Protein AF-F3C750-F1 (afdb_monomer_lite)

Organism: NCBI:txid875330

Sequence (471 aa):
IDSLLEGLAALITSKSDQLPALSAFAARFQEKYGAEEVPLIIATDPNLGIGYGDSVRIPDKLFDANYFRNTETYSEPFVVDSINRKVIRLINENSAQGNFHSIDLKISELADSGGTEHSRNSVVGLVGQFVEVREGQQWLFHPLKIVPNSAITWLGRFGESSPKLLKNLHRVAALEQDIAKDSILADIVYVPIDRSRNITGRPSLRNYEINCVIGSGIDSEFQIHLNDLMVSVVNGQVILRSVRLGKRVIPRPTCAHSTALPHNPAIYQFLGAVSKQCTDVGFPDFTPALKVLGHLPRMTAGRLILSPEKWFFDSSTIRHLLSINERNGVIEMIRHIMTVFKLPRCITMTLEAGPLELNLSDIIHQSIFVKELKQISDIEIMESMSQSSGSPVIDVQGCHYAHEVFLPMLLRTDTTANGPYEVPNKLPRILRSKLNAWADLFPGNPVSVNAEFQPAFQPTSNWLYLKSHAA

Secondary structure (DSSP, 8-state):
-HHHHHHHHHH-EE-----HHHHHHHHHHHHHHTT--EEHHHHH-TTTS---GGG---TT-TT-TTTTT------------HHHHHHHHHHHHHHHTT--SEEE--HHHHHTS-PPPP-S-EEEEEEEEEEEEETTTEEEEEEEEEE-S-THHHHGGGGGG-HHHHHHHHHHHHHHHHHTTTEEEEEEE---SSTTHHHH-----SSEEEESSS---S-GGGEEEGGGEEEEEETTEEEEEETTT-SEEEE--SS---TT-TTS-HHHHHHHHHHHTT--EE----HHHHGGGSEEPEEEETTEEEE--EEEE-HHHHHHHHHHHHHH-HHHHHHHHHHHS---SEEEEEETTEEEEEETTSHHHHHHHHHHHTT-S-EEEEE-TTTSS--S-B-TT--B----EEEEEEE--S---------SS---HHHHHHHHHHHHT-SS--------PPP---SBTTB--------

pLDDT: mean 79.57, std 18.31, range [28.12, 97.06]

Structure (mmCIF, N/CA/C/O backbone):
data_AF-F3C750-F1
#
_entry.id   AF-F3C750-F1
#
loop_
_atom_site.group_PDB
_atom_site.id
_atom_site.type_symbol
_atom_site.label_atom_id
_atom_site.label_alt_id
_atom_site.label_comp_id
_atom_site.label_asym_id
_atom_site.label_entity_id
_atom_site.label_seq_id
_atom_site.pdbx_PDB_ins_code
_atom_site.Cartn_x
_atom_site.Cartn_y
_atom_site.Cartn_z
_atom_site.occupancy
_atom_site.B_iso_or_equiv
_atom_site.auth_seq_id
_atom_site.auth_comp_id
_atom_site.auth_asym_id
_atom_site.auth_atom_id
_atom_site.pdbx_PDB_model_num
ATOM 1 N N . ILE A 1 1 ? -8.487 -20.925 -11.843 1.00 70.62 1 ILE A N 1
ATOM 2 C CA . ILE A 1 1 ? -8.698 -19.946 -10.751 1.00 70.62 1 ILE A CA 1
ATOM 3 C C . ILE A 1 1 ? -7.981 -20.436 -9.503 1.00 70.62 1 ILE A C 1
ATOM 5 O O . ILE A 1 1 ? -7.174 -19.688 -8.979 1.00 70.62 1 ILE A O 1
ATOM 9 N N . ASP A 1 2 ? -8.152 -21.701 -9.123 1.00 75.00 2 ASP A N 1
ATOM 10 C CA . ASP A 1 2 ? -7.530 -22.283 -7.920 1.00 75.00 2 ASP A CA 1
ATOM 11 C C . ASP A 1 2 ? -6.004 -22.119 -7.873 1.00 75.00 2 ASP A C 1
ATOM 13 O O . ASP A 1 2 ? -5.498 -21.496 -6.954 1.00 75.00 2 ASP A O 1
ATOM 17 N N . SER A 1 3 ? -5.283 -22.489 -8.938 1.00 74.00 3 SER A N 1
ATOM 18 C CA . SER A 1 3 ? -3.823 -22.271 -9.029 1.00 74.00 3 SER A CA 1
ATOM 19 C C . SER A 1 3 ? -3.386 -20.797 -8.894 1.00 74.00 3 SER A C 1
ATOM 21 O O . SER A 1 3 ? -2.287 -20.523 -8.418 1.00 74.00 3 SER A O 1
ATOM 23 N N . LEU A 1 4 ? -4.228 -19.834 -9.296 1.00 80.25 4 LEU A N 1
ATOM 24 C CA . LEU A 1 4 ? -3.947 -18.405 -9.102 1.00 80.25 4 LEU A CA 1
ATOM 25 C C . LEU A 1 4 ? -4.146 -18.010 -7.633 1.00 80.25 4 LEU A C 1
ATOM 27 O O . LEU A 1 4 ? -3.336 -17.269 -7.085 1.00 80.25 4 LEU A O 1
ATOM 31 N N . LEU A 1 5 ? -5.214 -18.507 -7.005 1.00 80.38 5 LEU A N 1
ATOM 32 C CA . LEU A 1 5 ? -5.521 -18.245 -5.600 1.00 80.38 5 LEU A CA 1
ATOM 33 C C . LEU A 1 5 ? -4.491 -18.885 -4.665 1.00 80.38 5 LEU A C 1
ATOM 35 O O . LEU A 1 5 ? -4.077 -18.231 -3.716 1.00 80.38 5 LEU A O 1
ATOM 39 N N . GLU A 1 6 ? -4.036 -20.104 -4.958 1.00 75.62 6 GLU A N 1
ATOM 40 C CA . GLU A 1 6 ? -2.950 -20.775 -4.232 1.00 75.62 6 GLU A CA 1
ATOM 41 C C . GLU A 1 6 ? -1.646 -19.974 -4.315 1.00 75.62 6 GLU A C 1
ATOM 43 O O . GLU A 1 6 ? -1.010 -19.717 -3.294 1.00 75.62 6 GLU A O 1
ATOM 48 N N . GLY A 1 7 ? -1.279 -19.510 -5.515 1.00 77.62 7 GLY A N 1
ATOM 49 C CA . GLY A 1 7 ? -0.101 -18.662 -5.696 1.00 77.62 7 GLY A CA 1
ATOM 50 C C . GLY A 1 7 ? -0.209 -17.335 -4.943 1.00 77.62 7 GLY A C 1
ATOM 51 O O . GLY A 1 7 ? 0.740 -16.933 -4.278 1.00 77.62 7 GLY A O 1
ATOM 52 N N . LEU A 1 8 ? -1.369 -16.670 -4.992 1.00 82.19 8 LEU A N 1
ATOM 53 C CA . LEU A 1 8 ? -1.600 -15.434 -4.241 1.00 82.19 8 LEU A CA 1
ATOM 54 C C . LEU A 1 8 ? -1.531 -15.682 -2.732 1.00 82.19 8 LEU A C 1
ATOM 56 O O . LEU A 1 8 ? -0.871 -14.924 -2.034 1.00 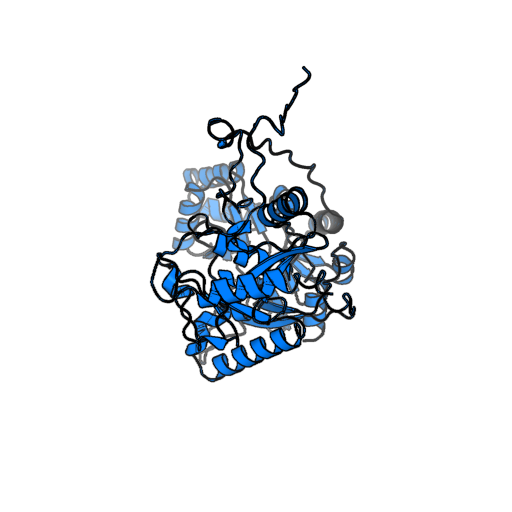82.19 8 LEU A O 1
ATOM 60 N N . ALA A 1 9 ? -2.154 -16.747 -2.228 1.00 77.94 9 ALA A N 1
ATOM 61 C CA . ALA A 1 9 ? -2.128 -17.080 -0.806 1.00 77.94 9 ALA A CA 1
ATOM 62 C C . ALA A 1 9 ? -0.701 -17.320 -0.289 1.00 77.94 9 ALA A C 1
ATOM 64 O O . ALA A 1 9 ? -0.375 -16.871 0.803 1.00 77.94 9 ALA A O 1
ATOM 65 N N . ALA A 1 10 ? 0.157 -17.963 -1.085 1.00 73.50 10 ALA A N 1
ATOM 66 C CA . ALA A 1 10 ? 1.555 -18.199 -0.724 1.00 73.50 10 ALA A CA 1
ATOM 67 C C . ALA A 1 10 ? 2.431 -16.931 -0.757 1.00 73.50 10 ALA A C 1
ATOM 69 O O . ALA A 1 10 ? 3.456 -16.876 -0.085 1.00 73.50 10 ALA A O 1
ATOM 70 N N . LEU A 1 11 ? 2.058 -15.924 -1.552 1.00 76.06 11 LEU A N 1
ATOM 71 C CA . LEU A 1 11 ? 2.824 -14.681 -1.713 1.00 76.06 11 LEU A CA 1
ATOM 72 C C . LEU A 1 11 ? 2.399 -13.567 -0.771 1.00 76.06 11 LEU A C 1
ATOM 74 O O . LEU A 1 11 ? 3.193 -12.673 -0.487 1.00 76.06 11 LEU A O 1
ATOM 78 N N . ILE A 1 12 ? 1.127 -13.561 -0.377 1.00 77.38 12 ILE A N 1
ATOM 79 C CA . ILE A 1 12 ? 0.616 -12.592 0.578 1.00 77.38 12 ILE A CA 1
ATOM 80 C C . ILE A 1 12 ? 1.169 -13.013 1.929 1.00 77.38 12 ILE A C 1
ATOM 82 O O . ILE A 1 12 ? 0.641 -13.914 2.578 1.00 77.38 12 ILE A O 1
ATOM 86 N N . THR A 1 13 ? 2.248 -12.361 2.341 1.00 71.06 13 THR A N 1
ATOM 87 C CA . THR A 1 13 ? 2.881 -12.565 3.642 1.00 71.06 13 THR A CA 1
ATOM 88 C C . THR A 1 13 ? 2.586 -11.382 4.541 1.00 71.06 13 THR A C 1
ATOM 90 O O . THR A 1 13 ? 2.400 -10.256 4.058 1.00 71.06 13 THR A O 1
ATOM 93 N N . SER A 1 14 ? 2.575 -11.618 5.854 1.00 64.69 14 SER A N 1
ATOM 94 C CA . SER A 1 14 ? 2.513 -10.497 6.775 1.00 64.69 14 SER A CA 1
ATOM 95 C C . SER A 1 14 ? 3.805 -9.709 6.626 1.00 64.69 14 SER A C 1
ATOM 97 O O . SER A 1 14 ? 4.886 -10.286 6.784 1.00 64.69 14 SER A O 1
ATOM 99 N N . LYS A 1 15 ? 3.717 -8.420 6.323 1.00 62.44 15 LYS A N 1
ATOM 100 C CA . LYS A 1 15 ? 4.873 -7.555 6.521 1.00 62.44 15 LYS A CA 1
ATOM 101 C C . LYS A 1 15 ? 4.936 -7.201 8.004 1.00 62.44 15 LYS A C 1
ATOM 103 O O . LYS A 1 15 ? 3.937 -7.240 8.721 1.00 62.44 15 LYS A O 1
ATOM 108 N N . SER A 1 16 ? 6.148 -6.973 8.487 1.00 51.97 16 SER A N 1
ATOM 109 C CA . SER A 1 16 ? 6.362 -6.252 9.732 1.00 51.97 16 SER A CA 1
ATOM 110 C C . SER A 1 16 ? 6.875 -4.867 9.361 1.00 51.97 16 SER A C 1
ATOM 112 O O . SER A 1 16 ? 8.002 -4.504 9.699 1.00 51.97 16 SER A O 1
ATOM 114 N N . ASP A 1 17 ? 6.080 -4.096 8.626 1.00 55.03 17 ASP A N 1
ATOM 115 C CA . ASP A 1 17 ? 6.262 -2.657 8.545 1.00 55.03 17 ASP A CA 1
ATOM 116 C C . ASP A 1 17 ? 5.972 -2.131 9.950 1.00 55.03 17 ASP A C 1
ATOM 118 O O . ASP A 1 17 ? 4.844 -1.805 10.336 1.00 55.03 17 ASP A O 1
ATOM 122 N N . GLN A 1 18 ? 7.019 -2.118 10.776 1.00 58.50 18 GLN A N 1
ATOM 123 C CA . GLN A 1 18 ? 6.965 -1.495 12.082 1.00 58.50 18 GLN A CA 1
ATOM 124 C C . GLN A 1 18 ? 6.525 -0.057 11.848 1.00 58.50 18 GLN A C 1
ATOM 126 O O . GLN A 1 18 ? 7.229 0.697 11.190 1.00 58.50 18 GLN A O 1
ATOM 131 N N . LEU A 1 19 ? 5.353 0.318 12.358 1.00 77.62 19 LEU A N 1
ATOM 132 C CA . LEU A 1 19 ? 4.883 1.698 12.363 1.00 77.62 19 LEU A CA 1
ATOM 133 C C . LEU A 1 19 ? 5.703 2.437 13.427 1.00 77.62 19 LEU A C 1
ATOM 135 O O . LEU A 1 19 ? 5.305 2.409 14.595 1.00 77.62 19 LEU A O 1
ATOM 139 N N . PRO A 1 20 ? 6.835 3.095 13.098 1.00 81.62 20 PRO A N 1
ATOM 140 C CA . PRO A 1 20 ? 7.839 3.416 14.111 1.00 81.62 20 PRO A CA 1
ATOM 141 C C . PRO A 1 20 ? 7.286 4.422 15.121 1.00 81.62 20 PRO A C 1
ATOM 143 O O . PRO A 1 20 ? 7.505 4.304 16.324 1.00 81.62 20 PRO A O 1
ATOM 146 N N . ALA A 1 21 ? 6.460 5.357 14.641 1.00 87.06 21 ALA A N 1
ATOM 147 C CA . ALA A 1 21 ? 5.752 6.321 15.472 1.00 87.06 21 ALA A CA 1
ATOM 148 C C . ALA A 1 21 ? 4.732 5.670 16.428 1.00 87.06 21 ALA A C 1
ATOM 150 O O . ALA A 1 21 ? 4.610 6.113 17.571 1.00 87.06 21 ALA A O 1
ATOM 151 N N . LEU A 1 22 ? 4.016 4.623 15.992 1.00 91.00 22 LEU A N 1
ATOM 152 C CA . LEU A 1 22 ? 3.034 3.917 16.823 1.00 91.00 22 LEU A CA 1
ATOM 153 C C . LEU A 1 22 ? 3.718 3.008 17.845 1.00 91.00 22 LEU A C 1
ATOM 155 O O . LEU A 1 22 ? 3.322 3.010 19.006 1.00 91.00 22 LEU A O 1
ATOM 159 N N . SER A 1 23 ? 4.784 2.310 17.451 1.00 89.44 23 SER A N 1
ATOM 160 C CA . SER A 1 23 ? 5.611 1.517 18.366 1.00 89.44 23 SER A CA 1
ATOM 161 C C . SER A 1 23 ? 6.268 2.402 19.428 1.00 89.44 23 SER A C 1
ATOM 163 O O . SER A 1 23 ? 6.205 2.098 20.618 1.00 89.44 23 SER A O 1
ATOM 165 N N . ALA A 1 24 ? 6.820 3.552 19.028 1.00 89.19 24 ALA A N 1
ATOM 166 C CA . ALA A 1 24 ? 7.378 4.525 19.963 1.00 89.19 24 ALA A CA 1
ATOM 167 C C . ALA A 1 24 ? 6.306 5.109 20.897 1.00 89.19 24 ALA A C 1
ATOM 169 O O . ALA A 1 24 ? 6.571 5.328 22.077 1.00 89.19 24 ALA A O 1
ATOM 170 N N . PHE A 1 25 ? 5.091 5.357 20.395 1.00 92.75 25 PHE A N 1
ATOM 171 C CA . PHE A 1 25 ? 3.960 5.754 21.235 1.00 92.75 25 PHE A CA 1
ATOM 172 C C . PHE A 1 25 ? 3.613 4.666 22.254 1.00 92.75 25 PHE A C 1
ATOM 174 O O . PHE A 1 25 ? 3.471 4.975 23.432 1.00 92.75 25 PHE A O 1
ATOM 181 N N . ALA A 1 26 ? 3.512 3.406 21.822 1.00 91.94 26 ALA A N 1
ATOM 182 C CA . ALA A 1 26 ? 3.180 2.283 22.691 1.00 91.94 26 ALA A CA 1
ATOM 183 C C . ALA A 1 26 ? 4.209 2.109 23.819 1.00 91.94 26 ALA A C 1
ATOM 185 O O . ALA A 1 26 ? 3.821 1.943 24.974 1.00 91.94 26 ALA A O 1
ATOM 186 N N . ALA A 1 27 ? 5.502 2.239 23.502 1.00 90.25 27 ALA A N 1
ATOM 187 C CA . ALA A 1 27 ? 6.580 2.208 24.488 1.00 90.25 27 ALA A CA 1
ATOM 188 C C . ALA A 1 27 ? 6.458 3.347 25.517 1.00 90.25 27 ALA A C 1
ATOM 190 O O . ALA A 1 27 ? 6.421 3.084 26.718 1.00 90.25 27 ALA A O 1
ATOM 191 N N . ARG A 1 28 ? 6.296 4.603 25.063 1.00 91.69 28 ARG A N 1
ATOM 192 C CA . ARG A 1 28 ? 6.095 5.758 25.964 1.00 91.69 28 ARG A CA 1
ATOM 193 C C . ARG A 1 28 ? 4.827 5.629 26.810 1.00 91.69 28 ARG A C 1
ATOM 195 O O . ARG A 1 28 ? 4.797 6.070 27.956 1.00 91.69 28 ARG A O 1
ATOM 202 N N . PHE A 1 29 ? 3.767 5.054 26.246 1.00 92.19 29 PHE A N 1
ATOM 203 C CA . PHE A 1 29 ? 2.513 4.829 26.957 1.00 92.19 29 PHE A CA 1
ATOM 204 C C . PHE A 1 29 ? 2.703 3.824 28.090 1.00 92.19 29 PHE A C 1
ATOM 206 O O . PHE A 1 29 ? 2.297 4.106 29.213 1.00 92.19 29 PHE A O 1
ATOM 213 N N . GLN A 1 30 ? 3.346 2.687 27.817 1.00 89.12 30 GLN A N 1
ATOM 214 C CA . GLN A 1 30 ? 3.640 1.683 28.841 1.00 89.12 30 GLN A CA 1
ATOM 215 C C . GLN A 1 30 ? 4.562 2.235 29.934 1.00 89.12 30 GLN A C 1
ATOM 217 O O . GLN A 1 30 ? 4.319 1.975 31.107 1.00 89.12 30 GLN A O 1
ATOM 222 N N . GLU A 1 31 ? 5.569 3.036 29.572 1.00 88.75 31 GLU A N 1
ATOM 223 C CA . GLU A 1 31 ? 6.475 3.676 30.533 1.00 88.75 31 GLU A CA 1
ATOM 224 C C . GLU A 1 31 ? 5.739 4.635 31.482 1.00 88.75 31 GLU A C 1
ATOM 226 O O . GLU A 1 31 ? 5.975 4.612 32.689 1.00 88.75 31 GLU A O 1
ATOM 231 N N . LYS A 1 32 ? 4.828 5.468 30.957 1.00 87.06 32 LYS A N 1
ATOM 232 C CA . LYS A 1 32 ? 4.137 6.497 31.751 1.00 87.06 32 LYS A CA 1
ATOM 233 C C . LYS A 1 32 ? 2.891 5.990 32.480 1.00 87.06 32 LYS A C 1
ATOM 235 O O . LYS A 1 32 ? 2.635 6.421 33.600 1.00 87.06 32 LYS A O 1
ATOM 240 N N . TYR A 1 33 ? 2.093 5.142 31.835 1.00 86.69 33 TYR A N 1
ATOM 241 C CA . TYR A 1 33 ? 0.752 4.753 32.294 1.00 86.69 33 TYR A CA 1
ATOM 242 C C . TYR A 1 33 ? 0.624 3.258 32.621 1.00 86.69 33 TYR A C 1
ATOM 244 O O . TYR A 1 33 ? -0.405 2.826 33.138 1.00 86.69 33 TYR A O 1
ATOM 252 N N . GLY A 1 34 ? 1.641 2.440 32.332 1.00 87.62 34 GLY A N 1
ATOM 253 C CA . GLY A 1 34 ? 1.605 1.002 32.593 1.00 87.62 34 GLY A CA 1
ATOM 254 C C . GLY A 1 34 ? 0.423 0.311 31.906 1.00 87.62 34 GLY A C 1
ATOM 255 O O . GLY A 1 34 ? 0.290 0.349 30.683 1.00 87.62 34 GLY A O 1
ATOM 256 N N . ALA A 1 35 ? -0.427 -0.336 32.708 1.00 85.94 35 ALA A N 1
ATOM 257 C CA . ALA A 1 35 ? -1.606 -1.079 32.253 1.00 85.94 35 ALA A CA 1
ATOM 258 C C . ALA A 1 35 ? -2.918 -0.267 32.309 1.00 85.94 35 ALA A C 1
ATOM 260 O O . ALA A 1 35 ? -3.998 -0.838 32.142 1.00 85.94 35 ALA A O 1
ATOM 261 N N . GLU A 1 36 ? -2.853 1.038 32.586 1.00 86.12 36 GLU A N 1
ATOM 262 C CA . GLU A 1 36 ? -4.043 1.882 32.704 1.00 86.12 36 GLU A CA 1
ATOM 263 C C . GLU A 1 36 ? -4.696 2.201 31.349 1.00 86.12 36 GLU A C 1
ATOM 265 O O . GLU A 1 36 ? -4.073 2.161 30.285 1.00 86.12 36 GLU A O 1
ATOM 270 N N . GLU A 1 37 ? -5.983 2.554 31.400 1.00 90.19 37 GLU A N 1
ATOM 271 C CA . GLU A 1 37 ? -6.706 3.145 30.275 1.00 90.19 37 GLU A CA 1
ATOM 272 C C . GLU A 1 37 ? -6.754 4.670 30.427 1.00 90.19 37 GLU A C 1
ATOM 274 O O . GLU A 1 37 ? -7.264 5.190 31.421 1.00 90.19 37 GLU A O 1
ATOM 279 N N . VAL A 1 38 ? -6.295 5.396 29.408 1.00 91.88 38 VAL A N 1
ATOM 280 C CA . VAL A 1 38 ? -6.222 6.866 29.404 1.00 91.88 38 VAL A CA 1
ATOM 281 C C . VAL A 1 38 ? -7.122 7.426 28.300 1.00 91.88 38 VAL A C 1
ATOM 283 O O . VAL A 1 38 ? -7.108 6.884 27.194 1.00 91.88 38 VAL A O 1
ATOM 286 N N . PRO A 1 39 ? -7.898 8.504 28.526 1.00 95.12 39 PRO A N 1
ATOM 287 C CA . PRO A 1 39 ? -8.697 9.119 27.466 1.00 95.12 39 PRO A CA 1
ATOM 288 C C . PRO A 1 39 ? -7.846 9.487 26.246 1.00 95.12 39 PRO A C 1
ATOM 290 O O . PRO A 1 39 ? -6.768 10.062 26.394 1.00 95.12 39 PRO A O 1
ATOM 293 N N . LEU A 1 40 ? -8.339 9.198 25.038 1.00 94.75 40 LEU A N 1
ATOM 294 C CA . LEU A 1 40 ? -7.613 9.381 23.776 1.00 94.75 40 LEU A CA 1
ATOM 295 C C . LEU A 1 40 ? -7.053 10.796 23.620 1.00 94.75 40 LEU A C 1
ATOM 297 O O . LEU A 1 40 ? -5.889 10.972 23.258 1.00 94.75 40 LEU A O 1
ATOM 301 N N . ILE A 1 41 ? -7.878 11.798 23.913 1.00 90.88 41 ILE A N 1
ATOM 302 C CA . ILE A 1 41 ? -7.494 13.207 23.801 1.00 90.88 41 ILE A CA 1
ATOM 303 C C . ILE A 1 41 ? -6.395 13.555 24.803 1.00 90.88 41 ILE A C 1
ATOM 305 O O . ILE A 1 41 ? -5.490 14.297 24.454 1.00 90.88 41 ILE A O 1
ATOM 309 N N . ILE A 1 42 ? -6.411 12.974 26.007 1.00 89.62 42 ILE A N 1
ATOM 310 C CA . ILE A 1 42 ? -5.336 13.182 26.983 1.00 89.62 42 ILE A CA 1
ATOM 311 C C . ILE A 1 42 ? -4.066 12.483 26.511 1.00 89.62 42 ILE A C 1
ATOM 313 O O . ILE A 1 42 ? -3.028 13.122 26.457 1.00 89.62 42 ILE A O 1
ATOM 317 N N . ALA A 1 43 ? -4.131 11.202 26.138 1.00 90.25 43 ALA A N 1
ATOM 318 C CA . ALA A 1 43 ? -2.953 10.423 25.756 1.00 90.25 43 ALA A CA 1
ATOM 319 C C . ALA A 1 43 ? -2.211 11.030 24.550 1.00 90.25 43 ALA A C 1
ATOM 321 O O . ALA A 1 43 ? -0.979 11.074 24.533 1.00 90.25 43 ALA A O 1
ATOM 322 N N . THR A 1 44 ? -2.963 11.516 23.557 1.00 90.19 44 THR A N 1
ATOM 323 C CA . THR A 1 44 ? -2.419 12.111 22.324 1.00 90.19 44 THR A CA 1
ATOM 324 C C . THR A 1 44 ? -2.057 13.592 22.450 1.00 90.19 44 THR A C 1
ATOM 326 O O . THR A 1 44 ? -1.369 14.106 21.569 1.00 90.19 44 THR A O 1
ATOM 329 N N . ASP A 1 45 ? -2.453 14.275 23.528 1.00 87.12 45 ASP A N 1
ATOM 330 C CA . ASP A 1 45 ? -2.065 15.665 23.770 1.00 87.12 45 ASP A CA 1
ATOM 331 C C . ASP A 1 45 ? -0.587 15.748 24.206 1.00 87.12 45 ASP A C 1
ATOM 333 O O . ASP A 1 45 ? -0.137 14.963 25.046 1.00 87.12 45 ASP A O 1
ATOM 337 N N . PRO A 1 46 ? 0.203 16.684 23.659 1.00 82.44 46 PRO A N 1
ATOM 338 C CA . PRO A 1 46 ? 1.625 16.782 23.977 1.00 82.44 46 PRO A CA 1
ATOM 339 C C . PRO A 1 46 ? 1.938 17.493 25.302 1.00 82.44 46 PRO A C 1
ATOM 341 O O . PRO A 1 46 ? 3.075 17.430 25.765 1.00 82.44 46 PRO A O 1
ATOM 344 N N . ASN A 1 47 ? 0.972 18.189 25.904 1.00 78.44 47 ASN A N 1
ATOM 345 C CA . ASN A 1 47 ? 1.121 18.883 27.184 1.00 78.44 47 ASN A CA 1
ATOM 346 C C . ASN A 1 47 ? 0.630 18.026 28.353 1.00 78.44 47 ASN A C 1
ATOM 348 O O . ASN A 1 47 ? 1.289 17.949 29.386 1.00 78.44 47 ASN A O 1
ATOM 352 N N . LEU A 1 48 ? -0.539 17.407 28.196 1.00 81.12 48 LEU A N 1
ATOM 353 C CA . LEU A 1 48 ? -1.185 16.592 29.225 1.00 81.12 48 LEU A CA 1
ATOM 354 C C . LEU A 1 48 ? -0.739 15.122 29.146 1.00 81.12 48 LEU A C 1
ATOM 356 O O . LEU A 1 48 ? -0.623 14.432 30.164 1.00 81.12 48 LEU A O 1
ATOM 360 N N . GLY A 1 49 ? -0.476 14.644 27.930 1.00 87.44 49 GLY A N 1
ATOM 361 C CA . GLY A 1 49 ? -0.216 13.250 27.598 1.00 87.44 49 GLY A CA 1
ATOM 362 C C . GLY A 1 49 ? 1.230 12.929 27.260 1.00 87.44 49 GLY A C 1
ATOM 363 O O . GLY A 1 49 ? 2.157 13.304 27.981 1.00 87.44 49 GLY A O 1
ATOM 364 N N . ILE A 1 50 ? 1.394 12.160 26.182 1.00 85.44 50 ILE A N 1
ATOM 365 C CA . ILE A 1 50 ? 2.689 11.741 25.619 1.00 85.44 50 ILE A CA 1
ATOM 366 C C . ILE A 1 50 ? 2.872 12.164 24.154 1.00 85.44 50 ILE A C 1
ATOM 368 O O . ILE A 1 50 ? 3.924 11.878 23.573 1.00 85.44 50 ILE A O 1
ATOM 372 N N . GLY A 1 51 ? 1.871 12.826 23.557 1.00 87.94 51 GLY A N 1
ATOM 373 C CA . GLY A 1 51 ? 1.881 13.251 22.156 1.00 87.94 51 GLY A CA 1
ATOM 374 C C . GLY A 1 51 ? 1.934 12.098 21.141 1.00 87.94 51 GLY A C 1
ATOM 375 O O . GLY A 1 51 ? 2.234 10.947 21.468 1.00 87.94 51 GLY A O 1
ATOM 376 N N . TYR A 1 52 ? 1.695 12.411 19.866 1.00 88.12 52 TYR A N 1
ATOM 377 C CA . TYR A 1 52 ? 1.862 11.466 18.753 1.00 88.12 52 TYR A CA 1
ATOM 378 C C . TYR A 1 52 ? 2.496 12.116 17.514 1.00 88.12 52 TYR A C 1
ATOM 380 O O . TYR A 1 52 ? 2.211 13.273 17.202 1.00 88.12 52 TYR A O 1
ATOM 388 N N . GLY A 1 53 ? 3.331 11.364 16.788 1.00 81.31 53 GLY A N 1
ATOM 389 C CA . GLY A 1 53 ? 4.040 11.860 15.603 1.00 81.31 53 GLY A CA 1
ATOM 390 C C . GLY A 1 53 ? 4.895 13.088 15.922 1.00 81.31 53 GLY A C 1
ATOM 391 O O . GLY A 1 53 ? 5.559 13.132 16.957 1.00 81.31 53 GLY A O 1
ATOM 392 N N . ASP A 1 54 ? 4.811 14.111 15.077 1.00 71.38 54 ASP A N 1
ATOM 393 C CA . ASP A 1 54 ? 5.596 15.346 15.216 1.00 71.38 54 ASP A CA 1
ATOM 394 C C . ASP A 1 54 ? 5.147 16.237 16.385 1.00 71.38 54 ASP A C 1
ATOM 396 O O . ASP A 1 54 ? 5.841 17.179 16.758 1.00 71.38 54 ASP A O 1
ATOM 400 N N . SER A 1 55 ? 3.996 15.945 17.003 1.00 67.88 55 SER A N 1
ATOM 401 C CA . SER A 1 55 ? 3.522 16.705 18.168 1.00 67.88 55 SER A CA 1
ATOM 402 C C . SER A 1 55 ? 4.262 16.358 19.462 1.00 67.88 55 SER A C 1
ATOM 404 O O . SER A 1 55 ? 4.119 17.075 20.450 1.00 67.88 55 SER A O 1
ATOM 406 N N . VAL A 1 56 ? 5.039 15.268 19.491 1.00 67.25 56 VAL A N 1
ATOM 407 C CA . VAL A 1 56 ? 5.722 14.793 20.702 1.00 67.25 56 VAL A CA 1
ATOM 408 C C . VAL A 1 56 ? 6.677 15.864 21.231 1.00 67.25 56 VAL A C 1
ATOM 410 O O . VAL A 1 56 ? 7.673 16.208 20.597 1.00 67.25 56 VAL A O 1
ATOM 413 N N . ARG A 1 57 ? 6.404 16.358 22.442 1.00 58.41 57 ARG A N 1
ATOM 414 C CA . ARG A 1 57 ? 7.340 17.215 23.171 1.00 58.41 57 ARG A CA 1
ATOM 415 C C . ARG A 1 57 ? 8.463 16.368 23.740 1.00 58.41 57 ARG A C 1
ATOM 417 O O . ARG A 1 57 ? 8.223 15.467 24.537 1.00 58.41 57 ARG A O 1
ATOM 424 N N . ILE A 1 58 ? 9.692 16.695 23.361 1.00 58.06 58 ILE A N 1
ATOM 425 C CA . ILE A 1 58 ? 10.887 16.089 23.939 1.00 58.06 58 ILE A CA 1
ATOM 426 C C . ILE A 1 58 ? 11.535 17.163 24.827 1.00 58.06 58 ILE A C 1
ATOM 428 O O . ILE A 1 58 ? 12.027 18.152 24.277 1.00 58.06 58 ILE A O 1
ATOM 432 N N . PRO A 1 59 ? 11.491 17.017 26.170 1.00 47.97 59 PRO A N 1
ATOM 433 C CA . PRO A 1 59 ? 11.848 18.073 27.126 1.00 47.97 59 PRO A CA 1
ATOM 434 C C . PRO A 1 59 ? 13.231 18.709 26.914 1.00 47.97 59 PRO A C 1
ATOM 436 O O . PRO A 1 59 ? 13.380 19.901 27.159 1.00 47.97 59 PRO A O 1
ATOM 439 N N . ASP A 1 60 ? 14.193 17.960 26.368 1.00 47.16 60 ASP A N 1
ATOM 440 C CA . ASP A 1 60 ? 15.578 18.415 26.172 1.00 47.16 60 ASP A CA 1
ATOM 441 C C . ASP A 1 60 ? 15.910 18.864 24.732 1.00 47.16 60 ASP A C 1
ATOM 443 O O . ASP A 1 60 ? 17.059 19.171 24.429 1.00 47.16 60 ASP A O 1
ATOM 447 N N . LYS A 1 61 ? 14.935 18.906 23.808 1.00 47.38 61 LYS A N 1
ATOM 448 C CA . LYS A 1 61 ? 15.194 19.136 22.364 1.00 47.38 61 LYS A CA 1
ATOM 449 C C . LYS A 1 61 ? 14.708 20.471 21.811 1.00 47.38 61 LYS A C 1
ATOM 451 O O . LYS A 1 61 ? 14.792 20.701 20.610 1.00 47.38 61 LYS A O 1
ATOM 456 N N . LEU A 1 62 ? 14.231 21.374 22.664 1.00 44.62 62 LEU A N 1
ATOM 457 C CA . LEU A 1 62 ? 13.710 22.678 22.234 1.00 44.62 62 LEU A CA 1
ATOM 458 C C . LEU A 1 62 ? 14.776 23.634 21.654 1.00 44.62 62 LEU A C 1
ATOM 460 O O . LEU A 1 62 ? 14.399 24.676 21.128 1.00 44.62 62 LEU A O 1
ATOM 464 N N . PHE A 1 63 ? 16.073 23.287 21.686 1.00 43.44 63 PHE A N 1
ATOM 465 C CA . PHE A 1 63 ? 17.152 24.176 21.226 1.00 43.44 63 PHE A CA 1
ATOM 466 C C . PHE A 1 63 ? 18.258 23.542 20.371 1.00 43.44 63 PHE A C 1
ATOM 468 O O . PHE A 1 63 ? 19.184 24.259 19.994 1.00 43.44 63 PHE A O 1
ATOM 475 N N . ASP A 1 64 ? 18.193 22.257 20.008 1.00 40.50 64 ASP A N 1
ATOM 476 C CA . ASP A 1 64 ? 19.269 21.662 19.208 1.00 40.50 64 ASP A CA 1
ATOM 477 C C . ASP A 1 64 ? 18.919 21.627 17.714 1.00 40.50 64 ASP A C 1
ATOM 479 O O . ASP A 1 64 ? 18.266 20.708 17.214 1.00 40.50 64 ASP A O 1
ATOM 483 N N . ALA A 1 65 ? 19.385 22.640 16.978 1.00 46.00 65 ALA A N 1
ATOM 484 C CA . ALA A 1 65 ? 19.313 22.689 15.516 1.00 46.00 65 ALA A CA 1
ATOM 485 C C . ALA A 1 65 ? 20.012 21.486 14.841 1.00 46.00 65 ALA A C 1
ATOM 487 O O . ALA A 1 65 ? 19.778 21.226 13.659 1.00 46.00 65 ALA A O 1
ATOM 488 N N . ASN A 1 66 ? 20.828 20.719 15.578 1.00 43.59 66 ASN A N 1
ATOM 489 C CA . ASN A 1 66 ? 21.442 19.491 15.084 1.00 43.59 66 ASN A CA 1
ATOM 490 C C . ASN A 1 66 ? 20.511 18.274 15.133 1.00 43.59 66 ASN A C 1
ATOM 492 O O . ASN A 1 66 ? 20.851 17.252 14.542 1.00 43.59 66 ASN A O 1
ATOM 496 N N . TYR A 1 67 ? 19.323 18.354 15.745 1.00 44.56 67 TYR A N 1
ATOM 497 C CA . TYR A 1 67 ? 18.390 17.221 15.760 1.00 44.56 67 TYR A CA 1
ATOM 498 C C . TYR A 1 67 ? 17.876 16.858 14.356 1.00 44.56 67 TYR A C 1
ATOM 500 O O . TYR A 1 67 ? 17.658 15.689 14.058 1.00 44.56 67 TYR A O 1
ATOM 508 N N . PHE A 1 68 ? 17.774 17.840 13.454 1.00 46.91 68 PHE A N 1
ATOM 509 C CA . PHE A 1 68 ? 17.481 17.596 12.036 1.00 46.91 68 PHE A CA 1
ATOM 510 C C . PHE A 1 68 ? 18.700 17.110 11.230 1.00 46.91 68 PHE A C 1
ATOM 512 O O . PHE A 1 68 ? 18.546 16.731 10.073 1.00 46.91 68 PHE A O 1
ATOM 519 N N . ARG A 1 69 ? 19.912 17.142 11.806 1.00 42.03 69 ARG A N 1
ATOM 520 C CA . ARG A 1 69 ? 21.164 16.716 11.152 1.00 42.03 69 ARG A CA 1
ATOM 521 C C . ARG A 1 69 ? 21.695 15.375 11.651 1.00 42.03 69 ARG A C 1
ATOM 523 O O . ARG A 1 69 ? 22.331 14.676 10.874 1.00 42.03 69 ARG A O 1
ATOM 530 N N . ASN A 1 70 ? 21.400 14.999 12.893 1.00 35.94 70 ASN A N 1
ATOM 531 C CA . ASN A 1 70 ? 21.849 13.752 13.505 1.00 35.94 70 ASN A CA 1
ATOM 532 C C . ASN A 1 70 ? 20.689 12.769 13.676 1.00 35.94 70 ASN A C 1
ATOM 534 O O . ASN A 1 70 ? 20.338 12.369 14.784 1.00 35.94 70 ASN A O 1
ATOM 538 N N . THR A 1 71 ? 20.130 12.303 12.564 1.00 40.31 71 THR A N 1
ATOM 539 C CA . THR A 1 71 ? 19.847 10.871 12.505 1.00 40.31 71 THR A CA 1
ATOM 540 C C . THR A 1 71 ? 21.168 10.226 12.124 1.00 40.31 71 THR A C 1
ATOM 542 O O . THR A 1 71 ? 21.509 10.168 10.945 1.00 40.31 71 THR A O 1
ATOM 545 N N . GLU A 1 72 ? 21.955 9.798 13.113 1.00 39.03 72 GLU A N 1
ATOM 546 C CA . GLU A 1 72 ? 22.917 8.735 12.844 1.00 39.03 72 GLU A CA 1
ATOM 547 C C . GLU A 1 72 ? 22.085 7.557 12.351 1.00 39.03 72 GLU A C 1
ATOM 549 O O . GLU A 1 72 ? 21.458 6.835 13.128 1.00 39.03 72 GLU A O 1
ATOM 554 N N . THR A 1 73 ? 21.977 7.433 11.031 1.00 39.38 73 THR A N 1
ATOM 555 C CA . THR A 1 73 ? 21.403 6.265 10.394 1.00 39.38 73 THR A CA 1
ATOM 556 C C . THR A 1 73 ? 22.403 5.155 10.668 1.00 39.38 73 THR A C 1
ATOM 558 O O . THR A 1 73 ? 23.311 4.909 9.874 1.00 39.38 73 THR A O 1
ATOM 561 N N . TYR A 1 74 ? 22.280 4.506 11.826 1.00 39.44 74 TYR A N 1
ATOM 562 C CA . TYR A 1 74 ? 22.770 3.149 11.981 1.00 39.44 74 TYR A CA 1
ATOM 563 C C . TYR A 1 74 ? 22.028 2.348 10.919 1.00 39.44 74 TYR A C 1
ATOM 565 O O . TYR A 1 74 ? 20.885 1.934 11.100 1.00 39.44 74 TYR A O 1
ATOM 573 N N . SER A 1 75 ? 22.645 2.240 9.745 1.00 49.38 75 SER A N 1
ATOM 574 C CA . SER A 1 75 ? 22.241 1.245 8.776 1.00 49.38 75 SER A CA 1
ATOM 575 C C . SER A 1 75 ? 22.583 -0.074 9.439 1.00 49.38 75 SER A C 1
ATOM 577 O O . SER A 1 75 ? 23.755 -0.419 9.597 1.00 49.38 75 SER A O 1
ATOM 579 N N . GLU A 1 76 ? 21.558 -0.774 9.925 1.00 52.91 76 GLU A N 1
ATOM 580 C CA . GLU A 1 76 ? 21.736 -2.186 10.215 1.00 52.91 76 GLU A CA 1
ATOM 581 C C . GLU A 1 76 ? 22.398 -2.830 8.991 1.00 52.91 76 GLU A C 1
ATOM 583 O O . GLU A 1 76 ? 22.094 -2.440 7.852 1.00 52.91 76 GLU A O 1
ATOM 588 N N . PRO A 1 77 ? 23.348 -3.759 9.195 1.00 58.69 77 PRO A N 1
ATOM 589 C CA . PRO A 1 77 ? 24.001 -4.423 8.084 1.00 58.69 77 PRO A CA 1
ATOM 590 C C . PRO A 1 77 ? 22.925 -4.981 7.159 1.00 58.69 77 PRO A C 1
ATOM 592 O O . PRO A 1 77 ? 22.044 -5.724 7.585 1.00 58.69 77 PRO A O 1
ATOM 595 N N . PHE A 1 78 ? 22.982 -4.585 5.890 1.00 67.38 78 PHE A N 1
ATOM 596 C CA . PHE A 1 78 ? 22.039 -5.052 4.892 1.00 67.38 78 PHE A CA 1
ATOM 597 C C . PHE A 1 78 ? 22.232 -6.565 4.707 1.00 67.38 78 PHE A C 1
ATOM 599 O O . PHE A 1 78 ? 23.199 -7.018 4.091 1.00 67.38 78 PHE A O 1
ATOM 606 N N . VAL A 1 79 ? 21.334 -7.359 5.295 1.00 69.50 79 VAL A N 1
ATOM 607 C CA . VAL A 1 79 ? 21.340 -8.815 5.163 1.00 69.50 79 VAL A CA 1
ATOM 608 C C . VAL A 1 79 ? 20.413 -9.198 4.021 1.00 69.50 79 VAL A C 1
ATOM 610 O O . VAL A 1 79 ? 19.200 -9.042 4.106 1.00 69.50 79 VAL A O 1
ATOM 613 N N . VAL A 1 80 ? 20.992 -9.757 2.960 1.00 76.69 80 VAL A N 1
ATOM 614 C CA . VAL A 1 80 ? 20.217 -10.408 1.902 1.00 76.69 80 VAL A CA 1
ATOM 615 C C . VAL A 1 80 ? 19.538 -11.642 2.496 1.00 76.69 80 VAL A C 1
ATOM 617 O O . VAL A 1 80 ? 20.222 -12.558 2.965 1.00 76.69 80 VAL A O 1
ATOM 620 N N . ASP A 1 81 ? 18.209 -11.677 2.484 1.00 80.62 81 ASP A N 1
ATOM 621 C CA . ASP A 1 81 ? 17.441 -12.819 2.983 1.00 80.62 81 ASP A CA 1
ATOM 622 C C . ASP A 1 81 ? 17.630 -14.092 2.126 1.00 80.62 81 ASP A C 1
ATOM 624 O O . ASP A 1 81 ? 18.332 -14.120 1.108 1.00 80.62 81 ASP A O 1
ATOM 628 N N . SER A 1 82 ? 17.059 -15.209 2.586 1.00 81.00 82 SER A N 1
ATOM 629 C CA . SER A 1 82 ? 17.157 -16.505 1.904 1.00 81.00 82 SER A CA 1
ATOM 630 C C . SER A 1 82 ? 16.555 -16.492 0.497 1.00 81.00 82 SER A C 1
ATOM 632 O O . SER A 1 82 ? 17.161 -17.086 -0.401 1.00 81.00 82 SER A O 1
ATOM 634 N N . ILE A 1 83 ? 15.425 -15.803 0.280 1.00 82.75 83 ILE A N 1
ATOM 635 C CA . ILE A 1 83 ? 14.803 -15.706 -1.045 1.00 82.75 83 ILE A CA 1
ATOM 636 C C . ILE A 1 83 ? 15.718 -14.917 -1.975 1.00 82.75 83 ILE A C 1
ATOM 638 O O . ILE A 1 83 ? 16.067 -15.401 -3.048 1.00 82.75 83 ILE A O 1
ATOM 642 N N . ASN A 1 84 ? 16.143 -13.724 -1.565 1.00 86.69 84 ASN A N 1
ATOM 643 C CA . ASN A 1 84 ? 16.954 -12.837 -2.385 1.00 86.69 84 ASN A CA 1
ATOM 644 C C . ASN A 1 84 ? 18.301 -13.486 -2.745 1.00 86.69 84 ASN A C 1
ATOM 646 O O . ASN A 1 84 ? 18.735 -13.402 -3.894 1.00 86.69 84 ASN A O 1
ATOM 650 N N . ARG A 1 85 ? 18.923 -14.250 -1.832 1.00 86.88 85 ARG A N 1
ATOM 651 C CA . ARG A 1 85 ? 20.113 -15.068 -2.151 1.00 86.88 85 ARG A CA 1
ATOM 652 C C . ARG A 1 85 ? 19.841 -16.113 -3.231 1.00 86.88 85 ARG A C 1
ATOM 654 O O . ARG A 1 85 ? 20.681 -16.334 -4.103 1.00 86.88 85 ARG A O 1
ATOM 661 N N . LYS A 1 86 ? 18.683 -16.769 -3.176 1.00 86.12 86 LYS A N 1
ATOM 662 C CA . LYS A 1 86 ? 18.285 -17.769 -4.170 1.00 86.12 86 LYS A CA 1
ATOM 663 C C . LYS A 1 86 ? 17.996 -17.133 -5.526 1.00 86.12 86 LYS A C 1
ATOM 665 O O . LYS A 1 86 ? 18.468 -17.644 -6.538 1.00 86.12 86 LYS A O 1
ATOM 670 N N . VAL A 1 87 ? 17.294 -16.003 -5.537 1.00 88.94 87 VAL A N 1
ATOM 671 C CA . VAL A 1 87 ? 17.028 -15.217 -6.745 1.00 88.94 87 VAL A CA 1
ATOM 672 C C . VAL A 1 87 ? 18.340 -14.813 -7.417 1.00 88.94 87 VAL A C 1
ATOM 674 O O . VAL A 1 87 ? 18.503 -15.078 -8.602 1.00 88.94 87 VAL A O 1
ATOM 677 N N . ILE A 1 88 ? 19.320 -14.290 -6.670 1.00 90.31 88 ILE A N 1
ATOM 678 C CA . ILE A 1 88 ? 20.656 -13.963 -7.208 1.00 90.31 88 ILE A CA 1
ATOM 679 C C . ILE A 1 88 ? 21.301 -15.180 -7.885 1.00 90.31 88 ILE A C 1
ATOM 681 O O . ILE A 1 88 ? 21.868 -15.070 -8.973 1.00 90.31 88 ILE A O 1
ATOM 685 N N . ARG A 1 89 ? 21.207 -16.359 -7.261 1.00 88.75 89 ARG A N 1
ATOM 686 C CA . ARG A 1 89 ? 21.772 -17.593 -7.816 1.00 88.75 89 ARG A CA 1
ATOM 687 C C . ARG A 1 89 ? 21.106 -17.982 -9.140 1.00 88.75 89 ARG A C 1
ATOM 689 O O . ARG A 1 89 ? 21.814 -18.263 -10.101 1.00 88.75 89 ARG A O 1
ATOM 696 N N . LEU A 1 90 ? 19.775 -17.926 -9.204 1.00 89.94 90 LEU A N 1
ATOM 697 C CA . LEU A 1 90 ? 19.006 -18.217 -10.419 1.00 89.94 90 LEU A CA 1
ATOM 698 C C . LEU A 1 90 ? 19.289 -17.214 -11.541 1.00 89.94 90 LEU A C 1
ATOM 700 O O . LEU A 1 90 ? 19.409 -17.614 -12.696 1.00 89.94 90 LEU A O 1
ATOM 704 N N . ILE A 1 91 ? 19.448 -15.928 -11.211 1.00 90.69 91 ILE A N 1
ATOM 705 C CA . ILE A 1 91 ? 19.839 -14.894 -12.179 1.00 90.69 91 ILE A CA 1
ATOM 706 C C . ILE A 1 91 ? 21.184 -15.254 -12.821 1.00 90.69 91 ILE A C 1
ATOM 708 O O . ILE A 1 91 ? 21.308 -15.223 -14.046 1.00 90.69 91 ILE A O 1
ATOM 712 N N . ASN A 1 92 ? 22.175 -15.645 -12.014 1.00 88.50 92 ASN A N 1
ATOM 713 C CA . ASN A 1 92 ? 23.500 -16.019 -12.509 1.00 88.50 92 ASN A CA 1
ATOM 714 C C . ASN A 1 92 ? 23.467 -17.295 -13.369 1.00 88.50 92 ASN A C 1
ATOM 716 O O . ASN A 1 92 ? 24.078 -17.332 -14.437 1.00 88.50 92 ASN A O 1
ATOM 720 N N . GLU A 1 93 ? 22.742 -18.328 -12.930 1.00 88.56 93 GLU A N 1
ATOM 721 C CA . GLU A 1 93 ? 22.602 -19.598 -13.656 1.00 88.56 93 GLU A CA 1
ATOM 722 C C . GLU A 1 93 ? 21.888 -19.409 -15.007 1.00 88.56 93 GLU A C 1
ATOM 724 O O . GLU A 1 93 ? 22.378 -19.885 -16.033 1.00 88.56 93 GLU A O 1
ATOM 729 N N . ASN A 1 94 ? 20.788 -18.651 -15.039 1.00 87.31 94 ASN A N 1
ATOM 730 C CA . ASN A 1 94 ? 20.041 -18.378 -16.270 1.00 87.31 94 ASN A CA 1
ATOM 731 C C . ASN A 1 94 ? 20.820 -17.477 -17.234 1.00 87.31 94 ASN A C 1
ATOM 733 O O . ASN A 1 94 ? 20.829 -17.734 -18.441 1.00 87.31 94 ASN A O 1
ATOM 737 N N . SER A 1 95 ? 21.539 -16.478 -16.712 1.00 83.38 95 SER A N 1
ATOM 738 C CA . SER A 1 95 ? 22.404 -15.616 -17.526 1.00 83.38 95 SER A CA 1
ATOM 739 C C . SER A 1 95 ? 23.514 -16.418 -18.212 1.00 83.38 95 SER A C 1
ATOM 741 O O . SER A 1 95 ? 23.794 -16.191 -19.388 1.00 83.38 95 SER A O 1
ATOM 743 N N . ALA A 1 96 ? 24.096 -17.410 -17.526 1.00 83.25 96 ALA A N 1
ATOM 744 C CA . ALA A 1 96 ? 25.087 -18.317 -18.112 1.00 83.25 96 ALA A CA 1
ATOM 745 C C . ALA A 1 96 ? 24.507 -19.204 -19.233 1.00 83.25 96 ALA A C 1
ATOM 747 O O . ALA A 1 96 ? 25.234 -19.613 -20.136 1.00 83.25 96 ALA A O 1
ATOM 748 N N . GLN A 1 97 ? 23.199 -19.470 -19.204 1.00 83.81 97 GLN A N 1
ATOM 749 C CA . GLN A 1 97 ? 22.468 -20.225 -20.230 1.00 83.81 97 GLN A CA 1
ATOM 750 C C . GLN A 1 97 ? 21.888 -19.332 -21.342 1.00 83.81 97 GLN A C 1
ATOM 752 O O . GLN A 1 97 ? 21.224 -19.827 -22.251 1.00 83.81 97 GLN A O 1
ATOM 757 N N . GLY A 1 98 ? 22.123 -18.017 -21.287 1.00 80.62 98 GLY A N 1
ATOM 758 C CA . GLY A 1 98 ? 21.619 -17.052 -22.264 1.00 80.62 98 GLY A CA 1
ATOM 759 C C . GLY A 1 98 ? 20.163 -16.618 -22.054 1.00 80.62 98 GLY A C 1
ATOM 760 O O . GLY A 1 98 ? 19.637 -15.866 -22.876 1.00 80.62 98 GLY A O 1
ATOM 761 N N . ASN A 1 99 ? 19.511 -17.042 -20.967 1.00 82.19 99 ASN A N 1
ATOM 762 C CA . ASN A 1 99 ? 18.187 -16.555 -20.587 1.00 82.19 99 ASN A CA 1
ATOM 763 C C . ASN A 1 99 ? 18.324 -15.337 -19.664 1.00 82.19 99 ASN A C 1
ATOM 765 O O . ASN A 1 99 ? 18.497 -15.469 -18.456 1.00 82.19 99 ASN A O 1
ATOM 769 N N . PHE A 1 100 ? 18.242 -14.145 -20.253 1.00 81.81 100 PHE A N 1
ATOM 770 C CA . PHE A 1 100 ? 18.405 -12.884 -19.527 1.00 81.81 100 PHE A CA 1
ATOM 771 C C . PHE A 1 100 ? 17.087 -12.308 -19.008 1.00 81.81 100 PHE A C 1
ATOM 773 O O . PHE A 1 100 ? 17.108 -11.574 -18.037 1.00 81.81 100 PHE A O 1
ATOM 780 N N . HIS A 1 101 ? 15.949 -12.628 -19.624 1.00 87.38 101 HIS A N 1
ATOM 781 C CA . HIS A 1 101 ? 14.723 -11.843 -19.433 1.00 87.38 101 HIS A CA 1
ATOM 782 C C . HIS A 1 101 ? 13.775 -12.390 -18.368 1.00 87.38 101 HIS A C 1
ATOM 784 O O . HIS A 1 101 ? 12.933 -11.651 -17.864 1.00 87.38 101 HIS A O 1
ATOM 790 N N . SER A 1 102 ? 13.860 -13.680 -18.025 1.00 89.56 102 SER A N 1
ATOM 791 C CA . SER A 1 102 ? 12.866 -14.292 -17.139 1.00 89.56 102 SER A CA 1
ATOM 792 C C . SER A 1 102 ? 13.420 -15.383 -16.230 1.00 89.56 102 SER A C 1
ATOM 794 O O . SER A 1 102 ? 14.280 -16.177 -16.620 1.00 89.56 102 SER A O 1
ATOM 796 N N . ILE A 1 103 ? 12.870 -15.439 -15.018 1.00 90.81 103 ILE A N 1
ATOM 797 C CA . ILE A 1 103 ? 13.065 -16.512 -14.047 1.00 90.81 103 ILE A CA 1
ATOM 798 C C . ILE A 1 103 ? 11.697 -17.011 -13.556 1.00 90.81 103 ILE A C 1
ATOM 800 O O . ILE A 1 103 ? 10.770 -16.223 -13.341 1.00 90.81 103 ILE A O 1
ATOM 804 N N . ASP A 1 104 ? 11.569 -18.325 -13.383 1.00 88.62 104 ASP A N 1
ATOM 805 C CA . ASP A 1 104 ? 10.380 -18.964 -12.808 1.00 88.62 104 ASP A CA 1
ATOM 806 C C . ASP A 1 104 ? 10.733 -19.522 -11.428 1.00 88.62 104 ASP A C 1
ATOM 808 O O . ASP A 1 104 ? 11.635 -20.350 -11.280 1.00 88.62 104 ASP A O 1
ATOM 812 N N . LEU A 1 105 ? 10.051 -19.007 -10.412 1.00 87.44 105 LEU A N 1
ATOM 813 C CA . LEU A 1 105 ? 10.204 -19.373 -9.015 1.00 87.44 105 LEU A CA 1
ATOM 814 C C . LEU A 1 105 ? 9.101 -20.358 -8.649 1.00 87.44 105 LEU A C 1
ATOM 816 O O . LEU A 1 105 ? 7.920 -20.147 -8.931 1.00 87.44 105 LEU A O 1
ATOM 820 N N . LYS A 1 106 ? 9.460 -21.435 -7.953 1.00 85.38 106 LYS A N 1
ATOM 821 C CA . LYS A 1 106 ? 8.438 -22.362 -7.464 1.00 85.38 106 LYS A CA 1
ATOM 822 C C . LYS A 1 106 ? 7.732 -21.744 -6.264 1.00 85.38 106 LYS A C 1
ATOM 824 O O . LYS A 1 106 ? 8.378 -21.256 -5.344 1.00 85.38 106 LYS A O 1
ATOM 829 N N . ILE A 1 107 ? 6.405 -21.854 -6.226 1.00 77.56 107 ILE A N 1
ATOM 830 C CA . ILE A 1 107 ? 5.575 -21.332 -5.126 1.00 77.56 107 ILE A CA 1
ATOM 831 C C . ILE A 1 107 ? 6.037 -21.868 -3.759 1.00 77.56 107 ILE A C 1
ATOM 833 O O . ILE A 1 107 ? 6.118 -21.111 -2.796 1.00 77.56 107 ILE A O 1
ATOM 837 N N . SER A 1 108 ? 6.429 -23.143 -3.686 1.00 73.75 108 SER A N 1
ATOM 838 C CA . SER A 1 108 ? 6.965 -23.755 -2.461 1.00 73.75 108 SER A CA 1
ATOM 839 C C . SER A 1 108 ? 8.215 -23.051 -1.924 1.00 73.75 108 SER A C 1
ATOM 841 O O . SER A 1 108 ? 8.446 -23.034 -0.727 1.00 73.75 108 SER A O 1
ATOM 843 N N . GLU A 1 109 ? 9.024 -22.453 -2.799 1.00 71.75 109 GLU A N 1
ATOM 844 C CA . GLU A 1 109 ? 10.270 -21.773 -2.425 1.00 71.75 109 GLU A CA 1
ATOM 845 C C . GLU A 1 109 ? 10.025 -20.370 -1.864 1.00 71.75 109 GLU A C 1
ATOM 847 O O . GLU A 1 109 ? 10.904 -19.803 -1.221 1.00 71.75 109 GLU A O 1
ATOM 852 N N . LEU A 1 110 ? 8.839 -19.819 -2.122 1.00 68.75 110 LEU A N 1
ATOM 853 C CA . LEU A 1 110 ? 8.393 -18.522 -1.624 1.00 68.75 110 LEU A CA 1
ATOM 854 C C . LEU A 1 110 ? 7.701 -18.665 -0.263 1.00 68.75 110 LEU A C 1
ATOM 856 O O . LEU A 1 110 ? 7.793 -17.757 0.557 1.00 68.75 110 LEU A O 1
ATOM 860 N N . ALA A 1 111 ? 7.073 -19.814 0.002 1.00 61.69 111 ALA A N 1
ATOM 861 C CA . ALA A 1 111 ? 6.396 -20.105 1.266 1.00 61.69 111 ALA A CA 1
ATOM 862 C C . ALA A 1 111 ? 7.360 -20.283 2.463 1.00 61.69 111 ALA A C 1
ATOM 864 O O . ALA A 1 111 ? 7.022 -19.901 3.578 1.00 61.69 111 ALA A O 1
ATOM 865 N N . ASP A 1 112 ? 8.584 -20.777 2.238 1.00 52.69 112 ASP A N 1
ATOM 866 C CA . ASP A 1 112 ? 9.607 -21.021 3.280 1.00 52.69 112 ASP A CA 1
ATOM 867 C C . ASP A 1 112 ? 10.293 -19.743 3.816 1.00 52.69 112 ASP A C 1
ATOM 869 O O . ASP A 1 112 ? 11.255 -19.796 4.585 1.00 52.69 112 ASP A O 1
ATOM 873 N N . SER A 1 113 ? 9.836 -18.563 3.402 1.00 50.62 113 SER A N 1
ATOM 874 C CA . SER A 1 113 ? 10.544 -17.293 3.586 1.00 50.62 113 SER A CA 1
ATOM 875 C C . SER A 1 113 ? 10.361 -16.599 4.938 1.00 50.62 113 SER A C 1
ATOM 877 O O . SER A 1 113 ? 10.763 -15.450 5.104 1.00 50.62 113 SER A O 1
ATOM 879 N N . GLY A 1 114 ? 9.818 -17.295 5.939 1.00 45.66 114 GLY A N 1
ATOM 880 C CA . GLY A 1 114 ? 9.748 -16.775 7.308 1.00 45.66 114 GLY A CA 1
ATOM 881 C C . GLY A 1 114 ? 8.706 -15.676 7.521 1.00 45.66 114 GLY A C 1
ATOM 882 O O . GLY A 1 114 ? 8.760 -14.982 8.535 1.00 45.66 114 GLY A O 1
ATOM 883 N N . GLY A 1 115 ? 7.744 -15.523 6.605 1.00 47.25 115 GLY A N 1
ATOM 884 C CA . GLY A 1 115 ? 6.556 -14.719 6.869 1.00 47.25 115 GLY A CA 1
ATOM 885 C C . GLY A 1 115 ? 5.795 -15.311 8.053 1.00 47.25 115 GLY A C 1
ATOM 886 O O . GLY A 1 115 ? 5.418 -16.481 8.028 1.00 47.25 115 GLY A O 1
ATOM 887 N N . THR A 1 116 ? 5.583 -14.525 9.109 1.00 47.78 116 THR A N 1
ATOM 888 C CA . THR A 1 116 ? 4.685 -14.938 10.190 1.00 47.78 116 THR A CA 1
ATOM 889 C C . THR A 1 116 ? 3.286 -15.150 9.619 1.00 47.78 116 THR A C 1
ATOM 891 O O . THR A 1 116 ? 2.822 -14.372 8.785 1.00 47.78 116 THR A O 1
ATOM 894 N N . GLU A 1 117 ? 2.603 -16.216 10.035 1.00 48.00 117 GLU A N 1
ATOM 895 C CA . GLU A 1 117 ? 1.214 -16.421 9.634 1.00 48.00 117 GLU A CA 1
ATOM 896 C C . GLU A 1 117 ? 0.386 -15.182 9.995 1.00 48.00 117 GLU A C 1
ATOM 898 O O . GLU A 1 117 ? 0.501 -14.618 11.090 1.00 48.00 117 GLU A O 1
ATOM 903 N N . HIS A 1 118 ? -0.479 -14.756 9.074 1.00 53.19 118 HIS A N 1
ATOM 904 C CA . HIS A 1 118 ? -1.521 -13.799 9.407 1.00 53.19 118 HIS A CA 1
ATOM 905 C C . HIS A 1 118 ? -2.325 -14.389 10.564 1.00 53.19 118 HIS A C 1
ATOM 907 O O . HIS A 1 118 ? -2.888 -15.470 10.448 1.00 53.19 118 HIS A O 1
ATOM 913 N N . SER A 1 119 ? -2.372 -13.698 11.698 1.00 51.22 119 SER A N 1
ATOM 914 C CA . SER A 1 119 ? -3.040 -14.235 12.891 1.00 51.22 119 SER A CA 1
ATOM 915 C C . SER A 1 119 ? -4.562 -14.072 12.859 1.00 51.22 119 SER A C 1
ATOM 917 O O . SER A 1 119 ? -5.245 -14.504 13.788 1.00 51.22 119 SER A O 1
ATOM 919 N N . ARG A 1 120 ? -5.113 -13.386 11.844 1.00 65.44 120 ARG A N 1
ATOM 920 C CA . ARG A 1 120 ? -6.542 -13.061 11.760 1.00 65.44 120 ARG A CA 1
ATOM 921 C C . ARG A 1 120 ? -7.051 -13.042 10.325 1.00 65.44 120 ARG A C 1
ATOM 923 O O . ARG A 1 120 ? -6.411 -12.478 9.438 1.00 65.44 120 ARG A O 1
ATOM 930 N N . ASN A 1 121 ? -8.274 -13.542 10.153 1.00 77.25 121 ASN A N 1
ATOM 931 C CA . ASN A 1 121 ? -9.072 -13.300 8.958 1.00 77.25 121 ASN A CA 1
ATOM 932 C C . ASN A 1 121 ? -9.152 -11.794 8.678 1.00 77.25 121 ASN A C 1
ATOM 934 O O . ASN A 1 121 ? -9.392 -10.996 9.588 1.00 77.25 121 ASN A O 1
ATOM 938 N N . SER A 1 122 ? -8.988 -11.404 7.420 1.00 82.31 122 SER A N 1
ATOM 939 C CA . SER A 1 122 ? -9.078 -10.000 7.022 1.00 82.31 122 SER A CA 1
ATOM 940 C C . SER A 1 122 ? -9.564 -9.869 5.591 1.00 82.31 122 SER A C 1
ATOM 942 O O . SER A 1 122 ? -9.320 -10.741 4.756 1.00 82.31 122 SER A O 1
ATOM 944 N N . VAL A 1 123 ? -10.260 -8.772 5.303 1.00 88.06 123 VAL A N 1
ATOM 945 C CA . VAL A 1 123 ? -10.652 -8.431 3.939 1.00 88.06 123 VAL A CA 1
ATOM 946 C C . VAL A 1 123 ? -9.686 -7.389 3.399 1.00 88.06 123 VAL A C 1
ATOM 948 O O . VAL A 1 123 ? -9.510 -6.320 3.981 1.00 88.06 123 VAL A O 1
ATOM 951 N N . VAL A 1 124 ? -9.077 -7.692 2.261 1.00 89.06 124 VAL A N 1
ATOM 952 C CA . VAL A 1 124 ? -8.095 -6.832 1.595 1.00 89.06 124 VAL A CA 1
ATOM 953 C C . VAL A 1 124 ? -8.537 -6.543 0.169 1.00 89.06 124 VAL A C 1
ATOM 955 O O . VAL A 1 124 ? -9.321 -7.290 -0.415 1.00 89.06 124 VAL A O 1
ATOM 958 N N . GLY A 1 125 ? -8.066 -5.439 -0.400 1.00 90.69 125 GLY A N 1
ATOM 959 C CA . GLY A 1 125 ? -8.228 -5.169 -1.828 1.00 90.69 125 GLY A CA 1
ATOM 960 C C . GLY A 1 125 ? -6.993 -5.625 -2.589 1.00 90.69 125 GLY A C 1
ATOM 961 O O . GLY A 1 125 ? -5.898 -5.203 -2.245 1.00 90.69 125 GLY A O 1
ATOM 962 N N . LEU A 1 126 ? -7.143 -6.446 -3.619 1.00 91.81 126 LEU A N 1
ATOM 963 C CA . LEU A 1 126 ? -6.064 -6.775 -4.545 1.00 91.81 126 LEU A CA 1
ATOM 964 C C . LEU A 1 126 ? -6.231 -5.962 -5.825 1.00 91.81 126 LEU A C 1
ATOM 966 O O . LEU A 1 126 ? -7.272 -6.036 -6.470 1.00 91.81 126 LEU A O 1
ATOM 970 N N . VAL A 1 127 ? -5.199 -5.216 -6.198 1.00 92.88 127 VAL A N 1
ATOM 971 C CA . VAL A 1 127 ? -5.108 -4.533 -7.488 1.00 92.88 127 VAL A CA 1
ATOM 972 C C . VAL A 1 127 ? -4.093 -5.258 -8.346 1.00 92.88 127 VAL A C 1
ATOM 974 O O . VAL A 1 127 ? -2.992 -5.568 -7.887 1.00 92.88 127 VAL A O 1
ATOM 977 N N . GLY A 1 128 ? -4.452 -5.528 -9.591 1.00 92.44 128 GLY A N 1
ATOM 978 C CA . GLY A 1 128 ? -3.540 -6.121 -10.554 1.00 92.44 128 GLY A CA 1
ATOM 979 C C . GLY A 1 128 ? -4.077 -6.047 -11.969 1.00 92.44 128 GLY A C 1
ATOM 980 O O . GLY A 1 128 ? -5.120 -5.449 -12.221 1.00 92.44 128 GLY A O 1
ATOM 981 N N . GLN A 1 129 ? -3.367 -6.681 -12.885 1.00 91.94 129 GLN A N 1
ATOM 982 C CA . GLN A 1 129 ? -3.712 -6.710 -14.303 1.00 91.94 129 GLN A CA 1
ATOM 983 C C . GLN A 1 129 ? -3.449 -8.092 -14.893 1.00 91.94 129 GLN A C 1
ATOM 985 O O . GLN A 1 129 ? -2.582 -8.830 -14.416 1.00 91.94 129 GLN A O 1
ATOM 990 N N . PHE A 1 130 ? -4.207 -8.455 -15.924 1.00 89.94 130 PHE A N 1
ATOM 991 C CA . PHE A 1 130 ? -3.971 -9.675 -16.688 1.00 89.94 130 PHE A CA 1
ATOM 992 C C . PHE A 1 130 ? -3.074 -9.376 -17.880 1.00 89.94 130 PHE A C 1
ATOM 994 O O . PHE A 1 130 ? -3.256 -8.383 -18.574 1.00 89.94 130 PHE A O 1
ATOM 1001 N N . VAL A 1 131 ? -2.109 -10.254 -18.113 1.00 87.75 131 VAL A N 1
ATOM 1002 C CA . VAL A 1 131 ? -1.061 -10.061 -19.109 1.00 87.75 131 VAL A CA 1
ATOM 1003 C C . VAL A 1 131 ? -0.994 -11.309 -19.969 1.00 87.75 131 VAL A C 1
ATOM 1005 O O . VAL A 1 131 ? -0.796 -12.418 -19.461 1.00 87.75 131 VAL A O 1
ATOM 1008 N N . GLU A 1 132 ? -1.169 -11.134 -21.272 1.00 84.88 132 GLU A N 1
ATOM 1009 C CA . GLU A 1 132 ? -0.983 -12.205 -22.241 1.00 84.88 132 GLU A CA 1
ATOM 1010 C C . GLU A 1 132 ? 0.502 -12.370 -22.570 1.00 84.88 132 GLU A C 1
ATOM 1012 O O . GLU A 1 132 ? 1.116 -11.496 -23.171 1.00 84.88 132 GLU A O 1
ATOM 1017 N N . VAL A 1 133 ? 1.093 -13.498 -22.172 1.00 75.94 133 VAL A N 1
ATOM 1018 C CA . VAL A 1 133 ? 2.532 -13.759 -22.380 1.00 75.94 133 VAL A CA 1
ATOM 1019 C C . VAL A 1 133 ? 2.790 -14.597 -23.634 1.00 75.94 133 VAL A C 1
ATOM 1021 O O . VAL A 1 133 ? 3.886 -14.574 -24.191 1.00 75.94 133 VAL A O 1
ATOM 1024 N N . ARG A 1 134 ? 1.781 -15.342 -24.096 1.00 67.81 134 ARG A N 1
ATOM 1025 C CA . ARG A 1 134 ? 1.791 -16.072 -25.369 1.00 67.81 134 ARG A CA 1
ATOM 1026 C C . ARG A 1 134 ? 0.425 -15.932 -26.021 1.00 67.81 134 ARG A C 1
ATOM 1028 O O . ARG A 1 134 ? -0.558 -16.349 -25.402 1.00 67.81 134 ARG A O 1
ATOM 1035 N N . GLU A 1 135 ? 0.401 -15.395 -27.242 1.00 61.56 135 GLU A N 1
ATOM 1036 C CA . GLU A 1 135 ? -0.820 -15.182 -28.030 1.00 61.56 135 GLU A CA 1
ATOM 1037 C C . GLU A 1 135 ? -1.730 -16.418 -27.993 1.00 61.56 135 GLU A C 1
ATOM 1039 O O . GLU A 1 135 ? -1.343 -17.521 -28.389 1.00 61.56 135 GLU A O 1
ATOM 1044 N N . GLY A 1 136 ? -2.936 -16.240 -27.459 1.00 59.81 136 GLY A N 1
ATOM 1045 C CA . GLY A 1 136 ? -4.002 -17.233 -27.402 1.00 59.81 136 GLY A CA 1
ATOM 1046 C C . GLY A 1 136 ? -3.768 -18.422 -26.465 1.00 59.81 136 GLY A C 1
ATOM 1047 O O . GLY A 1 136 ? -4.600 -19.328 -26.448 1.00 59.81 136 GLY A O 1
ATOM 1048 N N . GLN A 1 137 ? -2.672 -18.466 -25.695 1.00 66.31 137 GLN A N 1
ATOM 1049 C CA . GLN A 1 137 ? -2.276 -19.681 -24.964 1.00 66.31 137 GLN A CA 1
ATOM 1050 C C . GLN A 1 137 ? -2.071 -19.494 -23.460 1.00 66.31 137 GLN A C 1
ATOM 1052 O O . GLN A 1 137 ? -2.373 -20.416 -22.699 1.00 66.31 137 GLN A O 1
ATOM 1057 N N . GLN A 1 138 ? -1.565 -18.343 -22.999 1.00 80.38 138 GLN A N 1
ATOM 1058 C CA . GLN A 1 138 ? -1.218 -18.192 -21.583 1.00 80.38 138 GLN A CA 1
ATOM 1059 C C . GLN A 1 138 ? -1.398 -16.771 -21.048 1.00 80.38 138 GLN A C 1
ATOM 1061 O O . GLN A 1 138 ? -0.681 -15.843 -21.420 1.00 80.38 138 GLN A O 1
ATOM 1066 N N . TRP A 1 139 ? -2.307 -16.661 -20.077 1.00 86.19 139 TRP A N 1
ATOM 1067 C CA . TRP A 1 139 ? -2.540 -15.465 -19.277 1.00 86.19 139 TRP A CA 1
ATOM 1068 C C . TRP A 1 139 ? -1.855 -15.592 -17.922 1.00 86.19 139 TRP A C 1
ATOM 1070 O O . TRP A 1 139 ? -2.083 -16.566 -17.193 1.00 86.19 139 TRP A O 1
ATOM 1080 N N . LEU A 1 140 ? -1.057 -14.587 -17.577 1.00 89.88 140 LEU A N 1
ATOM 1081 C CA . LEU A 1 140 ? -0.536 -14.391 -16.232 1.00 89.88 140 LEU A CA 1
ATOM 1082 C C . LEU A 1 140 ? -1.270 -13.230 -15.560 1.00 89.88 140 LEU A C 1
ATOM 1084 O O . LEU A 1 140 ? -1.809 -12.344 -16.218 1.00 89.88 140 LEU A O 1
ATOM 1088 N N . PHE A 1 141 ? -1.290 -13.238 -14.235 1.00 91.44 141 PHE A N 1
ATOM 1089 C CA . PHE A 1 141 ? -1.789 -12.132 -13.436 1.00 91.44 141 PHE A CA 1
ATOM 1090 C C . PHE A 1 141 ? -0.609 -11.421 -12.781 1.00 91.44 141 PHE A C 1
ATOM 1092 O O . PHE A 1 141 ? 0.192 -12.042 -12.084 1.00 91.44 141 PHE A O 1
ATOM 1099 N N . HIS A 1 142 ? -0.496 -10.119 -13.004 1.00 91.25 142 HIS A N 1
ATOM 1100 C CA . HIS A 1 142 ? 0.479 -9.278 -12.332 1.00 91.25 142 HIS A CA 1
ATOM 1101 C C . HIS A 1 142 ? -0.199 -8.552 -11.161 1.00 91.25 142 HIS A C 1
ATOM 1103 O O . HIS A 1 142 ? -0.927 -7.580 -11.390 1.00 91.25 142 HIS A O 1
ATOM 1109 N N . PRO A 1 143 ? -0.014 -9.018 -9.912 1.00 90.69 143 PRO A N 1
ATOM 1110 C CA . PRO A 1 143 ? -0.419 -8.261 -8.739 1.00 90.69 143 PRO A CA 1
ATOM 1111 C C . PRO A 1 143 ? 0.402 -6.971 -8.631 1.00 90.69 143 PRO A C 1
ATOM 1113 O O . PRO A 1 143 ? 1.624 -7.011 -8.540 1.00 90.69 143 PRO A O 1
ATOM 1116 N N . LEU A 1 144 ? -0.281 -5.829 -8.611 1.00 89.56 144 LEU A N 1
ATOM 1117 C CA . LEU A 1 144 ? 0.340 -4.510 -8.487 1.00 89.56 144 LEU A CA 1
ATOM 1118 C C . LEU A 1 144 ? 0.411 -4.069 -7.028 1.00 89.56 144 LEU A C 1
ATOM 1120 O O . LEU A 1 144 ? 1.423 -3.543 -6.569 1.00 89.56 144 LEU A O 1
ATOM 1124 N N . LYS A 1 145 ? -0.687 -4.247 -6.285 1.00 88.81 145 LYS A N 1
ATOM 1125 C CA . LYS A 1 145 ? -0.788 -3.743 -4.916 1.00 88.81 145 LYS A CA 1
ATOM 1126 C C . LYS A 1 145 ? -1.832 -4.480 -4.099 1.00 88.81 145 LYS A C 1
ATOM 1128 O O . LYS A 1 145 ? -2.878 -4.867 -4.613 1.00 88.81 145 LYS A O 1
ATOM 1133 N N . ILE A 1 146 ? -1.572 -4.584 -2.798 1.00 87.69 146 ILE A N 1
ATOM 1134 C CA . ILE A 1 146 ? -2.588 -4.928 -1.807 1.00 87.69 146 ILE A CA 1
ATOM 1135 C C . ILE A 1 146 ? -2.972 -3.665 -1.050 1.00 87.69 146 ILE A C 1
ATOM 1137 O O . ILE A 1 146 ? -2.122 -2.892 -0.610 1.00 87.69 146 ILE A O 1
ATOM 1141 N N . VAL A 1 147 ? -4.272 -3.454 -0.913 1.00 88.12 147 VAL A N 1
ATOM 1142 C CA . VAL A 1 147 ? -4.879 -2.477 -0.023 1.00 88.12 147 VAL A CA 1
ATOM 1143 C C . VAL A 1 147 ? -5.164 -3.205 1.288 1.00 88.12 147 VAL A C 1
ATOM 1145 O O . VAL A 1 147 ? -6.131 -3.975 1.352 1.00 88.12 147 VAL A O 1
ATOM 1148 N N . PRO A 1 148 ? -4.321 -3.021 2.320 1.00 80.75 148 PRO A N 1
ATOM 1149 C CA . PRO A 1 148 ? -4.506 -3.708 3.587 1.00 80.75 148 PRO A CA 1
ATOM 1150 C C . PRO A 1 148 ? -5.752 -3.187 4.312 1.00 80.75 148 PRO A C 1
ATOM 1152 O O . PRO A 1 148 ? -6.305 -2.136 3.979 1.00 80.75 148 PRO A O 1
ATOM 1155 N N . ASN A 1 149 ? -6.155 -3.899 5.363 1.00 80.25 149 ASN A N 1
ATOM 1156 C CA . ASN A 1 149 ? -7.230 -3.554 6.302 1.00 80.25 149 ASN A CA 1
ATOM 1157 C C . ASN A 1 149 ? -8.664 -3.602 5.776 1.00 80.25 149 ASN A C 1
ATOM 1159 O O . ASN A 1 149 ? -9.526 -4.062 6.522 1.00 80.25 149 ASN A O 1
ATOM 1163 N N . SER A 1 150 ? -8.943 -3.056 4.594 1.00 88.06 150 SER A N 1
ATOM 1164 C CA . SER A 1 150 ? -10.274 -3.092 3.990 1.00 88.06 150 SER A CA 1
ATOM 1165 C C . SER A 1 150 ? -10.202 -2.802 2.497 1.00 88.06 150 SER A C 1
ATOM 1167 O O . SER A 1 150 ? -9.679 -1.763 2.079 1.00 88.06 150 SER A O 1
ATOM 1169 N N . ALA A 1 151 ? -10.834 -3.660 1.695 1.00 85.69 151 ALA A N 1
ATOM 1170 C CA . ALA A 1 151 ? -11.058 -3.418 0.268 1.00 85.69 151 ALA A CA 1
ATOM 1171 C C . ALA A 1 151 ? -11.877 -2.135 0.010 1.00 85.69 151 ALA A C 1
ATOM 1173 O O . ALA A 1 151 ? -11.766 -1.508 -1.044 1.00 85.69 151 ALA A O 1
ATOM 1174 N N . ILE A 1 152 ? -12.688 -1.716 0.986 1.00 91.88 152 ILE A N 1
ATOM 1175 C CA . ILE A 1 152 ? -13.548 -0.534 0.885 1.00 91.88 152 ILE A CA 1
ATOM 1176 C C . ILE A 1 152 ? -12.726 0.753 0.860 1.00 91.88 152 ILE A C 1
ATOM 1178 O O . ILE A 1 152 ? -13.150 1.710 0.225 1.00 91.88 152 ILE A O 1
ATOM 1182 N N . THR A 1 153 ? -11.546 0.780 1.486 1.00 89.94 153 THR A N 1
ATOM 1183 C CA . THR A 1 153 ? -10.693 1.977 1.599 1.00 89.94 153 THR A CA 1
ATOM 1184 C C . THR A 1 153 ? -10.520 2.706 0.262 1.00 89.94 153 THR A C 1
ATOM 1186 O O . THR A 1 153 ? -10.575 3.930 0.207 1.00 89.94 153 THR A O 1
ATOM 1189 N N . TRP A 1 154 ? -10.329 1.966 -0.834 1.00 89.19 154 TRP A N 1
ATOM 1190 C CA . TRP A 1 154 ? -10.165 2.547 -2.171 1.00 89.19 154 TRP A CA 1
ATOM 1191 C C . TRP A 1 154 ? -11.475 2.644 -2.952 1.00 89.19 154 TRP A C 1
ATOM 1193 O O . TRP A 1 154 ? -11.666 3.591 -3.714 1.00 89.19 154 TRP A O 1
ATOM 1203 N N . LEU A 1 155 ? -12.393 1.695 -2.750 1.00 89.88 155 LEU A N 1
ATOM 1204 C CA . LEU A 1 155 ? -13.659 1.666 -3.478 1.00 89.88 155 LEU A CA 1
ATOM 1205 C C . LEU A 1 155 ? -14.715 2.640 -2.938 1.00 89.88 155 LEU A C 1
ATOM 1207 O O . LEU A 1 155 ? -15.647 2.974 -3.667 1.00 89.88 155 LEU A O 1
ATOM 1211 N N . GLY A 1 156 ? -14.588 3.109 -1.694 1.00 88.44 156 GLY A N 1
ATOM 1212 C CA . GLY A 1 156 ? -15.611 3.901 -1.007 1.00 88.44 156 GLY A CA 1
ATOM 1213 C C . GLY A 1 156 ? -16.013 5.160 -1.772 1.00 88.44 156 GLY A C 1
ATOM 1214 O O . GLY A 1 156 ? -17.203 5.433 -1.913 1.00 88.44 156 GLY A O 1
ATOM 1215 N N . ARG A 1 157 ? -15.043 5.853 -2.385 1.00 86.75 157 ARG A N 1
ATOM 1216 C CA . ARG A 1 157 ? -15.298 7.054 -3.204 1.00 86.75 157 ARG A CA 1
ATOM 1217 C C . ARG A 1 157 ? -16.166 6.798 -4.440 1.00 86.75 157 ARG A C 1
ATOM 1219 O O . ARG A 1 157 ? -16.738 7.720 -5.003 1.00 86.75 157 ARG A O 1
ATOM 1226 N N . PHE A 1 158 ? -16.235 5.548 -4.893 1.00 88.50 158 PHE A N 1
ATOM 1227 C CA . PHE A 1 158 ? -17.047 5.140 -6.035 1.00 88.50 158 PHE A CA 1
ATOM 1228 C C . PHE A 1 158 ? -18.407 4.588 -5.603 1.00 88.50 158 PHE A C 1
ATOM 1230 O O . PHE A 1 158 ? -19.195 4.209 -6.466 1.00 88.50 158 PHE A O 1
ATOM 1237 N N . GLY A 1 159 ? -18.709 4.527 -4.302 1.00 86.31 159 GLY A N 1
ATOM 1238 C CA . GLY A 1 159 ? -19.922 3.886 -3.793 1.00 86.31 159 GLY A CA 1
ATOM 1239 C C . GLY A 1 159 ? -21.212 4.435 -4.403 1.00 86.31 159 GLY A C 1
ATOM 1240 O O . GLY A 1 159 ? -22.124 3.665 -4.672 1.00 86.31 159 GLY A O 1
ATOM 1241 N N . GLU A 1 160 ? -21.259 5.728 -4.724 1.00 85.81 160 GLU A N 1
ATOM 1242 C CA . GLU A 1 160 ? -22.429 6.374 -5.338 1.00 85.81 160 GLU A CA 1
ATOM 1243 C C . GLU A 1 160 ? -22.503 6.225 -6.866 1.00 85.81 160 GLU A C 1
ATOM 1245 O O . GLU A 1 160 ? -23.528 6.530 -7.467 1.00 85.81 160 GLU A O 1
ATOM 1250 N N . SER A 1 161 ? -21.454 5.710 -7.517 1.00 89.19 161 SER A N 1
ATOM 1251 C CA . SER A 1 161 ? -21.421 5.567 -8.982 1.00 89.19 161 SER A CA 1
ATOM 1252 C C . SER A 1 161 ? -22.373 4.491 -9.519 1.00 89.19 161 SER A C 1
ATOM 1254 O O . SER A 1 161 ? -22.742 4.518 -10.692 1.00 89.19 161 SER A O 1
ATOM 1256 N N . SER A 1 162 ? -22.766 3.517 -8.688 1.00 92.56 162 SER A N 1
ATOM 1257 C CA . SER A 1 162 ? -23.678 2.442 -9.081 1.00 92.56 162 SER A CA 1
ATOM 1258 C C . SER A 1 162 ? -24.376 1.814 -7.870 1.00 92.56 162 SER A C 1
ATOM 1260 O O . SER A 1 162 ? -23.692 1.373 -6.942 1.00 92.56 162 SER A O 1
ATOM 1262 N N . PRO A 1 163 ? -25.710 1.611 -7.907 1.00 94.00 163 PRO A N 1
ATOM 1263 C CA . PRO A 1 163 ? -26.428 0.891 -6.851 1.00 94.00 163 PRO A CA 1
ATOM 1264 C C . PRO A 1 163 ? -25.902 -0.533 -6.609 1.00 94.00 1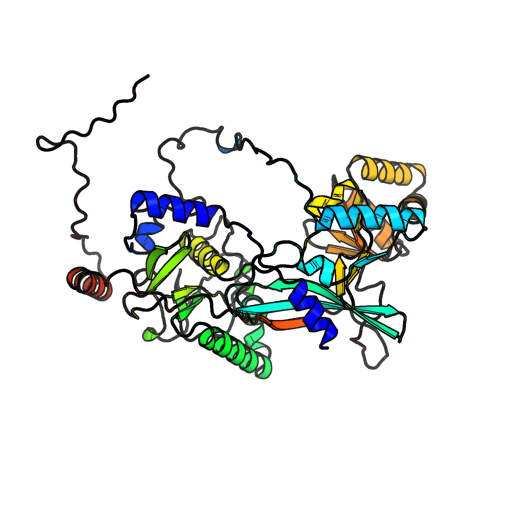63 PRO A C 1
ATOM 1266 O O . PRO A 1 163 ? -25.901 -1.025 -5.479 1.00 94.00 163 PRO A O 1
ATOM 1269 N N . LYS A 1 164 ? -25.416 -1.208 -7.664 1.00 95.12 164 LYS A N 1
ATOM 1270 C CA . LYS A 1 164 ? -24.826 -2.552 -7.557 1.00 95.12 164 LYS A CA 1
ATOM 1271 C C . LYS A 1 164 ? -23.506 -2.515 -6.788 1.00 95.12 164 LYS A C 1
ATOM 1273 O O . LYS A 1 164 ? -23.266 -3.391 -5.957 1.00 95.12 164 LYS A O 1
ATOM 1278 N N . LEU A 1 165 ? -22.670 -1.508 -7.048 1.00 92.50 165 LEU A N 1
ATOM 1279 C CA . LEU A 1 165 ? -21.415 -1.315 -6.325 1.00 92.50 165 LEU A CA 1
ATOM 1280 C C . LEU A 1 165 ? -21.686 -0.973 -4.858 1.00 92.50 165 LEU A C 1
ATOM 1282 O O . LEU A 1 165 ? -21.125 -1.633 -3.990 1.00 92.50 165 LEU A O 1
ATOM 1286 N N . LEU A 1 166 ? -22.607 -0.045 -4.578 1.00 94.19 166 LEU A N 1
ATOM 1287 C CA . LEU A 1 166 ? -22.996 0.312 -3.210 1.00 94.19 166 LEU A CA 1
ATOM 1288 C C . LEU A 1 166 ? -23.437 -0.911 -2.395 1.00 94.19 166 LEU A C 1
ATOM 1290 O O . LEU A 1 166 ? -22.936 -1.156 -1.298 1.00 94.19 166 LEU A O 1
ATOM 1294 N N . LYS A 1 167 ? -24.319 -1.741 -2.968 1.00 95.25 167 LYS A N 1
ATOM 1295 C CA . LYS A 1 167 ? -24.773 -2.987 -2.336 1.00 95.25 167 LYS A CA 1
ATOM 1296 C C . LYS A 1 167 ? -23.611 -3.941 -2.040 1.00 95.25 167 LYS A C 1
ATOM 1298 O O . LYS A 1 167 ? -23.575 -4.557 -0.975 1.00 95.25 167 LYS A O 1
ATOM 1303 N N . ASN A 1 168 ? -22.658 -4.066 -2.964 1.00 94.00 168 ASN A N 1
ATOM 1304 C CA . ASN A 1 168 ? -21.473 -4.898 -2.763 1.00 94.00 168 ASN A CA 1
ATOM 1305 C C . ASN A 1 168 ? -20.557 -4.337 -1.665 1.00 94.00 168 ASN A C 1
ATOM 1307 O O . ASN A 1 168 ? -20.048 -5.115 -0.862 1.00 94.00 168 ASN A O 1
ATOM 1311 N N . LEU A 1 169 ? -20.388 -3.015 -1.580 1.00 94.19 169 LEU A N 1
ATOM 1312 C CA . LEU A 1 169 ? -19.606 -2.374 -0.520 1.00 94.19 169 LEU A CA 1
ATOM 1313 C C . LEU A 1 169 ? -20.218 -2.604 0.863 1.00 94.19 169 LEU A C 1
ATOM 1315 O O . LEU A 1 169 ? -19.490 -2.981 1.779 1.00 94.19 169 LEU A O 1
ATOM 1319 N N . HIS A 1 170 ? -21.541 -2.488 1.010 1.00 95.19 170 HIS A N 1
ATOM 1320 C CA . HIS A 1 170 ? -22.215 -2.842 2.265 1.00 95.19 170 HIS A CA 1
ATOM 1321 C C . HIS A 1 170 ? -22.046 -4.321 2.623 1.00 95.19 170 HIS A C 1
ATOM 1323 O O . HIS A 1 170 ? -21.823 -4.650 3.785 1.00 95.19 170 HIS A O 1
ATOM 1329 N N . ARG A 1 171 ? -22.091 -5.225 1.634 1.00 94.56 171 ARG A N 1
ATOM 1330 C CA . ARG A 1 171 ? -21.826 -6.653 1.865 1.00 94.56 171 ARG A CA 1
ATOM 1331 C C . ARG A 1 171 ? -20.399 -6.894 2.365 1.00 94.56 171 ARG A C 1
ATOM 1333 O O . ARG A 1 171 ? -20.208 -7.720 3.252 1.00 94.56 171 ARG A O 1
ATOM 1340 N N . VAL A 1 172 ? -19.411 -6.192 1.810 1.00 93.56 172 VAL A N 1
ATOM 1341 C CA . VAL A 1 172 ? -18.021 -6.268 2.284 1.00 93.56 172 VAL A CA 1
ATOM 1342 C C . VAL A 1 172 ? -17.900 -5.704 3.702 1.00 93.56 172 VAL A C 1
ATOM 1344 O O . VAL A 1 172 ? -17.272 -6.337 4.544 1.00 93.56 172 VAL A O 1
ATOM 1347 N N . ALA A 1 173 ? -18.547 -4.575 4.000 1.00 94.44 173 ALA A N 1
ATOM 1348 C CA . ALA A 1 173 ? -18.510 -3.965 5.329 1.00 94.44 173 ALA A CA 1
ATOM 1349 C C . ALA A 1 173 ? -19.134 -4.881 6.393 1.00 94.44 173 ALA A C 1
ATOM 1351 O O . ALA A 1 173 ? -18.577 -5.037 7.479 1.00 94.44 173 ALA A O 1
ATOM 1352 N N . ALA A 1 174 ? -20.254 -5.529 6.059 1.00 93.81 174 ALA A N 1
ATOM 1353 C CA . ALA A 1 174 ? -20.897 -6.519 6.915 1.00 93.81 174 ALA A CA 1
ATOM 1354 C C . ALA A 1 174 ? -19.985 -7.731 7.161 1.00 93.81 174 ALA A C 1
ATOM 1356 O O . ALA A 1 174 ? -19.814 -8.133 8.306 1.00 93.81 174 ALA A O 1
ATOM 1357 N N . LEU A 1 175 ? -19.329 -8.255 6.117 1.00 92.88 175 LEU A N 1
ATOM 1358 C CA . LEU A 1 175 ? -18.372 -9.358 6.255 1.00 92.88 175 LEU A CA 1
ATOM 1359 C C . LEU A 1 175 ? -17.196 -8.990 7.172 1.00 92.88 175 LEU A C 1
ATOM 1361 O O . LEU A 1 175 ? -16.806 -9.786 8.020 1.00 92.88 175 LEU A O 1
ATOM 1365 N N . GLU A 1 176 ? -16.629 -7.792 7.023 1.00 91.94 176 GLU A N 1
ATOM 1366 C CA . GLU A 1 176 ? -15.555 -7.315 7.902 1.00 91.94 176 GLU A CA 1
ATOM 1367 C C . GLU A 1 176 ? -16.017 -7.217 9.363 1.00 91.94 176 GLU A C 1
ATOM 1369 O O . GLU A 1 176 ? -15.298 -7.635 10.273 1.00 91.94 176 GLU A O 1
ATOM 1374 N N . GLN A 1 177 ? -17.230 -6.711 9.599 1.00 93.06 177 GLN A N 1
ATOM 1375 C CA . GLN A 1 177 ? -17.807 -6.621 10.940 1.00 93.06 177 GLN A CA 1
ATOM 1376 C C . GLN A 1 177 ? -18.117 -8.007 11.536 1.00 93.06 177 GLN A C 1
ATOM 1378 O O . GLN A 1 177 ? -17.905 -8.212 12.732 1.00 93.06 177 GLN A O 1
ATOM 1383 N N . ASP A 1 178 ? -18.544 -8.970 10.715 1.00 91.62 178 ASP A N 1
ATOM 1384 C CA . ASP A 1 178 ? -18.764 -10.368 11.108 1.00 91.62 178 ASP A CA 1
ATOM 1385 C C . ASP A 1 178 ? -17.463 -11.106 11.436 1.00 91.62 178 ASP A C 1
ATOM 1387 O O . ASP A 1 178 ? -17.473 -12.053 12.220 1.00 91.62 178 ASP A O 1
ATOM 1391 N N . ILE A 1 179 ? -16.337 -10.700 10.851 1.00 87.81 179 ILE A N 1
ATOM 1392 C CA . ILE A 1 179 ? -15.013 -11.209 11.226 1.00 87.81 179 ILE A CA 1
ATOM 1393 C C . ILE A 1 179 ? -14.594 -10.633 12.585 1.00 87.81 179 ILE A C 1
ATOM 1395 O O . ILE A 1 179 ? -14.036 -11.343 13.418 1.00 87.81 179 ILE A O 1
ATOM 1399 N N . ALA A 1 180 ? -14.906 -9.362 12.841 1.00 87.25 180 ALA A N 1
ATOM 1400 C CA . ALA A 1 180 ? -14.553 -8.646 14.063 1.00 87.25 180 ALA A CA 1
ATOM 1401 C C . ALA A 1 180 ? -15.701 -8.601 15.098 1.00 87.25 180 ALA A C 1
ATOM 1403 O O . ALA A 1 180 ? -15.973 -7.539 15.656 1.00 87.25 180 ALA A O 1
ATOM 1404 N N . LYS A 1 181 ? -16.373 -9.731 15.379 1.00 83.75 181 LYS A N 1
ATOM 1405 C CA . LYS A 1 181 ? -17.623 -9.785 16.185 1.00 83.75 181 LYS A CA 1
ATOM 1406 C C . LYS A 1 181 ? -17.540 -9.126 17.566 1.00 83.75 181 LYS A C 1
ATOM 1408 O O . LYS A 1 181 ? -18.507 -8.514 18.021 1.00 83.75 181 LYS A O 1
ATOM 1413 N N . ASP A 1 182 ? -16.383 -9.225 18.215 1.00 86.94 182 ASP A N 1
ATOM 1414 C CA . ASP A 1 182 ? -16.158 -8.696 19.567 1.00 86.94 182 ASP A CA 1
ATOM 1415 C C . ASP A 1 182 ? -15.725 -7.221 19.577 1.00 86.94 182 ASP A C 1
ATOM 1417 O O . ASP A 1 182 ? -15.408 -6.650 20.620 1.00 86.94 182 ASP A O 1
ATOM 1421 N N . SER A 1 183 ? -15.672 -6.580 18.410 1.00 92.62 183 SER A N 1
ATOM 1422 C CA . SER A 1 183 ? -15.233 -5.197 18.238 1.00 92.62 183 SER A CA 1
ATOM 1423 C C . SER A 1 183 ? -16.194 -4.419 17.346 1.00 92.62 183 SER A C 1
ATOM 1425 O O . SER A 1 183 ? -17.007 -4.977 16.618 1.00 92.62 183 SER A O 1
ATOM 1427 N N . ILE A 1 184 ? -16.097 -3.099 17.401 1.00 94.94 184 ILE A N 1
ATOM 1428 C CA . ILE A 1 184 ? -16.809 -2.195 16.504 1.00 94.94 184 ILE A CA 1
ATOM 1429 C C . ILE A 1 184 ? -15.818 -1.716 15.456 1.00 94.94 184 ILE A C 1
ATOM 1431 O O . ILE A 1 184 ? -14.816 -1.085 15.799 1.00 94.94 184 ILE A O 1
ATOM 1435 N N . LEU A 1 185 ? -16.088 -2.004 14.184 1.00 94.56 185 LEU A N 1
ATOM 1436 C CA . LEU A 1 185 ? -15.369 -1.370 13.087 1.00 94.56 185 LEU A CA 1
ATOM 1437 C C . LEU A 1 185 ? -16.016 -0.015 12.813 1.00 94.56 185 LEU A C 1
ATOM 1439 O O . LEU A 1 185 ? -17.164 0.045 12.374 1.00 94.56 185 LEU A O 1
ATOM 1443 N N . ALA A 1 186 ? -15.282 1.062 13.072 1.00 94.81 186 ALA A N 1
ATOM 1444 C CA . ALA A 1 186 ? -15.793 2.416 12.902 1.00 94.81 186 ALA A CA 1
ATOM 1445 C C . ALA A 1 186 ? -15.015 3.153 11.813 1.00 94.81 186 ALA A C 1
ATOM 1447 O O . ALA A 1 186 ? -13.781 3.132 11.805 1.00 94.81 186 ALA A O 1
ATOM 1448 N N . ASP A 1 187 ? -15.728 3.794 10.889 1.00 93.25 187 ASP A N 1
ATOM 1449 C CA . ASP A 1 187 ? -15.091 4.623 9.867 1.00 93.25 187 ASP A CA 1
ATOM 1450 C C . ASP A 1 187 ? -14.521 5.901 10.494 1.00 93.25 187 ASP A C 1
ATOM 1452 O O . ASP A 1 187 ? -15.057 6.410 11.474 1.00 93.25 187 ASP A O 1
ATOM 1456 N N . ILE A 1 188 ? -13.423 6.420 9.951 1.00 91.94 188 ILE A N 1
ATOM 1457 C CA . ILE A 1 188 ? -12.828 7.673 10.415 1.00 91.94 188 ILE A CA 1
ATOM 1458 C C . ILE A 1 188 ? -13.353 8.796 9.526 1.00 91.94 188 ILE A C 1
ATOM 1460 O O . ILE A 1 188 ? -13.076 8.844 8.323 1.00 91.94 188 ILE A O 1
ATOM 1464 N N . VAL A 1 189 ? -14.098 9.725 10.118 1.00 88.44 189 VAL A N 1
ATOM 1465 C CA . VAL A 1 189 ? -14.650 10.867 9.394 1.00 88.44 189 VAL A CA 1
ATOM 1466 C C . VAL A 1 189 ? -13.783 12.088 9.641 1.00 88.44 189 VAL A C 1
ATOM 1468 O O . VAL A 1 189 ? -13.748 12.666 10.730 1.00 88.44 189 VAL A O 1
ATOM 1471 N N . TYR A 1 190 ? -13.067 12.466 8.588 1.00 86.06 190 TYR A N 1
ATOM 1472 C CA . TYR A 1 190 ? -12.212 13.637 8.534 1.00 86.06 190 TYR A CA 1
ATOM 1473 C C . TYR A 1 190 ? -12.399 14.330 7.188 1.00 86.06 190 TYR A C 1
ATOM 1475 O O . TYR A 1 190 ? -12.351 13.684 6.138 1.00 86.06 190 TYR A O 1
ATOM 1483 N N . VAL A 1 191 ? -12.610 15.644 7.228 1.00 79.00 191 VAL A N 1
ATOM 1484 C CA . VAL A 1 191 ? -12.682 16.486 6.035 1.00 79.00 191 VAL A CA 1
ATOM 1485 C C . VAL A 1 191 ? -11.369 17.264 5.934 1.00 79.00 191 VAL A C 1
ATOM 1487 O O . VAL A 1 191 ? -11.147 18.171 6.739 1.00 79.00 191 VAL A O 1
ATOM 1490 N N . PRO A 1 192 ? -10.486 16.932 4.976 1.00 74.19 192 PRO A N 1
ATOM 1491 C CA . PRO A 1 192 ? -9.267 17.692 4.762 1.00 74.19 192 PRO A CA 1
ATOM 1492 C C . PRO A 1 192 ? -9.593 19.100 4.251 1.00 74.19 192 PRO A C 1
ATOM 1494 O O . PRO A 1 192 ? -10.590 19.336 3.557 1.00 74.19 192 PRO A O 1
ATOM 1497 N N . ILE A 1 193 ? -8.727 20.050 4.599 1.00 69.44 193 ILE A N 1
ATOM 1498 C CA . ILE A 1 193 ? -8.844 21.460 4.190 1.00 69.44 193 ILE A CA 1
ATOM 1499 C C . ILE A 1 193 ? -8.321 21.660 2.751 1.00 69.44 193 ILE A C 1
ATOM 1501 O O . ILE A 1 193 ? -8.660 22.643 2.096 1.00 69.44 193 ILE A O 1
ATOM 1505 N N . ASP A 1 194 ? -7.537 20.714 2.232 1.00 69.00 194 ASP A N 1
ATOM 1506 C CA . ASP A 1 194 ? -6.881 20.787 0.925 1.00 69.00 194 ASP A CA 1
ATOM 1507 C C . ASP A 1 194 ? -7.692 20.138 -0.228 1.00 69.00 194 ASP A C 1
ATOM 1509 O O . ASP A 1 194 ? -8.862 19.758 -0.096 1.00 69.00 194 ASP A O 1
ATOM 1513 N N . ARG A 1 195 ? -7.055 20.008 -1.405 1.00 63.69 195 ARG A N 1
ATOM 1514 C CA . ARG A 1 195 ? -7.636 19.405 -2.624 1.00 63.69 195 ARG A CA 1
ATOM 1515 C C . ARG A 1 195 ? -8.043 17.933 -2.455 1.00 63.69 195 ARG A C 1
ATOM 1517 O O . ARG A 1 195 ? -8.774 17.411 -3.298 1.00 63.69 195 ARG A O 1
ATOM 1524 N N . SER A 1 196 ? -7.632 17.271 -1.374 1.00 62.22 196 SER A N 1
ATOM 1525 C CA . SER A 1 196 ? -7.969 15.876 -1.073 1.00 62.22 196 SER A CA 1
ATOM 1526 C C . SER A 1 196 ? -9.442 15.682 -0.698 1.00 62.22 196 SER A C 1
ATOM 1528 O O . SER A 1 196 ? -9.889 14.541 -0.586 1.00 62.22 196 SER A O 1
ATOM 1530 N N . ARG A 1 197 ? -10.231 16.762 -0.569 1.00 63.09 197 ARG A N 1
ATOM 1531 C CA . ARG A 1 197 ? -11.687 16.704 -0.341 1.00 63.09 197 ARG A CA 1
ATOM 1532 C C . ARG A 1 197 ? -12.425 15.828 -1.364 1.00 63.09 197 ARG A C 1
ATOM 1534 O O . ARG A 1 197 ? -13.364 15.121 -1.004 1.00 63.09 197 ARG A O 1
ATOM 1541 N N . ASN A 1 198 ? -11.967 15.809 -2.617 1.00 64.50 198 ASN A N 1
ATOM 1542 C CA . ASN A 1 198 ? -12.562 14.979 -3.673 1.00 64.50 198 ASN A CA 1
ATOM 1543 C C . ASN A 1 198 ? -12.332 13.470 -3.460 1.00 64.50 198 ASN A C 1
ATOM 1545 O O . ASN A 1 198 ? -13.029 12.652 -4.048 1.00 64.50 198 ASN A O 1
ATOM 1549 N N . ILE A 1 199 ? -11.360 13.091 -2.626 1.00 65.75 199 ILE A N 1
ATOM 1550 C CA . ILE A 1 199 ? -11.025 11.692 -2.317 1.00 65.75 199 ILE A CA 1
ATOM 1551 C C . ILE A 1 199 ? -11.806 11.204 -1.082 1.00 65.75 199 ILE A C 1
ATOM 1553 O O . ILE A 1 199 ? -11.933 9.999 -0.869 1.00 65.75 199 ILE A O 1
ATOM 1557 N N . THR A 1 200 ? -12.364 12.120 -0.280 1.00 68.94 200 THR A N 1
ATOM 1558 C CA . THR A 1 200 ? -13.102 11.792 0.951 1.00 68.94 200 THR A CA 1
ATOM 1559 C C . THR A 1 200 ? -14.616 11.664 0.778 1.00 68.94 200 THR A C 1
ATOM 1561 O O . THR A 1 200 ? -15.254 11.106 1.671 1.00 68.94 200 THR A O 1
ATOM 1564 N N . GLY A 1 201 ? -15.191 12.154 -0.329 1.00 73.56 201 GLY A N 1
ATOM 1565 C CA . GLY A 1 201 ? -16.627 12.040 -0.619 1.00 73.56 201 GLY A CA 1
ATOM 1566 C C . GLY A 1 201 ? -17.042 10.586 -0.844 1.00 73.56 201 GLY A C 1
ATOM 1567 O O . GLY A 1 201 ? -16.470 9.913 -1.701 1.00 73.56 201 GLY A O 1
ATOM 1568 N N . ARG A 1 202 ? -17.981 10.088 -0.035 1.00 80.38 202 ARG A N 1
ATOM 1569 C CA . ARG A 1 202 ? -18.417 8.685 -0.024 1.00 80.38 202 ARG A CA 1
ATOM 1570 C C . ARG A 1 202 ? -19.737 8.524 0.744 1.00 80.38 202 ARG A C 1
ATOM 1572 O O . ARG A 1 202 ? -19.990 9.323 1.647 1.00 80.38 202 ARG A O 1
ATOM 1579 N N . PRO A 1 203 ? -20.523 7.474 0.455 1.00 85.38 203 PRO A N 1
ATOM 1580 C CA . PRO A 1 203 ? -21.681 7.127 1.268 1.00 85.38 203 PRO A CA 1
ATOM 1581 C C . PRO A 1 203 ? -21.235 6.551 2.619 1.00 85.38 203 PRO A C 1
ATOM 1583 O O . PRO A 1 203 ? -20.113 6.053 2.752 1.00 85.38 203 PRO A O 1
ATOM 1586 N N . SER A 1 204 ? -22.121 6.564 3.617 1.00 89.88 204 SER A N 1
ATOM 1587 C CA . SER A 1 204 ? -21.858 5.860 4.876 1.00 89.88 204 SER A CA 1
ATOM 1588 C C . SER A 1 204 ? -21.941 4.348 4.649 1.00 89.88 204 SER A C 1
ATOM 1590 O O . SER A 1 204 ? -22.945 3.834 4.156 1.00 89.88 204 SER A O 1
ATOM 1592 N N . LEU A 1 205 ? -20.856 3.632 4.953 1.00 91.75 205 LEU A N 1
ATOM 1593 C CA . LEU A 1 205 ? -20.712 2.198 4.660 1.00 91.75 205 LEU A CA 1
ATOM 1594 C C . LEU A 1 205 ? -20.636 1.325 5.915 1.00 91.75 205 LEU A C 1
ATOM 1596 O O . LEU A 1 205 ? -20.713 0.102 5.801 1.00 91.75 205 LEU A O 1
ATOM 1600 N N . ARG A 1 206 ? -20.461 1.926 7.098 1.00 92.31 206 ARG A N 1
ATOM 1601 C CA . ARG A 1 206 ? -20.378 1.226 8.389 1.00 92.31 206 ARG A CA 1
ATOM 1602 C C . ARG A 1 206 ? -21.419 1.778 9.342 1.00 92.31 206 ARG A C 1
ATOM 1604 O O . ARG A 1 206 ? -21.829 2.922 9.224 1.00 92.31 206 ARG A O 1
ATOM 1611 N N . ASN A 1 207 ? -21.777 0.963 10.325 1.00 93.44 207 ASN A N 1
ATOM 1612 C CA . ASN A 1 207 ? -22.762 1.352 11.326 1.00 93.44 207 ASN A CA 1
ATOM 1613 C C . ASN A 1 207 ? -22.248 2.421 12.290 1.00 93.44 207 ASN A C 1
ATOM 1615 O O . ASN A 1 207 ? -23.071 3.038 12.936 1.00 93.44 207 ASN A O 1
ATOM 1619 N N . TYR A 1 208 ? -20.931 2.599 12.446 1.00 95.62 208 TYR A N 1
ATOM 1620 C CA . TYR A 1 208 ? -20.357 3.571 13.378 1.00 95.62 208 TYR A CA 1
ATOM 1621 C C . TYR A 1 208 ? -19.296 4.439 12.699 1.00 95.62 208 TYR A C 1
ATOM 1623 O O . TYR A 1 208 ? -18.496 3.946 11.898 1.00 95.62 208 TYR A O 1
ATOM 1631 N N . GLU A 1 209 ? -19.249 5.714 13.084 1.00 94.75 209 GLU A N 1
ATOM 1632 C CA . GLU A 1 209 ? -18.295 6.713 12.586 1.00 94.75 209 GLU A CA 1
ATOM 1633 C C . GLU A 1 209 ? -17.578 7.405 13.757 1.00 94.75 209 GLU A C 1
ATOM 1635 O O . GLU A 1 209 ? -18.214 7.889 14.692 1.00 94.75 209 GLU A O 1
ATOM 1640 N N . ILE A 1 210 ? -16.243 7.463 13.717 1.00 94.56 210 ILE A N 1
ATOM 1641 C CA . ILE A 1 210 ? -15.415 8.277 14.613 1.00 94.56 210 ILE A CA 1
ATOM 1642 C C . ILE A 1 210 ? -15.318 9.677 14.010 1.00 94.56 210 ILE A C 1
ATOM 1644 O O . ILE A 1 210 ? -14.687 9.874 12.969 1.00 94.56 210 ILE A O 1
ATOM 1648 N N . ASN A 1 211 ? -15.931 10.656 14.669 1.00 86.75 211 ASN A N 1
ATOM 1649 C CA . ASN A 1 211 ? -15.995 12.029 14.174 1.00 86.75 211 ASN A CA 1
ATOM 1650 C C . ASN A 1 211 ? -14.784 12.841 14.665 1.00 86.75 211 ASN A C 1
ATOM 1652 O O . ASN A 1 211 ? -14.720 13.202 15.841 1.00 86.75 211 ASN A O 1
ATOM 1656 N N . CYS A 1 212 ? -13.820 13.124 13.779 1.00 80.25 212 CYS A N 1
ATOM 1657 C CA . CYS A 1 212 ? -12.592 13.827 14.157 1.00 80.25 212 CYS A CA 1
ATOM 1658 C C . CYS A 1 212 ? -12.716 15.358 14.145 1.00 80.25 212 CYS A C 1
ATOM 1660 O O . CYS A 1 212 ? -12.204 15.995 15.060 1.00 80.25 212 CYS A O 1
ATOM 1662 N N . VAL A 1 213 ? -13.318 15.962 13.108 1.00 67.06 213 VAL A N 1
ATOM 1663 C CA . VAL A 1 213 ? -13.296 17.434 12.899 1.00 67.06 213 VAL A CA 1
ATOM 1664 C C . VAL A 1 213 ? -14.612 17.962 12.279 1.00 67.06 213 VAL A C 1
ATOM 1666 O O . VAL A 1 213 ? -14.607 18.968 11.589 1.00 67.06 213 VAL A O 1
ATOM 1669 N N . ILE A 1 214 ? -15.766 17.344 12.578 1.00 64.31 214 ILE A N 1
ATOM 1670 C CA . ILE A 1 214 ? -17.102 17.645 12.000 1.00 64.31 214 ILE A CA 1
ATOM 1671 C C . ILE A 1 214 ? -17.252 17.043 10.590 1.00 64.31 214 ILE A C 1
ATOM 1673 O O . ILE A 1 214 ? -16.415 17.253 9.716 1.00 64.31 214 ILE A O 1
ATOM 1677 N N . GLY A 1 215 ? -18.329 16.280 10.359 1.00 64.94 215 GLY A N 1
ATOM 1678 C CA . GLY A 1 215 ? -18.639 15.729 9.029 1.00 64.94 215 GLY A CA 1
ATOM 1679 C C . GLY A 1 215 ? -19.427 14.418 8.993 1.00 64.94 215 GLY A C 1
ATOM 1680 O O . GLY A 1 215 ? -19.773 13.974 7.904 1.00 64.94 215 GLY A O 1
ATOM 1681 N N . SER A 1 216 ? -19.704 13.791 10.140 1.00 75.38 216 SER A N 1
ATOM 1682 C CA . SER A 1 216 ? -20.535 12.581 10.185 1.00 75.38 216 SER A CA 1
ATOM 1683 C C . SER A 1 216 ? -21.988 12.910 9.839 1.00 75.38 216 SER A C 1
ATOM 1685 O O . SER A 1 216 ? -22.576 13.812 10.440 1.00 75.38 216 SER A O 1
ATOM 1687 N N . GLY A 1 217 ? -22.555 12.166 8.889 1.00 77.00 217 GLY A N 1
ATOM 1688 C CA . GLY A 1 217 ? -23.942 12.312 8.433 1.00 77.00 217 GLY A CA 1
ATOM 1689 C C . GLY A 1 217 ? -24.923 11.318 9.061 1.00 77.00 217 GLY A C 1
ATOM 1690 O O . GLY A 1 217 ? -26.105 11.368 8.734 1.00 77.00 217 GLY A O 1
ATOM 1691 N N . ILE A 1 218 ? -24.446 10.409 9.919 1.00 87.38 218 ILE A N 1
ATOM 1692 C CA . ILE A 1 218 ? -25.271 9.375 10.567 1.00 87.38 218 ILE A CA 1
ATOM 1693 C C . ILE A 1 218 ? -25.867 9.852 11.898 1.00 87.38 218 ILE A C 1
ATOM 1695 O O . ILE A 1 218 ? -25.403 10.840 12.470 1.00 87.38 218 ILE A O 1
ATOM 1699 N N . ASP A 1 219 ? -26.866 9.141 12.423 1.00 89.00 219 ASP A N 1
ATOM 1700 C CA . ASP A 1 219 ? -27.513 9.496 13.692 1.00 89.00 219 ASP A CA 1
ATOM 1701 C C . ASP A 1 219 ? -26.527 9.489 14.873 1.00 89.00 219 ASP A C 1
ATOM 1703 O O . ASP A 1 219 ? -25.576 8.705 14.927 1.00 89.00 219 ASP A O 1
ATOM 1707 N N . SER A 1 220 ? -26.761 10.366 15.853 1.00 86.25 220 SER A N 1
ATOM 1708 C CA . SER A 1 220 ? -25.842 10.607 16.976 1.00 86.25 220 SER A CA 1
ATOM 1709 C C . SER A 1 220 ? -25.533 9.358 17.809 1.00 86.25 220 SER A C 1
ATOM 1711 O O . SER A 1 220 ? -24.427 9.228 18.332 1.00 86.25 220 SER A O 1
ATOM 1713 N N . GLU A 1 221 ? -26.460 8.400 17.898 1.00 90.56 221 GLU A N 1
ATOM 1714 C CA . GLU A 1 221 ? -26.260 7.139 18.625 1.00 90.56 221 GLU A CA 1
ATOM 1715 C C . GLU A 1 221 ? -25.142 6.261 18.026 1.00 90.56 221 GLU A C 1
ATOM 1717 O O . GLU A 1 221 ? -24.464 5.510 18.747 1.00 90.56 221 GLU A O 1
ATOM 1722 N N . PHE A 1 222 ? -24.901 6.419 16.725 1.00 93.62 222 PHE A N 1
ATOM 1723 C CA . PHE A 1 222 ? -23.898 5.711 15.937 1.00 93.62 222 PHE A CA 1
ATOM 1724 C C . PHE A 1 222 ? -22.590 6.497 15.776 1.00 93.62 222 PHE A C 1
ATOM 1726 O O . PHE A 1 222 ? -21.588 5.970 15.287 1.00 93.62 222 PHE A O 1
ATOM 1733 N N . GLN A 1 223 ? -22.548 7.741 16.251 1.00 93.06 223 GLN A N 1
ATOM 1734 C CA . GLN A 1 223 ? -21.325 8.533 16.271 1.00 93.06 223 GLN A CA 1
ATOM 1735 C C . GLN A 1 223 ? -20.489 8.211 17.516 1.00 93.06 223 GLN A C 1
ATOM 1737 O O . GLN A 1 223 ? -20.972 8.181 18.653 1.00 93.06 223 GLN A O 1
ATOM 1742 N N . ILE A 1 224 ? -19.198 7.968 17.309 1.00 94.00 224 ILE A N 1
ATOM 1743 C CA . ILE A 1 224 ? -18.209 7.789 18.369 1.00 94.00 224 ILE A CA 1
ATOM 1744 C C . ILE A 1 224 ? -17.404 9.081 18.472 1.00 94.00 224 ILE A C 1
ATOM 1746 O O . ILE A 1 224 ? -16.577 9.401 17.616 1.00 94.00 224 ILE A O 1
ATOM 1750 N N . HIS A 1 225 ? -17.658 9.845 19.531 1.00 91.56 225 HIS A N 1
ATOM 1751 C CA . HIS A 1 225 ? -16.891 11.050 19.823 1.00 91.56 225 HIS A CA 1
ATOM 1752 C C . HIS A 1 225 ? -15.485 10.699 20.311 1.00 91.56 225 HIS A C 1
ATOM 1754 O O . HIS A 1 225 ? -15.279 9.710 21.010 1.00 91.56 225 HIS A O 1
ATOM 1760 N N . LEU A 1 226 ? -14.516 11.566 20.021 1.00 92.12 226 LEU A N 1
ATOM 1761 C CA . LEU A 1 226 ? -13.137 11.398 20.490 1.00 92.12 226 LEU A CA 1
ATOM 1762 C C . LEU A 1 226 ? -13.031 11.331 22.028 1.00 92.12 226 LEU A C 1
ATOM 1764 O O . LEU A 1 226 ? -12.184 10.609 22.544 1.00 92.12 226 LEU A O 1
ATOM 1768 N N . ASN A 1 227 ? -13.926 12.019 22.751 1.00 90.00 227 ASN A N 1
ATOM 1769 C CA . ASN A 1 227 ? -14.031 11.971 24.219 1.00 90.00 227 ASN A CA 1
ATOM 1770 C C . ASN A 1 227 ? -14.515 10.614 24.763 1.00 90.00 227 ASN A C 1
ATOM 1772 O O . ASN A 1 227 ? -14.296 10.314 25.932 1.00 90.00 227 ASN A O 1
ATOM 1776 N N . ASP A 1 228 ? -15.190 9.806 23.943 1.00 91.88 228 ASP A N 1
ATOM 1777 C CA . ASP A 1 228 ? -15.696 8.485 24.335 1.00 91.88 228 ASP A CA 1
ATOM 1778 C C . ASP A 1 228 ? -14.613 7.396 24.230 1.00 91.88 228 ASP A C 1
ATOM 1780 O O . ASP A 1 228 ? -14.789 6.284 24.728 1.00 91.88 228 ASP A O 1
ATOM 1784 N N . LEU A 1 229 ? -13.489 7.697 23.574 1.00 96.44 229 LEU A N 1
ATOM 1785 C CA . LEU A 1 229 ? -12.422 6.738 23.322 1.00 96.44 229 LEU A CA 1
ATOM 1786 C C . LEU A 1 229 ? -11.372 6.755 24.434 1.00 96.44 229 LEU A C 1
ATOM 1788 O O . LEU A 1 229 ? -10.772 7.784 24.740 1.00 96.44 229 LEU A O 1
ATOM 1792 N N . MET A 1 230 ? -11.100 5.573 24.975 1.00 96.62 230 MET A N 1
ATOM 1793 C CA . MET A 1 230 ? -9.979 5.287 25.869 1.00 96.62 230 MET A CA 1
ATOM 1794 C C . MET A 1 230 ? -8.884 4.547 25.104 1.00 96.62 230 MET A C 1
ATOM 1796 O O . MET A 1 230 ? -9.187 3.749 24.216 1.00 96.62 230 MET A O 1
ATOM 1800 N N . VAL A 1 231 ? -7.632 4.792 25.476 1.00 97.06 231 VAL A N 1
ATOM 1801 C CA . VAL A 1 231 ? -6.423 4.164 24.940 1.00 97.06 231 VAL A CA 1
ATOM 1802 C C . VAL A 1 231 ? -5.804 3.282 26.015 1.00 97.06 231 VAL A C 1
ATOM 1804 O O . VAL A 1 231 ? -5.657 3.716 27.155 1.00 97.06 231 VAL A O 1
ATOM 1807 N N . SER A 1 232 ? -5.389 2.080 25.637 1.00 94.94 232 SER A N 1
ATOM 1808 C CA . SER A 1 232 ? -4.478 1.233 26.413 1.00 94.94 232 SER A CA 1
ATOM 1809 C C . SER A 1 232 ? -3.471 0.554 25.490 1.00 94.94 232 SER A C 1
ATOM 1811 O O . SER A 1 232 ? -3.640 0.548 24.266 1.00 94.94 232 SER A O 1
ATOM 1813 N N . VAL A 1 233 ? -2.413 -0.018 26.069 1.00 92.88 233 VAL A N 1
ATOM 1814 C CA . VAL A 1 233 ? -1.432 -0.817 25.328 1.00 92.88 233 VAL A CA 1
ATOM 1815 C C . VAL A 1 233 ? -1.335 -2.206 25.937 1.00 92.88 233 VAL A C 1
ATOM 1817 O O . VAL A 1 233 ? -0.917 -2.366 27.079 1.00 92.88 233 VAL A O 1
ATOM 1820 N N . VAL A 1 234 ? -1.680 -3.221 25.150 1.00 87.25 234 VAL A N 1
ATOM 1821 C CA . VAL A 1 234 ? -1.659 -4.629 25.564 1.00 87.25 234 VAL A CA 1
ATOM 1822 C C . VAL A 1 234 ? -0.751 -5.394 24.612 1.00 87.25 234 VAL A C 1
ATOM 1824 O O . VAL A 1 234 ? -0.973 -5.373 23.406 1.00 87.25 234 VAL A O 1
ATOM 1827 N N . ASN A 1 235 ? 0.287 -6.055 25.134 1.00 85.94 235 ASN A N 1
ATOM 1828 C CA . ASN A 1 235 ? 1.275 -6.794 24.331 1.00 85.94 235 ASN A CA 1
ATOM 1829 C C . ASN A 1 235 ? 1.871 -5.953 23.181 1.00 85.94 235 ASN A C 1
ATOM 1831 O O . ASN A 1 235 ? 1.980 -6.414 22.048 1.00 85.94 235 ASN A O 1
ATOM 1835 N N . GLY A 1 236 ? 2.179 -4.681 23.458 1.00 85.50 236 GLY A N 1
ATOM 1836 C CA . GLY A 1 236 ? 2.707 -3.730 22.471 1.00 85.50 236 GLY A CA 1
ATOM 1837 C C . GLY A 1 236 ? 1.679 -3.197 21.464 1.00 85.50 236 GLY A C 1
ATOM 1838 O O . GLY A 1 236 ? 2.010 -2.326 20.666 1.00 85.50 236 GLY A O 1
ATOM 1839 N N . GLN A 1 237 ? 0.428 -3.667 21.503 1.00 90.06 237 GLN A N 1
ATOM 1840 C CA . GLN A 1 237 ? -0.648 -3.204 20.629 1.00 90.06 237 GLN A CA 1
ATOM 1841 C C . GLN A 1 237 ? -1.454 -2.090 21.286 1.00 90.06 237 GLN A C 1
ATOM 1843 O O . GLN A 1 237 ? -1.954 -2.250 22.398 1.00 90.06 237 GLN A O 1
ATOM 1848 N N . VAL A 1 238 ? -1.657 -0.993 20.559 1.00 94.12 238 VAL A N 1
ATOM 1849 C CA . VAL A 1 238 ? -2.579 0.071 20.958 1.00 94.12 238 VAL A CA 1
ATOM 1850 C C . VAL A 1 238 ? -4.017 -0.416 20.778 1.00 94.12 238 VAL A C 1
ATOM 1852 O O . VAL A 1 238 ? -4.393 -0.906 19.707 1.00 94.12 238 VAL A O 1
ATOM 1855 N N . ILE A 1 239 ? -4.827 -0.278 21.825 1.00 94.50 239 ILE A N 1
ATOM 1856 C CA . ILE A 1 239 ? -6.240 -0.653 21.856 1.00 94.50 239 ILE A CA 1
ATOM 1857 C C . ILE A 1 239 ? -7.082 0.592 22.117 1.00 94.50 239 ILE A C 1
ATOM 1859 O O . ILE A 1 239 ? -6.771 1.387 23.000 1.00 94.50 239 ILE A O 1
ATOM 1863 N N . LEU A 1 240 ? -8.168 0.740 21.352 1.00 96.50 240 LEU A N 1
ATOM 1864 C CA . LEU A 1 240 ? -9.188 1.756 21.591 1.00 96.50 240 LEU A CA 1
ATOM 1865 C C . LEU A 1 240 ? -10.456 1.105 22.118 1.00 96.50 240 LEU A C 1
ATOM 1867 O O . LEU A 1 240 ? -10.901 0.087 21.582 1.00 96.50 240 LEU A O 1
ATOM 1871 N N . ARG A 1 241 ? -11.072 1.707 23.132 1.00 96.19 241 ARG A N 1
ATOM 1872 C CA . ARG A 1 241 ? -12.343 1.249 23.697 1.00 96.19 241 ARG A CA 1
ATOM 1873 C C . ARG A 1 241 ? -13.299 2.420 23.855 1.00 96.19 241 ARG A C 1
ATOM 1875 O O . ARG A 1 241 ? -12.920 3.450 24.395 1.00 96.19 241 ARG A O 1
ATOM 1882 N N . SER A 1 242 ? -14.544 2.238 23.428 1.00 95.38 242 SER A N 1
ATOM 1883 C CA . SER A 1 242 ? -15.622 3.185 23.722 1.00 95.38 242 SER A CA 1
ATOM 1884 C C . SER A 1 242 ? -16.108 2.986 25.162 1.00 95.38 242 SER A C 1
ATOM 1886 O O . SER A 1 242 ? -16.370 1.853 25.589 1.00 95.38 242 SER A O 1
ATOM 1888 N N . VAL A 1 243 ? -16.231 4.070 25.930 1.00 92.56 243 VAL A N 1
ATOM 1889 C CA . VAL A 1 243 ? -16.789 4.050 27.293 1.00 92.56 243 VAL A CA 1
ATOM 1890 C C . VAL A 1 243 ? -18.282 3.756 27.254 1.00 92.56 243 VAL A C 1
ATOM 1892 O O . VAL A 1 243 ? -18.753 2.866 27.972 1.00 92.56 243 VAL A O 1
ATOM 1895 N N . ARG A 1 244 ? -19.001 4.463 26.382 1.00 93.38 244 ARG A N 1
ATOM 1896 C CA . ARG A 1 244 ? -20.442 4.354 26.169 1.00 93.38 244 ARG A CA 1
ATOM 1897 C C . ARG A 1 244 ? -20.841 2.952 25.727 1.00 93.38 244 ARG A C 1
ATOM 1899 O O . ARG A 1 244 ? -21.729 2.352 26.325 1.00 93.38 244 ARG A O 1
ATOM 1906 N N . LEU A 1 245 ? -20.163 2.415 24.713 1.00 92.00 245 LEU A N 1
ATOM 1907 C CA . LEU A 1 245 ? -20.495 1.122 24.109 1.00 92.00 245 LEU A CA 1
ATOM 1908 C C . LEU A 1 245 ? -19.844 -0.053 24.845 1.00 92.00 245 LEU A C 1
ATOM 1910 O O . LEU A 1 245 ? -20.258 -1.195 24.666 1.00 92.00 245 LEU A O 1
ATOM 1914 N N . GLY A 1 246 ? -18.818 0.202 25.665 1.00 92.25 246 GLY A N 1
ATOM 1915 C CA . GLY A 1 246 ? -18.110 -0.834 26.418 1.00 92.25 246 GLY A CA 1
ATOM 1916 C C . GLY A 1 246 ? -17.383 -1.853 25.537 1.00 92.25 246 GLY A C 1
ATOM 1917 O O . GLY A 1 246 ? -17.071 -2.943 26.008 1.00 92.25 246 GLY A O 1
ATOM 1918 N N . LYS A 1 247 ? -17.128 -1.517 24.268 1.00 92.69 247 LYS A N 1
ATOM 1919 C CA . LYS A 1 247 ? -16.509 -2.395 23.270 1.00 92.69 247 LYS A CA 1
ATOM 1920 C C . LYS A 1 247 ? -15.219 -1.801 22.731 1.00 92.69 247 LYS A C 1
ATOM 1922 O O . LYS A 1 247 ? -15.054 -0.578 22.687 1.00 92.69 247 LYS A O 1
ATOM 1927 N N . ARG A 1 248 ? -14.323 -2.683 22.281 1.00 94.62 248 ARG A N 1
ATOM 1928 C CA . ARG A 1 248 ? -13.160 -2.293 21.486 1.00 94.62 248 ARG A CA 1
ATOM 1929 C C . ARG A 1 248 ? -13.637 -1.627 20.197 1.00 94.62 248 ARG A C 1
ATOM 1931 O O . ARG A 1 248 ? -14.531 -2.142 19.529 1.00 94.62 248 ARG A O 1
ATOM 1938 N N . VAL A 1 249 ? -13.022 -0.508 19.846 1.00 96.19 249 VAL A N 1
ATOM 1939 C CA . VAL A 1 249 ? -13.244 0.208 18.591 1.00 96.19 249 VAL A CA 1
ATOM 1940 C C . VAL A 1 249 ? -12.002 0.021 17.733 1.00 96.19 249 VAL A C 1
ATOM 1942 O O . VAL A 1 249 ? -10.883 0.225 18.195 1.00 96.19 249 VAL A O 1
ATOM 1945 N N . ILE A 1 250 ? -12.179 -0.396 16.486 1.00 93.94 250 ILE A N 1
ATOM 1946 C CA . ILE A 1 250 ? -11.091 -0.505 15.520 1.00 93.94 250 ILE A CA 1
ATOM 1947 C C . ILE A 1 250 ? -11.361 0.514 14.412 1.00 93.94 250 ILE A C 1
ATOM 1949 O O . ILE A 1 250 ? -12.306 0.324 13.639 1.00 93.94 250 ILE A O 1
ATOM 1953 N N . PRO A 1 251 ? -10.553 1.586 14.322 1.00 93.75 251 PRO A N 1
ATOM 1954 C CA . PRO A 1 251 ? -10.669 2.555 13.246 1.00 93.75 251 PRO A CA 1
ATOM 1955 C C . PRO A 1 251 ? -10.445 1.863 11.901 1.00 93.75 251 PRO A C 1
ATOM 1957 O O . PRO A 1 251 ? -9.488 1.101 11.741 1.00 93.75 251 PRO A O 1
ATOM 1960 N N . ARG A 1 252 ? -11.333 2.099 10.938 1.00 91.00 252 ARG A N 1
ATOM 1961 C CA . ARG A 1 252 ? -11.288 1.467 9.619 1.00 91.00 252 ARG A CA 1
ATOM 1962 C C . ARG A 1 252 ? -11.720 2.464 8.539 1.00 91.00 252 ARG A C 1
ATOM 1964 O O . ARG A 1 252 ? -12.901 2.497 8.194 1.00 91.00 252 ARG A O 1
ATOM 1971 N N . PRO A 1 253 ? -10.792 3.295 8.032 1.00 89.38 253 PRO A N 1
ATOM 1972 C CA . PRO A 1 253 ? -11.133 4.339 7.076 1.00 89.38 253 PRO A CA 1
ATOM 1973 C C . PRO A 1 253 ? -11.704 3.749 5.781 1.00 89.38 253 PRO A C 1
ATOM 1975 O O . PRO A 1 253 ? -11.179 2.776 5.246 1.00 89.38 253 PRO A O 1
ATOM 1978 N N . THR A 1 254 ? -12.752 4.370 5.243 1.00 89.62 254 THR A N 1
ATOM 1979 C CA . THR A 1 254 ? -13.360 3.994 3.949 1.00 89.62 254 THR A CA 1
ATOM 1980 C C . THR A 1 254 ? -12.965 4.903 2.792 1.00 89.62 254 THR A C 1
ATOM 1982 O O . THR A 1 254 ? -13.589 4.888 1.733 1.00 89.62 254 THR A O 1
ATOM 1985 N N . CYS A 1 255 ? -11.906 5.689 2.981 1.00 85.88 255 CYS A N 1
ATOM 1986 C CA . CYS A 1 255 ? -11.340 6.549 1.954 1.00 85.88 255 CYS A CA 1
ATOM 1987 C C . CYS A 1 255 ? -9.826 6.356 1.841 1.00 85.88 255 CYS A C 1
ATOM 1989 O O . CYS A 1 255 ? -9.143 6.033 2.813 1.00 85.88 255 CYS A O 1
ATOM 1991 N N . ALA A 1 256 ? -9.293 6.614 0.649 1.00 84.94 256 ALA A N 1
ATOM 1992 C CA . ALA A 1 256 ? -7.874 6.472 0.337 1.00 84.94 256 ALA A CA 1
ATOM 1993 C C . ALA A 1 256 ? -7.038 7.694 0.768 1.00 84.94 256 ALA A C 1
ATOM 1995 O O . ALA A 1 256 ? -5.985 7.963 0.191 1.00 84.94 256 ALA A O 1
ATOM 1996 N N . HIS A 1 257 ? -7.506 8.465 1.755 1.00 86.19 257 HIS A N 1
ATOM 1997 C CA . HIS A 1 257 ? -6.772 9.618 2.260 1.00 86.19 257 HIS A CA 1
ATOM 1998 C C . HIS A 1 257 ? -5.555 9.162 3.070 1.00 86.19 257 HIS A C 1
ATOM 2000 O O . HIS A 1 257 ? -5.670 8.337 3.979 1.00 86.19 257 HIS A O 1
ATOM 2006 N N . SER A 1 258 ? -4.382 9.732 2.791 1.00 86.25 258 SER A N 1
ATOM 2007 C CA . SER A 1 258 ? -3.192 9.439 3.587 1.00 86.25 258 SER A CA 1
ATOM 2008 C C . SER A 1 258 ? -3.309 10.103 4.957 1.00 86.25 258 SER A C 1
ATOM 2010 O O . SER A 1 258 ? -3.249 11.324 5.092 1.00 86.25 258 SER A O 1
ATOM 2012 N N . THR A 1 259 ? -3.503 9.295 5.998 1.00 87.00 259 THR A N 1
ATOM 2013 C CA . THR A 1 259 ? -3.623 9.784 7.378 1.00 87.00 259 THR A CA 1
ATOM 2014 C C . THR A 1 259 ? -2.293 10.273 7.942 1.00 87.00 259 THR A C 1
ATOM 2016 O O . THR A 1 259 ? -2.307 11.072 8.863 1.00 87.00 259 THR A O 1
ATOM 2019 N N . ALA A 1 260 ? -1.157 9.832 7.396 1.00 85.06 260 ALA A N 1
ATOM 2020 C CA . ALA A 1 260 ? 0.181 10.088 7.937 1.00 85.06 260 ALA A CA 1
ATOM 2021 C C . ALA A 1 260 ? 0.828 11.399 7.450 1.00 85.06 260 ALA A C 1
ATOM 2023 O O . ALA A 1 260 ? 2.000 11.630 7.725 1.00 85.06 260 ALA A O 1
ATOM 2024 N N . LEU A 1 261 ? 0.108 12.234 6.691 1.00 83.06 261 LEU A N 1
ATOM 2025 C CA . LEU A 1 261 ? 0.662 13.497 6.197 1.00 83.06 261 LEU A CA 1
ATOM 2026 C C . LEU A 1 261 ? 0.925 14.469 7.366 1.00 83.06 261 LEU A C 1
ATOM 2028 O O . LEU A 1 261 ? 0.038 14.610 8.212 1.00 83.06 261 LEU A O 1
ATOM 2032 N N . PRO A 1 262 ? 2.074 15.173 7.404 1.00 79.38 262 PRO A N 1
ATOM 2033 C CA . PRO A 1 262 ? 2.448 16.026 8.538 1.00 79.38 262 PRO A CA 1
ATOM 2034 C C . PRO A 1 262 ? 1.445 17.139 8.864 1.00 79.38 262 PRO A C 1
ATOM 2036 O O . PRO A 1 262 ? 1.283 17.509 10.023 1.00 79.38 262 PRO A O 1
ATOM 2039 N N . HIS A 1 263 ? 0.729 17.661 7.862 1.00 79.94 263 HIS A N 1
ATOM 2040 C CA . HIS A 1 263 ? -0.269 18.721 8.056 1.00 79.94 263 HIS A CA 1
ATOM 2041 C C . HIS A 1 263 ? -1.596 18.236 8.651 1.00 79.94 263 HIS A C 1
ATOM 2043 O O . HIS A 1 263 ? -2.439 19.055 9.018 1.00 79.94 263 HIS A O 1
ATOM 2049 N N . ASN A 1 264 ? -1.808 16.922 8.750 1.00 85.69 264 ASN A N 1
ATOM 2050 C CA . ASN A 1 264 ? -2.996 16.369 9.385 1.00 85.69 264 ASN A CA 1
ATOM 2051 C C . ASN A 1 264 ? -2.932 16.524 10.917 1.00 85.69 264 ASN A C 1
ATOM 2053 O O . ASN A 1 264 ? -1.857 16.381 11.500 1.00 85.69 264 ASN A O 1
ATOM 2057 N N . PRO A 1 265 ? -4.072 16.682 11.616 1.00 87.25 265 PRO A N 1
ATOM 2058 C CA . PRO A 1 265 ? -4.099 16.680 13.079 1.00 87.25 265 PRO A CA 1
ATOM 2059 C C . PRO A 1 265 ? -3.529 15.384 13.674 1.00 87.25 265 PRO A C 1
ATOM 2061 O O . PRO A 1 265 ? -3.885 14.292 13.228 1.00 87.25 265 PRO A O 1
ATOM 2064 N N . ALA A 1 266 ? -2.718 15.487 14.733 1.00 88.44 266 ALA A N 1
ATOM 2065 C CA . ALA A 1 266 ? -2.039 14.341 15.355 1.00 88.44 266 ALA A CA 1
ATOM 2066 C C . ALA A 1 266 ? -2.996 13.202 15.751 1.00 88.44 266 ALA A C 1
ATOM 2068 O O . ALA A 1 266 ? -2.681 12.032 15.549 1.00 88.44 266 ALA A O 1
ATOM 2069 N N . ILE A 1 267 ? -4.198 13.529 16.241 1.00 91.50 267 ILE A N 1
ATOM 2070 C CA . ILE A 1 267 ? -5.221 12.533 16.591 1.00 91.50 267 ILE A CA 1
ATOM 2071 C C . ILE A 1 267 ? -5.738 11.757 15.368 1.00 91.50 267 ILE A C 1
ATOM 2073 O O . ILE A 1 267 ? -5.983 10.557 15.456 1.00 91.50 267 ILE A O 1
ATOM 2077 N N . TYR A 1 268 ? -5.848 12.405 14.204 1.00 91.38 268 TYR A N 1
ATOM 2078 C CA . TYR A 1 268 ? -6.234 11.747 12.955 1.00 91.38 268 TYR A CA 1
ATOM 2079 C C . TYR A 1 268 ? -5.096 10.868 12.421 1.00 91.38 268 TYR A C 1
ATOM 2081 O O . TYR A 1 268 ? -5.336 9.729 12.015 1.00 91.38 268 TYR A O 1
ATOM 2089 N N . GLN A 1 269 ? -3.847 11.346 12.509 1.00 91.62 269 GLN A N 1
ATOM 2090 C CA . GLN A 1 269 ? -2.670 10.531 12.196 1.00 91.62 269 GLN A CA 1
ATOM 2091 C C . GLN A 1 269 ? -2.607 9.280 13.089 1.00 91.62 269 GLN A C 1
ATOM 2093 O O . GLN A 1 269 ? -2.382 8.176 12.589 1.00 91.62 269 GLN A O 1
ATOM 2098 N N . PHE A 1 270 ? -2.864 9.445 14.391 1.00 93.94 270 PHE A N 1
ATOM 2099 C CA . PHE A 1 270 ? -2.889 8.373 15.384 1.00 93.94 270 PHE A CA 1
ATOM 2100 C C . PHE A 1 270 ? -3.962 7.326 15.071 1.00 93.94 270 PHE A C 1
ATOM 2102 O O . PHE A 1 270 ? -3.642 6.146 14.961 1.00 93.94 270 PHE A O 1
ATOM 2109 N N . LEU A 1 271 ? -5.217 7.737 14.846 1.00 94.38 271 LEU A N 1
ATOM 2110 C CA . LEU A 1 271 ? -6.300 6.814 14.473 1.00 94.38 271 LEU A CA 1
ATOM 2111 C C . LEU A 1 271 ? -5.985 6.061 13.174 1.00 94.38 271 LEU A C 1
ATOM 2113 O O . LEU A 1 271 ? -6.231 4.858 13.073 1.00 94.38 271 LEU A O 1
ATOM 2117 N N . GLY A 1 272 ? -5.386 6.751 12.201 1.00 91.31 272 GLY A N 1
ATOM 2118 C CA . GLY A 1 272 ? -4.901 6.136 10.975 1.00 91.31 272 GLY A CA 1
ATOM 2119 C C . GLY A 1 272 ? -3.799 5.102 11.213 1.00 91.31 272 GLY A C 1
ATOM 2120 O O . GLY A 1 272 ? -3.827 4.032 10.609 1.00 91.31 272 GLY A O 1
ATOM 2121 N N . ALA A 1 273 ? -2.858 5.359 12.120 1.00 91.38 273 ALA A N 1
ATOM 2122 C CA . ALA A 1 273 ? -1.827 4.391 12.484 1.00 91.38 273 ALA A CA 1
ATOM 2123 C C . ALA A 1 273 ? -2.406 3.178 13.229 1.00 91.38 273 ALA A C 1
ATOM 2125 O O . ALA A 1 273 ? -2.099 2.043 12.869 1.00 91.38 273 ALA A O 1
ATOM 2126 N N . VAL A 1 274 ? -3.325 3.392 14.178 1.00 92.12 274 VAL A N 1
ATOM 2127 C CA . VAL A 1 274 ? -4.049 2.303 14.858 1.00 92.12 274 VAL A CA 1
ATOM 2128 C C . VAL A 1 274 ? -4.829 1.446 13.852 1.00 92.12 274 VAL A C 1
ATOM 2130 O O . VAL A 1 274 ? -4.853 0.223 13.983 1.00 92.12 274 VAL A O 1
ATOM 2133 N N . SER A 1 275 ? -5.411 2.052 12.806 1.00 88.94 275 SER A N 1
ATOM 2134 C CA . SER A 1 275 ? -6.092 1.302 11.737 1.00 88.94 275 SER A CA 1
ATOM 2135 C C . SER A 1 275 ? -5.154 0.349 10.988 1.00 88.94 275 SER A C 1
ATOM 2137 O O . SER A 1 275 ? -5.564 -0.750 10.621 1.00 88.94 275 SER A O 1
ATOM 2139 N N . LYS A 1 276 ? -3.885 0.745 10.814 1.00 86.31 276 LYS A N 1
ATOM 2140 C CA . LYS A 1 276 ? -2.857 -0.030 10.107 1.00 86.31 276 LYS A CA 1
ATOM 2141 C C . LYS A 1 276 ? -2.243 -1.138 10.964 1.00 86.31 276 LYS A C 1
ATOM 2143 O O . LYS A 1 276 ? -1.777 -2.122 10.413 1.00 86.31 276 LYS A O 1
ATOM 2148 N N . GLN A 1 277 ? -2.328 -1.036 12.292 1.00 83.56 277 GLN A N 1
ATOM 2149 C CA . GLN A 1 277 ? -1.828 -2.053 13.230 1.00 83.56 277 GLN A CA 1
ATOM 2150 C C . GLN A 1 277 ? -2.508 -3.429 13.064 1.00 83.56 277 GLN A C 1
ATOM 2152 O O . GLN A 1 277 ? -1.997 -4.437 13.543 1.00 83.56 277 GLN A O 1
ATOM 2157 N N . CYS A 1 278 ? -3.701 -3.485 12.457 1.00 66.00 278 CYS A N 1
ATOM 2158 C CA . CYS A 1 278 ? -4.529 -4.694 12.437 1.00 66.00 278 CYS A CA 1
ATOM 2159 C C . CYS A 1 278 ? -4.269 -5.629 11.250 1.00 66.00 278 CYS A C 1
ATOM 2161 O O . CYS A 1 278 ? -4.653 -6.795 11.326 1.00 66.00 278 CYS A O 1
ATOM 2163 N N . THR A 1 279 ? -3.670 -5.135 10.168 1.00 67.00 279 THR A N 1
ATOM 2164 C CA . THR A 1 279 ? -3.344 -5.957 9.001 1.00 67.00 279 THR A CA 1
ATOM 2165 C C . THR A 1 279 ? -2.188 -5.316 8.266 1.00 67.00 279 THR A C 1
ATOM 2167 O O . THR A 1 279 ? -2.348 -4.243 7.682 1.00 67.00 279 THR A O 1
ATOM 2170 N N . ASP A 1 280 ? -1.057 -6.000 8.275 1.00 71.19 280 ASP A N 1
ATOM 2171 C CA . ASP A 1 280 ? 0.085 -5.632 7.468 1.00 71.19 280 ASP A CA 1
ATOM 2172 C C . ASP A 1 280 ? 0.389 -6.795 6.541 1.00 71.19 280 ASP A C 1
ATOM 2174 O O . ASP A 1 280 ? 0.938 -7.809 6.956 1.00 71.19 280 ASP A O 1
ATOM 2178 N N . VAL A 1 281 ? -0.116 -6.697 5.317 1.00 78.12 281 VAL A N 1
ATOM 2179 C CA . VAL A 1 281 ? 0.008 -7.743 4.306 1.00 78.12 281 VAL A CA 1
ATOM 2180 C C . VAL A 1 281 ? 0.581 -7.104 3.059 1.00 78.12 281 VAL A C 1
ATOM 2182 O O . VAL A 1 281 ? 0.199 -5.989 2.688 1.00 78.12 281 VAL A O 1
ATOM 2185 N N . GLY A 1 282 ? 1.466 -7.814 2.380 1.00 79.62 282 GLY A N 1
ATOM 2186 C CA . GLY A 1 282 ? 2.072 -7.313 1.161 1.00 79.62 282 GLY A CA 1
ATOM 2187 C C . GLY A 1 282 ? 2.553 -8.434 0.265 1.00 79.62 282 GLY A C 1
ATOM 2188 O O . GLY A 1 282 ? 2.467 -9.609 0.607 1.00 79.62 282 GLY A O 1
ATOM 2189 N N . PHE A 1 283 ? 3.072 -8.033 -0.888 1.00 80.75 283 PHE A N 1
ATOM 2190 C CA . PHE A 1 283 ? 3.847 -8.909 -1.753 1.00 80.75 283 PHE A CA 1
ATOM 2191 C C . PHE A 1 283 ? 5.341 -8.774 -1.434 1.00 80.75 283 PHE A C 1
ATOM 2193 O O . PHE A 1 283 ? 5.764 -7.704 -0.959 1.00 80.75 283 PHE A O 1
ATOM 2200 N N . PRO A 1 284 ? 6.141 -9.825 -1.688 1.00 77.88 284 PRO A N 1
ATOM 2201 C CA . PRO A 1 284 ? 7.591 -9.724 -1.624 1.00 77.88 284 PRO A CA 1
ATOM 2202 C C . PRO A 1 284 ? 8.073 -8.635 -2.584 1.00 77.88 284 PRO A C 1
ATOM 2204 O O . PRO A 1 284 ? 7.613 -8.551 -3.722 1.00 77.88 284 PRO A O 1
ATOM 2207 N N . ASP A 1 285 ? 8.992 -7.797 -2.108 1.00 82.94 285 ASP A N 1
ATOM 2208 C CA . ASP A 1 285 ? 9.645 -6.780 -2.924 1.00 82.94 285 ASP A CA 1
ATOM 2209 C C . ASP A 1 285 ? 11.138 -7.095 -3.019 1.00 82.94 285 ASP A C 1
ATOM 2211 O O . ASP A 1 285 ? 11.877 -7.030 -2.036 1.00 82.94 285 ASP A O 1
ATOM 2215 N N . PHE A 1 286 ? 11.563 -7.470 -4.220 1.00 86.56 286 PHE A N 1
ATOM 2216 C CA . PHE A 1 286 ? 12.940 -7.843 -4.525 1.00 86.56 286 PHE A CA 1
ATOM 2217 C C . PHE A 1 286 ? 13.816 -6.618 -4.816 1.00 86.56 286 PHE A C 1
ATOM 2219 O O . PHE A 1 286 ? 15.044 -6.696 -4.758 1.00 86.56 286 PHE A O 1
ATOM 2226 N N . THR A 1 287 ? 13.210 -5.470 -5.135 1.00 88.75 287 THR A N 1
ATOM 2227 C CA . THR A 1 287 ? 13.928 -4.286 -5.615 1.00 88.75 287 THR A CA 1
ATOM 2228 C C . THR A 1 287 ? 14.906 -3.714 -4.584 1.00 88.75 287 THR A C 1
ATOM 2230 O O . THR A 1 287 ? 16.067 -3.522 -4.955 1.00 88.75 287 THR A O 1
ATOM 2233 N N . PRO A 1 288 ? 14.533 -3.478 -3.306 1.00 87.69 288 PRO A N 1
ATOM 2234 C CA . PRO A 1 288 ? 15.452 -2.906 -2.321 1.00 87.69 288 PRO A CA 1
ATOM 2235 C C . PRO A 1 288 ? 16.747 -3.705 -2.183 1.00 87.69 288 PRO A C 1
ATOM 2237 O O . PRO A 1 288 ? 17.821 -3.118 -2.051 1.00 87.69 288 PRO A O 1
ATOM 2240 N N . ALA A 1 289 ? 16.640 -5.034 -2.268 1.00 86.75 289 ALA A N 1
ATOM 2241 C CA . ALA A 1 289 ? 17.764 -5.934 -2.103 1.00 86.75 289 ALA A CA 1
ATOM 2242 C C . ALA A 1 289 ? 18.602 -6.130 -3.369 1.00 86.75 289 ALA A C 1
ATOM 2244 O O . ALA A 1 289 ? 19.812 -6.336 -3.280 1.00 86.75 289 ALA A O 1
ATOM 2245 N N . LEU A 1 290 ? 17.966 -6.090 -4.542 1.00 90.31 290 LEU A N 1
ATOM 2246 C CA . LEU A 1 290 ? 18.578 -6.527 -5.797 1.00 90.31 290 LEU A CA 1
ATOM 2247 C C . LEU A 1 290 ? 18.864 -5.393 -6.784 1.00 90.31 290 LEU A C 1
ATOM 2249 O O . LEU A 1 290 ? 19.505 -5.640 -7.802 1.00 90.31 290 LEU A O 1
ATOM 2253 N N . LYS A 1 291 ? 18.485 -4.141 -6.484 1.00 90.94 291 LYS A N 1
ATOM 2254 C CA . LYS A 1 291 ? 18.756 -2.986 -7.365 1.00 90.94 291 LYS A CA 1
ATOM 2255 C C . LYS A 1 291 ? 20.234 -2.808 -7.728 1.00 90.94 291 LYS A C 1
ATOM 2257 O O . LYS A 1 291 ? 20.550 -2.285 -8.790 1.00 90.94 291 LYS A O 1
ATOM 2262 N N . VAL A 1 292 ? 21.142 -3.274 -6.865 1.00 89.62 292 VAL A N 1
ATOM 2263 C CA . VAL A 1 292 ? 22.600 -3.223 -7.078 1.00 89.62 292 VAL A CA 1
ATOM 2264 C C . VAL A 1 292 ? 23.056 -4.020 -8.305 1.00 89.62 292 VAL A C 1
ATOM 2266 O O . VAL A 1 292 ? 24.125 -3.751 -8.842 1.00 89.62 292 VAL A O 1
ATOM 2269 N N . LEU A 1 293 ? 22.248 -4.974 -8.776 1.00 90.50 293 LEU A N 1
ATOM 2270 C CA . LEU A 1 293 ? 22.546 -5.761 -9.972 1.00 90.50 293 LEU A CA 1
ATOM 2271 C C . LEU A 1 293 ? 22.404 -4.948 -11.270 1.00 90.50 293 LEU A C 1
ATOM 2273 O O . LEU A 1 293 ? 22.825 -5.419 -12.322 1.00 90.50 293 LEU A O 1
ATOM 2277 N N . GLY A 1 294 ? 21.793 -3.755 -11.232 1.00 92.69 294 GLY A N 1
ATOM 2278 C CA . GLY A 1 294 ? 21.547 -2.905 -12.407 1.00 92.69 294 GLY A CA 1
ATOM 2279 C C . GLY A 1 294 ? 20.443 -3.423 -13.338 1.00 92.69 294 GLY A C 1
ATOM 2280 O O . GLY A 1 294 ? 19.804 -2.645 -14.041 1.00 92.69 294 GLY A O 1
ATOM 2281 N N . HIS A 1 295 ? 20.163 -4.722 -13.304 1.00 94.31 295 HIS A N 1
ATOM 2282 C CA . HIS A 1 295 ? 19.102 -5.377 -14.053 1.00 94.31 295 HIS A CA 1
ATOM 2283 C C . HIS A 1 295 ? 18.489 -6.508 -13.229 1.00 94.31 295 HIS A C 1
ATOM 2285 O O . HIS A 1 295 ? 19.183 -7.226 -12.507 1.00 94.31 295 HIS A O 1
ATOM 2291 N N . LEU A 1 296 ? 17.170 -6.639 -13.332 1.00 94.81 296 LEU A N 1
ATOM 2292 C CA . LEU A 1 296 ? 16.384 -7.662 -12.672 1.00 94.81 296 LEU A CA 1
ATOM 2293 C C . LEU A 1 296 ? 15.475 -8.330 -13.708 1.00 94.81 296 LEU A C 1
ATOM 2295 O O . LEU A 1 296 ? 14.596 -7.649 -14.238 1.00 94.81 296 LEU A O 1
ATOM 2299 N N . PRO A 1 297 ? 15.635 -9.634 -13.997 1.00 94.12 297 PRO A N 1
ATOM 2300 C CA . PRO A 1 297 ? 14.744 -10.332 -14.916 1.00 94.12 297 PRO A CA 1
ATOM 2301 C C . PRO A 1 297 ? 13.311 -10.366 -14.386 1.00 94.12 297 PRO A C 1
ATOM 2303 O O . PRO A 1 297 ? 13.076 -10.305 -13.174 1.00 94.12 297 PRO A O 1
ATOM 2306 N N . ARG A 1 298 ? 12.349 -10.558 -15.293 1.00 93.12 298 ARG A N 1
ATOM 2307 C CA . ARG A 1 298 ? 10.959 -10.826 -14.922 1.00 93.12 298 ARG A CA 1
ATOM 2308 C C . ARG A 1 298 ? 10.902 -12.053 -14.020 1.00 93.12 298 ARG A C 1
ATOM 2310 O O . ARG A 1 298 ? 11.340 -13.137 -14.403 1.00 93.12 298 ARG A O 1
ATOM 2317 N N . MET A 1 299 ? 10.304 -11.900 -12.847 1.00 91.44 299 MET A N 1
ATOM 2318 C CA . MET A 1 299 ? 10.087 -12.993 -11.908 1.00 91.44 299 MET A CA 1
ATOM 2319 C C . MET A 1 299 ? 8.658 -13.484 -12.009 1.00 91.44 299 MET A C 1
ATOM 2321 O O . MET A 1 299 ? 7.706 -12.721 -11.823 1.00 91.44 299 MET A O 1
ATOM 2325 N N . THR A 1 300 ? 8.511 -14.773 -12.271 1.00 91.00 300 THR A N 1
ATOM 2326 C CA . THR A 1 300 ? 7.214 -15.440 -12.353 1.00 91.00 300 THR A CA 1
ATOM 2327 C C . THR A 1 300 ? 7.117 -16.549 -11.319 1.00 91.00 300 THR A C 1
ATOM 2329 O O . THR A 1 300 ? 8.134 -17.035 -10.838 1.00 91.00 300 THR A O 1
ATOM 2332 N N . ALA A 1 301 ? 5.893 -16.900 -10.935 1.00 87.81 301 ALA A N 1
ATOM 2333 C CA . ALA A 1 301 ? 5.616 -18.099 -10.157 1.00 87.81 301 ALA A CA 1
ATOM 2334 C C . ALA A 1 301 ? 4.244 -18.648 -10.552 1.00 87.81 301 ALA A C 1
ATOM 2336 O O . ALA A 1 301 ? 3.203 -18.045 -10.271 1.00 87.81 301 ALA A O 1
ATOM 2337 N N . GLY A 1 302 ? 4.223 -19.787 -11.244 1.00 87.00 302 GLY A N 1
ATOM 2338 C CA . GLY A 1 302 ? 2.982 -20.384 -11.741 1.00 87.00 302 GLY A CA 1
ATOM 2339 C C . GLY A 1 302 ? 2.236 -19.455 -12.708 1.00 87.00 302 GLY A C 1
ATOM 2340 O O . GLY A 1 302 ? 2.653 -19.268 -13.847 1.00 87.00 302 GLY A O 1
ATOM 2341 N N . ARG A 1 303 ? 1.103 -18.882 -12.273 1.00 88.44 303 ARG A N 1
ATOM 2342 C CA . ARG A 1 303 ? 0.301 -17.928 -13.072 1.00 88.44 303 ARG A CA 1
ATOM 2343 C C . ARG A 1 303 ? 0.508 -16.463 -12.681 1.00 88.44 303 ARG A C 1
ATOM 2345 O O . ARG A 1 303 ? -0.295 -15.619 -13.073 1.00 88.44 303 ARG A O 1
ATOM 2352 N N . LEU A 1 304 ? 1.539 -16.164 -11.896 1.00 90.69 304 LEU A N 1
ATOM 2353 C CA . LEU A 1 304 ? 1.778 -14.838 -11.336 1.00 90.69 304 LEU A CA 1
ATOM 2354 C C . LEU A 1 304 ? 3.049 -14.208 -11.893 1.00 90.69 304 LEU A C 1
ATOM 2356 O O . LEU A 1 304 ? 4.057 -14.888 -12.070 1.00 90.69 304 LEU A O 1
ATOM 2360 N N . ILE A 1 305 ? 2.996 -12.896 -12.120 1.00 91.31 305 ILE A N 1
ATOM 2361 C CA . ILE A 1 305 ? 4.170 -12.051 -12.362 1.00 91.31 305 ILE A CA 1
ATOM 2362 C C . ILE A 1 305 ? 4.469 -11.321 -11.056 1.00 91.31 305 ILE A C 1
ATOM 2364 O O . ILE A 1 305 ? 3.751 -10.393 -10.688 1.00 91.31 305 ILE A O 1
ATOM 2368 N N . LEU A 1 306 ? 5.501 -11.766 -10.343 1.00 89.94 306 LEU A N 1
ATOM 2369 C CA . LEU A 1 306 ? 5.872 -11.225 -9.031 1.00 89.94 306 LEU A CA 1
ATOM 2370 C C . LEU A 1 306 ? 6.574 -9.879 -9.163 1.00 89.94 306 LEU A C 1
ATOM 2372 O O . LEU A 1 306 ? 6.287 -8.944 -8.426 1.00 89.94 306 LEU A O 1
ATOM 2376 N N . SER A 1 307 ? 7.477 -9.796 -10.135 1.00 91.44 307 SER A N 1
ATOM 2377 C CA . SER A 1 307 ? 8.137 -8.565 -10.540 1.00 91.44 307 SER A CA 1
ATOM 2378 C C . SER A 1 307 ? 8.245 -8.574 -12.059 1.00 91.44 307 SER A C 1
ATOM 2380 O O . SER A 1 307 ? 8.703 -9.577 -12.614 1.00 91.44 307 SER A O 1
ATOM 2382 N N . PRO A 1 308 ? 7.863 -7.490 -12.747 1.00 93.00 308 PRO A N 1
ATOM 2383 C CA . PRO A 1 308 ? 8.249 -7.312 -1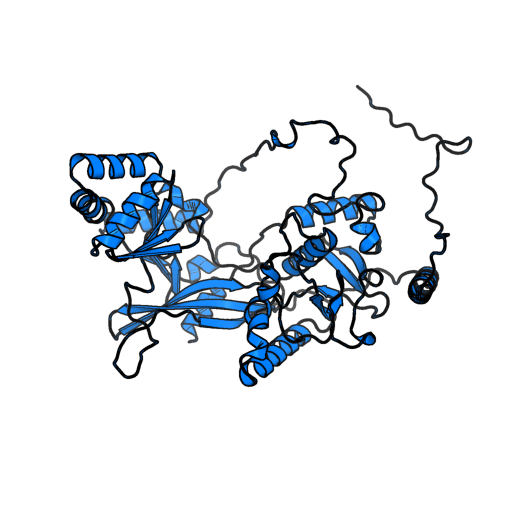4.138 1.00 93.00 308 PRO A CA 1
ATOM 2384 C C . PRO A 1 308 ? 9.771 -7.155 -14.234 1.00 93.00 308 PRO A C 1
ATOM 2386 O O . PRO A 1 308 ? 10.452 -6.949 -13.223 1.00 93.00 308 PRO A O 1
ATOM 2389 N N . GLU A 1 309 ? 10.297 -7.282 -15.444 1.00 94.06 309 GLU A N 1
ATOM 2390 C CA . GLU A 1 309 ? 11.699 -6.999 -15.734 1.00 94.06 309 GLU A CA 1
ATOM 2391 C C . GLU A 1 309 ? 12.016 -5.523 -15.450 1.00 94.06 309 GLU A C 1
ATOM 2393 O O . GLU A 1 309 ? 11.240 -4.632 -15.817 1.00 94.06 309 GLU A O 1
ATOM 2398 N N . LYS A 1 310 ? 13.140 -5.269 -14.771 1.00 96.00 310 LYS A N 1
ATOM 2399 C CA . LYS A 1 310 ? 13.561 -3.932 -14.339 1.00 96.00 310 LYS A CA 1
ATOM 2400 C C . LYS A 1 310 ? 15.011 -3.641 -14.702 1.00 96.00 310 LYS A C 1
ATOM 2402 O O . LYS A 1 310 ? 15.869 -4.518 -14.645 1.00 96.00 310 LYS A O 1
ATOM 2407 N N . TRP A 1 311 ? 15.295 -2.375 -14.965 1.00 96.94 311 TRP A N 1
ATOM 2408 C CA . TRP A 1 311 ? 16.624 -1.811 -15.151 1.00 96.94 311 TRP A CA 1
ATOM 2409 C C . TRP A 1 311 ? 16.801 -0.634 -14.200 1.00 96.94 311 TRP A C 1
ATOM 2411 O O . TRP A 1 311 ? 15.915 0.208 -14.065 1.00 96.94 311 TRP A O 1
ATOM 2421 N N . PHE A 1 312 ? 17.958 -0.572 -13.555 1.00 96.88 312 PHE A N 1
ATOM 2422 C CA . PHE A 1 312 ? 18.325 0.482 -12.622 1.00 96.88 312 PHE A CA 1
ATOM 2423 C C . PHE A 1 312 ? 19.508 1.239 -13.206 1.00 96.88 312 PHE A C 1
ATOM 2425 O O . PHE A 1 312 ? 20.623 0.720 -13.256 1.00 96.88 312 PHE A O 1
ATOM 2432 N N . PHE A 1 313 ? 19.264 2.458 -13.680 1.00 96.31 313 PHE A N 1
ATOM 2433 C CA . PHE A 1 313 ? 20.326 3.315 -14.193 1.00 96.31 313 PHE A CA 1
ATOM 2434 C C . PHE A 1 313 ? 20.748 4.286 -13.103 1.00 96.31 313 PHE A C 1
ATOM 2436 O O . PHE A 1 313 ? 19.944 5.070 -12.608 1.00 96.31 313 PHE A O 1
ATOM 2443 N N . ASP A 1 314 ? 22.021 4.225 -12.736 1.00 95.44 314 ASP A N 1
ATOM 2444 C CA . ASP A 1 314 ? 22.650 5.155 -11.814 1.00 95.44 314 ASP A CA 1
ATOM 2445 C C . ASP A 1 314 ? 23.131 6.415 -12.553 1.00 95.44 314 ASP A C 1
ATOM 2447 O O . ASP A 1 314 ? 23.088 6.518 -13.786 1.00 95.44 314 ASP A O 1
ATOM 2451 N N . SER A 1 315 ? 23.679 7.377 -11.811 1.00 95.81 315 SER A N 1
ATOM 2452 C CA . SER A 1 315 ? 24.142 8.632 -12.412 1.00 95.81 315 SER A CA 1
ATOM 2453 C C . SER A 1 315 ? 25.270 8.427 -13.421 1.00 95.81 315 SER A C 1
ATOM 2455 O O . SER A 1 315 ? 25.436 9.243 -14.328 1.00 95.81 315 SER A O 1
ATOM 2457 N N . SER A 1 316 ? 26.077 7.373 -13.267 1.00 95.69 316 SER A N 1
ATOM 2458 C CA . SER A 1 316 ? 27.155 7.075 -14.210 1.00 95.69 316 SER A CA 1
ATOM 2459 C C . SER A 1 316 ? 26.601 6.586 -15.550 1.00 95.69 316 SER A C 1
ATOM 2461 O O . SER A 1 316 ? 26.980 7.119 -16.598 1.00 95.69 316 SER A O 1
ATOM 2463 N N . THR A 1 317 ? 25.627 5.678 -15.508 1.00 96.19 317 THR A N 1
ATOM 2464 C CA . THR A 1 317 ? 24.921 5.150 -16.675 1.00 96.19 317 THR A CA 1
ATOM 2465 C C . THR A 1 317 ? 24.158 6.252 -17.399 1.00 96.19 317 THR A C 1
ATOM 2467 O O . THR A 1 317 ? 24.305 6.404 -18.611 1.00 96.19 317 THR A O 1
ATOM 2470 N N . ILE A 1 318 ? 23.413 7.090 -16.670 1.00 96.81 318 ILE A N 1
ATOM 2471 C CA . ILE A 1 318 ? 22.660 8.202 -17.269 1.00 96.81 318 ILE A CA 1
ATOM 2472 C C . ILE A 1 318 ? 23.604 9.180 -17.978 1.00 96.81 318 ILE A C 1
ATOM 2474 O O . ILE A 1 318 ? 23.368 9.529 -19.135 1.00 96.81 318 ILE A O 1
ATOM 2478 N N . ARG A 1 319 ? 24.716 9.580 -17.343 1.00 97.00 319 ARG A N 1
ATOM 2479 C CA . ARG A 1 319 ? 25.712 10.458 -17.985 1.00 97.00 319 ARG A CA 1
ATOM 2480 C C . ARG A 1 319 ? 26.296 9.844 -19.255 1.00 97.00 319 ARG A C 1
ATOM 2482 O O . ARG A 1 319 ? 26.482 10.554 -20.241 1.00 97.00 319 ARG A O 1
ATOM 2489 N N . HIS A 1 320 ? 26.569 8.540 -19.247 1.00 96.62 320 HIS A N 1
ATOM 2490 C CA . HIS A 1 320 ? 27.054 7.836 -20.429 1.00 96.62 320 HIS A CA 1
ATOM 2491 C C . HIS A 1 320 ? 26.029 7.891 -21.572 1.00 96.62 320 HIS A C 1
ATOM 2493 O O . HIS A 1 320 ? 26.376 8.305 -22.679 1.00 96.62 320 HIS A O 1
ATOM 2499 N N . LEU A 1 321 ? 24.759 7.581 -21.296 1.00 96.81 321 LEU A N 1
ATOM 2500 C CA . LEU A 1 321 ? 23.680 7.648 -22.286 1.00 96.81 321 LEU A CA 1
ATOM 2501 C C . LEU A 1 321 ? 23.502 9.063 -22.855 1.00 96.81 321 LEU A C 1
ATOM 2503 O O . LEU A 1 321 ? 23.455 9.238 -24.074 1.00 96.81 321 LEU A O 1
ATOM 2507 N N . LEU A 1 322 ? 23.493 10.085 -21.996 1.00 96.88 322 LEU A N 1
ATOM 2508 C CA . LEU A 1 322 ? 23.393 11.482 -22.426 1.00 96.88 322 LEU A CA 1
ATOM 2509 C C . LEU A 1 322 ? 24.575 11.897 -23.315 1.00 96.88 322 LEU A C 1
ATOM 2511 O O . LEU A 1 322 ? 24.366 12.594 -24.307 1.00 96.88 322 LEU A O 1
ATOM 2515 N N . SER A 1 323 ? 25.785 11.399 -23.039 1.00 96.94 323 SER A N 1
ATOM 2516 C CA . SER A 1 323 ? 26.962 11.671 -23.873 1.00 96.94 323 SER A CA 1
ATOM 2517 C C . SER A 1 323 ? 26.868 11.052 -25.275 1.00 96.94 323 SER A C 1
ATOM 2519 O O . SER A 1 323 ? 27.317 11.661 -26.247 1.00 96.94 323 SER A O 1
ATOM 2521 N N . ILE A 1 324 ? 26.245 9.873 -25.406 1.00 96.38 324 ILE A N 1
ATOM 2522 C CA . ILE A 1 324 ? 25.959 9.255 -26.710 1.00 96.38 324 ILE A CA 1
ATOM 2523 C C . ILE A 1 324 ? 24.947 10.118 -27.462 1.00 96.38 324 ILE A C 1
ATOM 2525 O O . ILE A 1 324 ? 25.155 10.429 -28.633 1.00 96.38 324 ILE A O 1
ATOM 2529 N N . ASN A 1 325 ? 23.882 10.559 -26.788 1.00 95.69 325 ASN A N 1
ATOM 2530 C CA . ASN A 1 325 ? 22.880 11.425 -27.403 1.00 95.69 325 ASN A CA 1
ATOM 2531 C C . ASN A 1 325 ? 23.475 12.759 -27.889 1.00 95.69 325 ASN A C 1
ATOM 2533 O O . ASN A 1 325 ? 23.130 13.217 -28.972 1.00 95.69 325 ASN A O 1
ATOM 2537 N N . GLU A 1 326 ? 24.391 13.367 -27.134 1.00 95.56 326 GLU A N 1
ATOM 2538 C CA . GLU A 1 326 ? 25.065 14.610 -27.534 1.00 95.56 326 GLU A CA 1
ATOM 2539 C C . GLU A 1 326 ? 25.987 14.434 -28.749 1.00 95.56 326 GLU A C 1
ATOM 2541 O O . GLU A 1 326 ? 26.063 15.324 -29.594 1.00 95.56 326 GLU A O 1
ATOM 2546 N N . ARG A 1 327 ? 26.679 13.293 -28.858 1.00 95.94 327 ARG A N 1
ATOM 2547 C CA . ARG A 1 327 ? 27.652 13.032 -29.935 1.00 95.94 327 ARG A CA 1
ATOM 2548 C C . ARG A 1 327 ? 27.027 12.453 -31.200 1.00 95.94 327 ARG A C 1
ATOM 2550 O O . ARG A 1 327 ? 27.460 12.780 -32.301 1.00 95.94 327 ARG A O 1
ATOM 2557 N N . ASN A 1 328 ? 26.055 11.559 -31.043 1.00 95.88 328 ASN A N 1
ATOM 2558 C CA . ASN A 1 328 ? 25.532 10.706 -32.112 1.00 95.88 328 ASN A CA 1
ATOM 2559 C C . ASN A 1 328 ? 24.015 10.850 -32.317 1.00 95.88 328 ASN A C 1
ATOM 2561 O O . ASN A 1 328 ? 23.475 10.310 -33.283 1.00 95.88 328 ASN A O 1
ATOM 2565 N N . GLY A 1 329 ? 23.328 11.594 -31.447 1.00 95.00 329 GLY A N 1
ATOM 2566 C CA . GLY A 1 329 ? 21.887 11.812 -31.505 1.00 95.00 329 GLY A CA 1
ATOM 2567 C C . GLY A 1 329 ? 21.061 10.734 -30.798 1.00 95.00 329 GLY A C 1
ATOM 2568 O O . GLY A 1 329 ? 21.545 9.662 -30.426 1.00 95.00 329 GLY A O 1
ATOM 2569 N N . VAL A 1 330 ? 19.767 11.027 -30.636 1.00 94.88 330 VAL A N 1
ATOM 2570 C CA . VAL A 1 330 ? 18.837 10.204 -29.846 1.00 94.88 330 VAL A CA 1
ATOM 2571 C C . VAL A 1 330 ? 18.675 8.789 -30.396 1.00 94.88 330 VAL A C 1
ATOM 2573 O O . VAL A 1 330 ? 18.627 7.835 -29.628 1.00 94.88 330 VAL A O 1
ATOM 2576 N N . ILE A 1 331 ? 18.664 8.627 -31.722 1.00 93.81 331 ILE A N 1
ATOM 2577 C CA . ILE A 1 331 ? 18.470 7.322 -32.370 1.00 93.81 331 ILE A CA 1
ATOM 2578 C C . ILE A 1 331 ? 19.601 6.356 -31.998 1.00 93.81 331 ILE A C 1
ATOM 2580 O O . ILE A 1 331 ? 19.338 5.188 -31.719 1.00 93.81 331 ILE A O 1
ATOM 2584 N N . GLU A 1 332 ? 20.848 6.834 -31.960 1.00 95.00 332 GLU A N 1
ATOM 2585 C CA . GLU A 1 332 ? 21.989 5.996 -31.581 1.00 95.00 332 GLU A CA 1
ATOM 2586 C C . GLU A 1 332 ? 21.972 5.672 -30.089 1.00 95.00 332 GLU A C 1
ATOM 2588 O O . GLU A 1 332 ? 22.223 4.532 -29.711 1.00 95.00 332 GLU A O 1
ATOM 2593 N N . MET A 1 333 ? 21.592 6.630 -29.238 1.00 96.19 333 MET A N 1
ATOM 2594 C CA . MET A 1 333 ? 21.409 6.366 -27.810 1.00 96.19 333 MET A CA 1
ATOM 2595 C C . MET A 1 333 ? 20.356 5.273 -27.577 1.00 96.19 333 MET A C 1
ATOM 2597 O O . MET A 1 333 ? 20.594 4.341 -26.815 1.00 96.19 333 MET A O 1
ATOM 2601 N N . ILE A 1 334 ? 19.211 5.344 -28.259 1.00 96.06 334 ILE A N 1
ATOM 2602 C CA . ILE A 1 334 ? 18.140 4.347 -28.136 1.00 96.06 334 ILE A CA 1
ATOM 2603 C C . ILE A 1 334 ? 18.587 2.992 -28.689 1.00 96.06 334 ILE A C 1
ATOM 2605 O O . ILE A 1 334 ? 18.356 1.968 -28.050 1.00 96.06 334 ILE A O 1
ATOM 2609 N N . ARG A 1 335 ? 19.301 2.965 -29.820 1.00 95.06 335 ARG A N 1
ATOM 2610 C CA . ARG A 1 335 ? 19.912 1.736 -30.348 1.00 95.06 335 ARG A CA 1
ATOM 2611 C C . ARG A 1 335 ? 20.885 1.125 -29.339 1.00 95.06 335 ARG A C 1
ATOM 2613 O O . ARG A 1 335 ? 20.833 -0.081 -29.103 1.00 95.06 335 ARG A O 1
ATOM 2620 N N . HIS A 1 336 ? 21.735 1.937 -28.717 1.00 95.50 336 HIS A N 1
ATOM 2621 C CA . HIS A 1 336 ? 22.663 1.495 -27.681 1.00 95.50 336 HIS A CA 1
ATOM 2622 C C . HIS A 1 336 ? 21.912 0.909 -26.479 1.00 95.50 336 HIS A C 1
ATOM 2624 O O . HIS A 1 336 ? 22.240 -0.178 -26.017 1.00 95.50 336 HIS A O 1
ATOM 2630 N N . ILE A 1 337 ? 20.844 1.568 -26.030 1.00 94.50 337 ILE A N 1
ATOM 2631 C CA . ILE A 1 337 ? 19.979 1.085 -24.949 1.00 94.50 337 ILE A CA 1
ATOM 2632 C C . ILE A 1 337 ? 19.358 -0.280 -25.284 1.00 94.50 337 ILE A C 1
ATOM 2634 O O . ILE A 1 337 ? 19.455 -1.219 -24.495 1.00 94.50 337 ILE A O 1
ATOM 2638 N N . MET A 1 338 ? 18.780 -0.426 -26.476 1.00 93.44 338 MET A N 1
ATOM 2639 C CA . MET A 1 338 ? 18.130 -1.670 -26.901 1.00 93.44 338 MET A CA 1
ATOM 2640 C C . MET A 1 338 ? 19.117 -2.822 -27.138 1.00 93.44 338 MET A C 1
ATOM 2642 O O . MET A 1 338 ? 18.742 -3.982 -27.015 1.00 93.44 338 MET A O 1
ATOM 2646 N N . THR A 1 339 ? 20.373 -2.530 -27.486 1.00 93.19 339 THR A N 1
ATOM 2647 C CA . THR A 1 339 ? 21.384 -3.558 -27.796 1.00 93.19 339 THR A CA 1
ATOM 2648 C C . THR A 1 339 ? 22.235 -3.943 -26.590 1.00 93.19 339 THR A C 1
ATOM 2650 O O . THR A 1 339 ? 22.453 -5.130 -26.355 1.00 93.19 339 THR A O 1
ATOM 2653 N N . VAL A 1 340 ? 22.701 -2.961 -25.815 1.00 93.31 340 VAL A N 1
ATOM 2654 C CA . VAL A 1 340 ? 23.600 -3.172 -24.670 1.00 93.31 340 VAL A CA 1
ATOM 2655 C C . VAL A 1 340 ? 22.820 -3.520 -23.415 1.00 93.31 340 VAL A C 1
ATOM 2657 O O . VAL A 1 340 ? 23.118 -4.518 -22.765 1.00 93.31 340 VAL A O 1
ATOM 2660 N N . PHE A 1 341 ? 21.792 -2.734 -23.097 1.00 92.56 341 PHE A N 1
ATOM 2661 C CA . PHE A 1 341 ? 20.970 -2.958 -21.908 1.00 92.56 341 PHE A CA 1
ATOM 2662 C C . PHE A 1 341 ? 19.787 -3.893 -22.182 1.00 92.56 341 PHE A C 1
ATOM 2664 O O . PHE A 1 341 ? 19.111 -4.309 -21.245 1.00 92.56 341 PHE A O 1
ATOM 2671 N N . LYS A 1 342 ? 19.554 -4.253 -23.454 1.00 93.25 342 LYS A N 1
ATOM 2672 C CA . LYS A 1 342 ? 18.469 -5.144 -23.897 1.00 93.25 342 LYS A CA 1
ATOM 2673 C C . LYS A 1 342 ? 17.080 -4.676 -23.451 1.00 93.25 342 LYS A C 1
ATOM 2675 O O . LYS A 1 342 ? 16.205 -5.501 -23.199 1.00 93.25 342 LYS A O 1
ATOM 2680 N N . LEU A 1 343 ? 16.872 -3.358 -23.354 1.00 93.94 343 LEU A N 1
ATOM 2681 C CA . LEU A 1 343 ? 15.558 -2.815 -23.012 1.00 93.94 343 LEU A CA 1
ATOM 2682 C C . LEU A 1 343 ? 14.540 -3.157 -24.112 1.00 93.94 343 LEU A C 1
ATOM 2684 O O . LEU A 1 343 ? 14.861 -3.047 -25.303 1.00 93.94 343 LEU A O 1
ATOM 2688 N N . PRO A 1 344 ? 13.303 -3.522 -23.736 1.00 92.44 344 PRO A N 1
ATOM 2689 C CA . PRO A 1 344 ? 12.238 -3.762 -24.687 1.00 92.44 344 PRO A CA 1
ATOM 2690 C C . PRO A 1 344 ? 11.813 -2.457 -25.359 1.00 92.44 344 PRO A C 1
ATOM 2692 O O . PRO A 1 344 ? 12.109 -1.349 -24.911 1.00 92.44 344 PRO A O 1
ATOM 2695 N N . ARG A 1 345 ? 11.057 -2.599 -26.448 1.00 92.81 345 ARG A N 1
ATOM 2696 C CA . ARG A 1 345 ? 10.496 -1.462 -27.180 1.00 92.81 345 ARG A CA 1
ATOM 2697 C C . ARG A 1 345 ? 9.610 -0.577 -26.298 1.00 92.81 345 ARG A C 1
ATOM 2699 O O . ARG A 1 345 ? 9.681 0.640 -26.426 1.00 92.81 345 ARG A O 1
ATOM 2706 N N . CYS A 1 346 ? 8.766 -1.171 -25.457 1.00 93.25 346 CYS A N 1
ATOM 2707 C CA . CYS A 1 346 ? 7.851 -0.436 -24.588 1.00 93.25 346 CYS A CA 1
ATOM 2708 C C . CYS A 1 346 ? 8.294 -0.569 -23.131 1.00 93.25 346 CYS A C 1
ATOM 2710 O O . CYS A 1 346 ? 8.429 -1.683 -22.621 1.00 93.25 346 CYS A O 1
ATOM 2712 N N . ILE A 1 347 ? 8.494 0.566 -22.469 1.00 95.38 347 ILE A N 1
ATOM 2713 C CA . ILE A 1 347 ? 9.010 0.656 -21.101 1.00 95.38 347 ILE A CA 1
ATOM 2714 C C . ILE A 1 347 ? 8.137 1.567 -20.242 1.00 95.38 347 ILE A C 1
ATOM 2716 O O . ILE A 1 347 ? 7.371 2.373 -20.762 1.00 95.38 347 ILE A O 1
ATOM 2720 N N . THR A 1 348 ? 8.311 1.478 -18.931 1.00 95.62 348 THR A N 1
ATOM 2721 C CA . THR A 1 348 ? 7.724 2.371 -17.933 1.00 95.62 348 THR A CA 1
ATOM 2722 C C . THR A 1 348 ? 8.845 2.989 -17.109 1.00 95.62 348 THR A C 1
ATOM 2724 O O . THR A 1 348 ? 9.662 2.269 -16.545 1.00 95.62 348 THR A O 1
ATOM 2727 N N . MET A 1 349 ? 8.896 4.316 -17.041 1.00 96.06 349 MET A N 1
ATOM 2728 C CA . MET A 1 349 ? 9.813 5.073 -16.187 1.00 96.06 349 MET A CA 1
ATOM 2729 C C . MET A 1 349 ? 9.127 5.401 -14.862 1.00 96.06 349 MET A C 1
ATOM 2731 O O . MET A 1 349 ? 8.056 6.009 -14.869 1.00 96.06 349 MET A O 1
ATOM 2735 N N . THR A 1 350 ? 9.737 5.049 -13.732 1.00 93.25 350 THR A N 1
ATOM 2736 C CA . THR A 1 350 ? 9.216 5.411 -12.405 1.00 93.25 350 THR A CA 1
ATOM 2737 C C . THR A 1 350 ? 9.717 6.802 -12.019 1.00 93.25 350 THR A C 1
ATOM 2739 O O . THR A 1 350 ? 10.856 6.956 -11.586 1.00 93.25 350 THR A O 1
ATOM 2742 N N . LEU A 1 351 ? 8.873 7.824 -12.199 1.00 92.00 351 LEU A N 1
ATOM 2743 C CA . LEU A 1 351 ? 9.180 9.226 -11.888 1.00 92.00 351 LEU A CA 1
ATOM 2744 C C . LEU A 1 351 ? 8.418 9.698 -10.640 1.00 92.00 351 LEU A C 1
ATOM 2746 O O . LEU A 1 351 ? 7.405 9.110 -10.261 1.00 92.00 351 LEU A O 1
ATOM 2750 N N . GLU A 1 352 ? 8.846 10.812 -10.039 1.00 83.50 352 GLU A N 1
ATOM 2751 C CA . GLU A 1 352 ? 8.167 11.406 -8.872 1.00 83.50 352 GLU A CA 1
ATOM 2752 C C . GLU A 1 352 ? 6.702 11.776 -9.154 1.00 83.50 352 GLU A C 1
ATOM 2754 O O . GLU A 1 352 ? 5.833 11.601 -8.301 1.00 83.50 352 GLU A O 1
ATOM 2759 N N . ALA A 1 353 ? 6.413 12.263 -10.365 1.00 83.62 353 ALA A N 1
ATOM 2760 C CA . ALA A 1 353 ? 5.059 12.623 -10.789 1.00 83.62 353 ALA A CA 1
ATOM 2761 C C . ALA A 1 353 ? 4.151 11.401 -11.037 1.00 83.62 353 ALA A C 1
ATOM 2763 O O . ALA A 1 353 ? 2.937 11.556 -11.181 1.00 83.62 353 ALA A O 1
ATOM 2764 N N . GLY A 1 354 ? 4.730 10.199 -11.092 1.00 88.38 354 GLY A N 1
ATOM 2765 C CA . GLY A 1 354 ? 4.054 8.952 -11.421 1.00 88.38 354 GLY A CA 1
ATOM 2766 C C . GLY A 1 354 ? 4.749 8.182 -12.549 1.00 88.38 354 GLY A C 1
ATOM 2767 O O . GLY A 1 354 ? 5.688 8.684 -13.172 1.00 88.38 354 GLY A O 1
ATOM 2768 N N . PRO A 1 355 ? 4.299 6.946 -12.818 1.00 92.00 355 PRO A N 1
ATOM 2769 C CA . PRO A 1 355 ? 4.848 6.126 -13.888 1.00 92.00 355 PRO A CA 1
ATOM 2770 C C . PRO A 1 355 ? 4.562 6.743 -15.264 1.00 92.00 355 PRO A C 1
ATOM 2772 O O . PRO A 1 355 ? 3.442 7.173 -15.543 1.00 92.00 355 PRO A O 1
ATOM 2775 N N . LEU A 1 356 ? 5.572 6.749 -16.134 1.00 94.50 356 LEU A N 1
ATOM 2776 C CA . LEU A 1 356 ? 5.480 7.232 -17.509 1.00 94.50 356 LEU A CA 1
ATOM 2777 C C . LEU A 1 356 ? 5.798 6.100 -18.485 1.00 94.50 356 LEU A C 1
ATOM 2779 O O . LEU A 1 356 ? 6.941 5.656 -18.581 1.00 94.50 356 LEU A O 1
ATOM 2783 N N . GLU A 1 357 ? 4.794 5.648 -19.229 1.00 93.88 357 GLU A N 1
ATOM 2784 C CA . GLU A 1 357 ? 4.989 4.629 -20.257 1.00 93.88 357 GLU A CA 1
ATOM 2785 C C . GLU A 1 357 ? 5.443 5.224 -21.589 1.00 93.88 357 GLU A C 1
ATOM 2787 O O . GLU A 1 357 ? 4.871 6.196 -22.088 1.00 93.88 357 GLU A O 1
ATOM 2792 N N . LEU A 1 358 ? 6.446 4.601 -22.206 1.00 95.00 358 LEU A N 1
ATOM 2793 C CA . LEU A 1 358 ? 7.042 5.054 -23.453 1.00 95.00 358 LEU A CA 1
ATOM 2794 C C . LEU A 1 358 ? 7.238 3.908 -24.446 1.00 95.00 358 LEU A C 1
ATOM 2796 O O . LEU A 1 358 ? 7.755 2.851 -24.098 1.00 95.00 358 LEU A O 1
ATOM 2800 N N . ASN A 1 359 ? 6.911 4.164 -25.714 1.00 94.50 359 ASN A N 1
ATOM 2801 C CA . ASN A 1 359 ? 7.278 3.325 -26.846 1.00 94.50 359 ASN A CA 1
ATOM 2802 C C . ASN A 1 359 ? 8.541 3.906 -27.499 1.00 94.50 359 ASN A C 1
ATOM 2804 O O . ASN A 1 359 ? 8.477 4.896 -28.223 1.00 94.50 359 ASN A O 1
ATOM 2808 N N . LEU A 1 360 ? 9.690 3.270 -27.282 1.00 94.44 360 LEU A N 1
ATOM 2809 C CA . LEU A 1 360 ? 10.993 3.716 -27.777 1.00 94.44 360 LEU A CA 1
ATOM 2810 C C . LEU A 1 360 ? 11.151 3.617 -29.303 1.00 94.44 360 LEU A C 1
ATOM 2812 O O . LEU A 1 360 ? 12.164 4.063 -29.832 1.00 94.44 360 LEU A O 1
ATOM 2816 N N . SER A 1 361 ? 10.178 3.071 -30.040 1.00 92.12 361 SER A N 1
ATOM 2817 C CA . SER A 1 361 ? 10.138 3.184 -31.508 1.00 92.12 361 SER A CA 1
ATOM 2818 C C . SER A 1 361 ? 9.499 4.485 -32.004 1.00 92.12 361 SER A C 1
ATOM 2820 O O . SER A 1 361 ? 9.635 4.800 -33.183 1.00 92.12 361 SER A O 1
ATOM 2822 N N . ASP A 1 362 ? 8.807 5.230 -31.139 1.00 95.12 362 ASP A N 1
ATOM 2823 C CA . ASP A 1 362 ? 8.200 6.517 -31.477 1.00 95.12 362 ASP A CA 1
ATOM 2824 C C . ASP A 1 362 ? 9.168 7.680 -31.195 1.00 95.12 362 ASP A C 1
ATOM 2826 O O . ASP A 1 362 ? 9.733 7.797 -30.107 1.00 95.12 362 ASP A O 1
ATOM 2830 N N . ILE A 1 363 ? 9.357 8.567 -32.174 1.00 94.38 363 ILE A N 1
ATOM 2831 C CA . ILE A 1 363 ? 10.351 9.648 -32.100 1.00 94.38 363 ILE A CA 1
ATOM 2832 C C . ILE A 1 363 ? 10.026 10.717 -31.041 1.00 94.38 363 ILE A C 1
ATOM 2834 O O . ILE A 1 363 ? 10.931 11.319 -30.452 1.00 94.38 363 ILE A O 1
ATOM 2838 N N . IL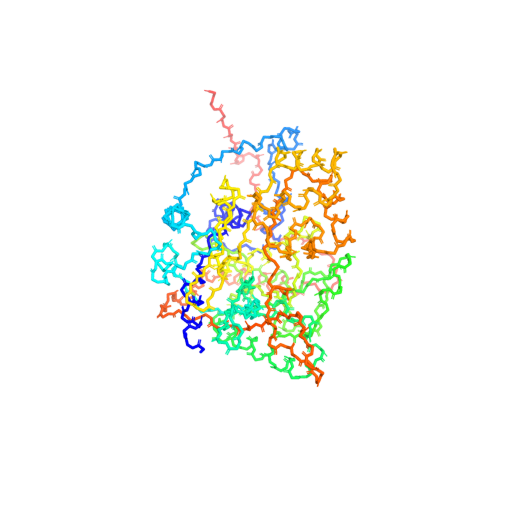E A 1 364 ? 8.740 10.946 -30.763 1.00 96.12 364 ILE A N 1
ATOM 2839 C CA . ILE A 1 364 ? 8.288 11.876 -29.725 1.00 96.12 364 ILE A CA 1
ATOM 2840 C C . ILE A 1 364 ? 8.599 11.266 -28.359 1.00 96.12 364 ILE A C 1
ATOM 2842 O O . ILE A 1 364 ? 9.183 11.932 -27.505 1.00 96.12 364 ILE A O 1
ATOM 2846 N N . HIS A 1 365 ? 8.299 9.980 -28.176 1.00 96.56 365 HIS A N 1
ATOM 2847 C CA . HIS A 1 365 ? 8.585 9.265 -26.931 1.00 96.56 365 HIS A CA 1
ATOM 2848 C C . HIS A 1 365 ? 10.089 9.192 -26.642 1.00 96.56 365 HIS A C 1
ATOM 2850 O O . HIS A 1 365 ? 10.499 9.388 -25.500 1.00 96.56 365 HIS A O 1
ATOM 2856 N N . GLN A 1 366 ? 10.928 9.000 -27.664 1.00 96.06 366 GLN A N 1
ATOM 2857 C CA . GLN A 1 366 ? 12.388 9.075 -27.522 1.00 96.06 366 GLN A CA 1
ATOM 2858 C C . GLN A 1 366 ? 12.856 10.455 -27.030 1.00 96.06 366 GLN A C 1
ATOM 2860 O O . GLN A 1 366 ? 13.746 10.557 -26.185 1.00 96.06 366 GLN A O 1
ATOM 2865 N N . SER A 1 367 ? 12.240 11.528 -27.532 1.00 94.75 367 SER A N 1
ATOM 2866 C CA . SER A 1 367 ? 12.559 12.896 -27.111 1.00 94.75 367 SER A CA 1
ATOM 2867 C C . SER A 1 367 ? 12.142 13.156 -25.659 1.00 94.75 367 SER A C 1
ATOM 2869 O O . SER A 1 367 ? 12.887 13.789 -24.908 1.00 94.75 367 SER A O 1
ATOM 2871 N N . ILE A 1 368 ? 10.983 12.630 -25.245 1.00 96.38 368 ILE A N 1
ATOM 2872 C CA . ILE A 1 368 ? 10.518 12.669 -23.852 1.00 96.38 368 ILE A CA 1
ATOM 2873 C C . ILE A 1 368 ? 11.490 11.897 -22.954 1.00 96.38 368 ILE A C 1
ATOM 2875 O O . ILE A 1 368 ? 11.950 12.444 -21.957 1.00 96.38 368 ILE A O 1
ATOM 2879 N N . PHE A 1 369 ? 11.888 10.684 -23.349 1.00 96.56 369 PHE A N 1
ATOM 2880 C CA . PHE A 1 369 ? 12.847 9.860 -22.611 1.00 96.56 369 PHE A CA 1
ATOM 2881 C C . PHE A 1 369 ? 14.146 10.624 -22.299 1.00 96.56 369 PHE A C 1
ATOM 2883 O O . PHE A 1 369 ? 14.559 10.711 -21.145 1.00 96.56 369 PHE A O 1
ATOM 2890 N N . VAL A 1 370 ? 14.755 11.261 -23.309 1.00 95.94 370 VAL A N 1
ATOM 2891 C CA . VAL A 1 370 ? 15.967 12.087 -23.128 1.00 95.94 370 VAL A CA 1
ATOM 2892 C C . VAL A 1 370 ? 15.720 13.262 -22.182 1.00 95.94 370 VAL A C 1
ATOM 2894 O O . VAL A 1 370 ? 16.586 13.597 -21.374 1.00 95.94 370 VAL A O 1
ATOM 2897 N N . LYS A 1 371 ? 14.567 13.928 -22.300 1.00 95.75 371 LYS A N 1
ATOM 2898 C CA . LYS A 1 371 ? 14.224 15.086 -21.469 1.00 95.75 371 LYS A CA 1
ATOM 2899 C C . LYS A 1 371 ? 14.099 14.703 -19.994 1.00 95.75 371 LYS A C 1
ATOM 2901 O O . LYS A 1 371 ? 14.592 15.446 -19.146 1.00 95.75 371 LYS A O 1
ATOM 2906 N N . GLU A 1 372 ? 13.466 13.573 -19.696 1.00 96.06 372 GLU A N 1
ATOM 2907 C CA . GLU A 1 372 ? 13.323 13.088 -18.321 1.00 96.06 372 GLU A CA 1
ATOM 2908 C C . GLU A 1 372 ? 14.675 12.638 -17.750 1.00 96.06 372 GLU A C 1
ATOM 2910 O O . GLU A 1 372 ? 15.039 13.057 -16.654 1.00 96.06 372 GLU A O 1
ATOM 2915 N N . LEU A 1 373 ? 15.500 11.920 -18.530 1.00 95.31 373 LEU A N 1
ATOM 2916 C CA . LEU A 1 373 ? 16.849 11.515 -18.101 1.00 95.31 373 LEU A CA 1
ATOM 2917 C C . LEU A 1 373 ? 17.763 12.691 -17.708 1.00 95.31 373 LEU A C 1
ATOM 2919 O O . LEU A 1 373 ? 18.667 12.515 -16.899 1.00 95.31 373 LEU A O 1
ATOM 2923 N N . LYS A 1 374 ? 17.553 13.892 -18.260 1.00 95.00 374 LYS A N 1
ATOM 2924 C CA . LYS A 1 374 ? 18.343 15.090 -17.911 1.00 95.00 374 LYS A CA 1
ATOM 2925 C C . LYS A 1 374 ? 18.011 15.677 -16.538 1.00 95.00 374 LYS A C 1
ATOM 2927 O O . LYS A 1 374 ? 18.788 16.483 -16.036 1.00 95.00 374 LYS A O 1
ATOM 2932 N N . GLN A 1 375 ? 16.853 15.340 -15.976 1.00 93.75 375 GLN A N 1
ATOM 2933 C CA . GLN A 1 375 ? 16.338 15.942 -14.742 1.00 93.75 375 GLN A CA 1
ATOM 2934 C C . GLN A 1 375 ? 16.566 15.063 -13.508 1.00 93.75 375 GLN A C 1
ATOM 2936 O O . GLN A 1 375 ? 16.323 15.516 -12.393 1.00 93.75 375 GLN A O 1
ATOM 2941 N N . ILE A 1 376 ? 17.038 13.830 -13.698 1.00 94.00 376 ILE A N 1
ATOM 2942 C CA . ILE A 1 376 ? 17.118 12.807 -12.653 1.00 94.00 376 ILE A CA 1
ATOM 2943 C C . ILE A 1 376 ? 18.545 12.266 -12.504 1.00 94.00 376 ILE A C 1
ATOM 2945 O O . ILE A 1 376 ? 19.322 12.227 -13.459 1.00 94.00 376 ILE A O 1
ATOM 2949 N N . SER A 1 377 ? 18.902 11.865 -11.283 1.00 92.50 377 SER A N 1
ATOM 2950 C CA . SER A 1 377 ? 20.215 11.297 -10.940 1.00 92.50 377 SER A CA 1
ATOM 2951 C C . SER A 1 377 ? 20.294 9.790 -11.129 1.00 92.50 377 SER A C 1
ATOM 2953 O O . SER A 1 377 ? 21.381 9.244 -11.306 1.00 92.50 377 SER A O 1
ATOM 2955 N N . ASP A 1 378 ? 19.160 9.124 -11.041 1.00 94.38 378 ASP A N 1
ATOM 2956 C CA . ASP A 1 378 ? 18.986 7.686 -11.066 1.00 94.38 378 ASP A CA 1
ATOM 2957 C C . ASP A 1 378 ? 17.539 7.379 -11.450 1.00 94.38 378 ASP A C 1
ATOM 2959 O O . ASP A 1 378 ? 16.651 8.224 -11.315 1.00 94.38 378 ASP A O 1
ATOM 2963 N N . ILE A 1 379 ? 17.305 6.188 -11.994 1.00 96.06 379 ILE A N 1
ATOM 2964 C CA . ILE A 1 379 ? 15.973 5.787 -12.436 1.00 96.06 379 ILE A CA 1
ATOM 2965 C C . ILE A 1 379 ? 15.776 4.275 -12.402 1.00 96.06 379 ILE A C 1
ATOM 2967 O O . ILE A 1 379 ? 16.646 3.505 -12.812 1.00 96.06 379 ILE A O 1
ATOM 2971 N N . GLU A 1 380 ? 14.584 3.869 -11.964 1.00 96.44 380 GLU A N 1
ATOM 2972 C CA . GLU A 1 380 ? 14.024 2.546 -12.224 1.00 96.44 380 GLU A CA 1
ATOM 2973 C C . GLU A 1 380 ? 13.199 2.592 -13.515 1.00 96.44 380 GLU A C 1
ATOM 2975 O O . GLU A 1 380 ? 12.260 3.383 -13.657 1.00 96.44 380 GLU A O 1
ATOM 2980 N N . ILE A 1 381 ? 13.560 1.728 -14.457 1.00 96.94 381 ILE A N 1
ATOM 2981 C CA . ILE A 1 381 ? 12.833 1.486 -15.700 1.00 96.94 381 ILE A CA 1
ATOM 2982 C C . ILE A 1 381 ? 12.301 0.061 -15.647 1.00 96.94 381 ILE A C 1
ATOM 2984 O O . ILE A 1 381 ? 13.017 -0.854 -15.258 1.00 96.94 381 ILE A O 1
ATOM 2988 N N . MET A 1 382 ? 11.061 -0.145 -16.061 1.00 94.94 382 MET A N 1
ATOM 2989 C CA . MET A 1 382 ? 10.412 -1.452 -16.091 1.00 94.94 382 MET A CA 1
ATOM 2990 C C . MET A 1 382 ? 9.929 -1.745 -17.507 1.00 94.94 382 MET A C 1
ATOM 2992 O O . MET A 1 382 ? 9.678 -0.825 -18.286 1.00 94.94 382 MET A O 1
ATOM 2996 N N . GLU A 1 383 ? 9.753 -3.009 -17.860 1.00 92.88 383 GLU A N 1
ATOM 2997 C CA . GLU A 1 383 ? 8.999 -3.344 -19.069 1.00 92.88 383 GLU A CA 1
ATOM 2998 C C . GLU A 1 383 ? 7.549 -2.831 -18.959 1.00 92.88 383 GLU A C 1
ATOM 3000 O O . GLU A 1 383 ? 6.948 -2.832 -17.880 1.00 92.88 383 GLU A O 1
ATOM 3005 N N . SER A 1 384 ? 6.970 -2.350 -20.063 1.00 90.69 384 SER A N 1
ATOM 3006 C CA . SER A 1 384 ? 5.564 -1.927 -20.056 1.00 90.69 384 SER A CA 1
ATOM 3007 C C . SER A 1 384 ? 4.659 -3.146 -20.151 1.00 90.69 384 SER A C 1
ATOM 3009 O O . SER A 1 384 ? 4.640 -3.831 -21.169 1.00 90.69 384 SER A O 1
ATOM 3011 N N . MET A 1 385 ? 3.871 -3.401 -19.111 1.00 84.88 385 MET A N 1
ATOM 3012 C CA . MET A 1 385 ? 2.932 -4.528 -19.080 1.00 84.88 385 MET A CA 1
ATOM 3013 C C . MET A 1 385 ? 1.679 -4.275 -19.924 1.00 84.88 385 MET A C 1
ATOM 3015 O O . MET A 1 385 ? 1.092 -5.222 -20.438 1.00 84.88 385 MET A O 1
ATOM 3019 N N . SER A 1 386 ? 1.282 -3.011 -20.085 1.00 78.06 386 SER A N 1
ATOM 3020 C CA . SER A 1 386 ? 0.055 -2.637 -20.792 1.00 78.06 386 SER A CA 1
ATOM 3021 C C . SER A 1 386 ? 0.237 -2.560 -22.315 1.00 78.06 386 SER A C 1
ATOM 3023 O O . SER A 1 386 ? -0.713 -2.811 -23.053 1.00 78.06 386 SER A O 1
ATOM 3025 N N . GLN A 1 387 ? 1.450 -2.241 -22.792 1.00 73.62 387 GLN A N 1
ATOM 3026 C CA . GLN A 1 387 ? 1.745 -2.070 -24.222 1.00 73.62 387 GLN A CA 1
ATOM 3027 C C . GLN A 1 387 ? 2.450 -3.269 -24.861 1.00 73.62 387 GLN A C 1
ATOM 3029 O O . GLN A 1 387 ? 2.465 -3.380 -26.085 1.00 73.62 387 GLN A O 1
ATOM 3034 N N . SER A 1 388 ? 3.086 -4.135 -24.065 1.00 62.94 388 SER A N 1
ATOM 3035 C CA . SER A 1 388 ? 3.844 -5.287 -24.581 1.00 62.94 388 SER A CA 1
ATOM 3036 C C . SER A 1 388 ? 2.998 -6.541 -24.801 1.00 62.94 388 SER A C 1
ATOM 3038 O O . SER A 1 388 ? 3.465 -7.474 -25.447 1.00 62.94 388 SER A O 1
ATOM 3040 N N . SER A 1 389 ? 1.792 -6.582 -24.235 1.00 64.94 389 SER A N 1
ATOM 3041 C CA . SER A 1 389 ? 1.004 -7.800 -24.054 1.00 64.94 389 SER A CA 1
ATOM 3042 C C . SER A 1 389 ? -0.460 -7.544 -24.407 1.00 64.94 389 SER A C 1
ATOM 3044 O O . SER A 1 389 ? -0.965 -6.440 -24.204 1.00 64.94 389 SER A O 1
ATOM 3046 N N . GLY A 1 390 ? -1.158 -8.554 -24.928 1.00 72.12 390 GLY A N 1
ATOM 3047 C CA . GLY A 1 390 ? -2.591 -8.452 -25.195 1.00 72.12 390 GLY A CA 1
ATOM 3048 C C . GLY A 1 390 ? -3.397 -8.177 -23.921 1.00 72.12 390 GLY A C 1
ATOM 3049 O O . GLY A 1 390 ? -3.043 -8.616 -22.823 1.00 72.12 390 GLY A O 1
ATOM 3050 N N . SER A 1 391 ? -4.495 -7.432 -24.072 1.00 81.50 391 SER A N 1
ATOM 3051 C CA . SER A 1 391 ? -5.450 -7.149 -22.994 1.00 81.50 391 SER A CA 1
ATOM 3052 C C . SER A 1 391 ? -6.716 -7.992 -23.156 1.00 81.50 391 SER A C 1
ATOM 3054 O O . SER A 1 391 ? -7.225 -8.094 -24.272 1.00 81.50 391 SER A O 1
ATOM 3056 N N . PRO A 1 392 ? -7.300 -8.543 -22.076 1.00 85.44 392 PRO A N 1
ATOM 3057 C CA . PRO A 1 392 ? -8.597 -9.204 -22.142 1.00 85.44 392 PRO A CA 1
ATOM 3058 C C . PRO A 1 392 ? -9.752 -8.208 -22.338 1.00 85.44 392 PRO A C 1
ATOM 3060 O O . PRO A 1 392 ? -10.885 -8.628 -22.567 1.00 85.44 392 PRO A O 1
ATOM 3063 N N . VAL A 1 393 ? -9.500 -6.899 -22.212 1.00 89.38 393 VAL A N 1
ATOM 3064 C CA .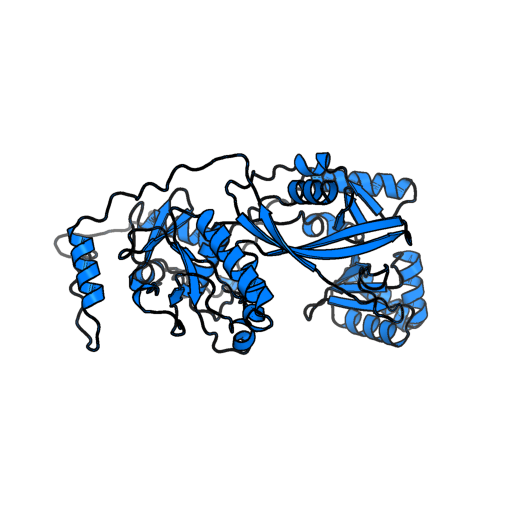 VAL A 1 393 ? -10.499 -5.852 -22.436 1.00 89.38 393 VAL A CA 1
ATOM 3065 C C . VAL A 1 393 ? -10.433 -5.427 -23.894 1.00 89.38 393 VAL A C 1
ATOM 3067 O O . VAL A 1 393 ? -9.507 -4.723 -24.299 1.00 89.38 393 VAL A O 1
ATOM 3070 N N . ILE A 1 394 ? -11.419 -5.883 -24.662 1.00 88.69 394 ILE A N 1
ATOM 3071 C CA . ILE A 1 394 ? -11.510 -5.698 -26.109 1.00 88.69 394 ILE A CA 1
ATOM 3072 C C . ILE A 1 394 ? -12.847 -5.021 -26.432 1.00 88.69 394 ILE A C 1
ATOM 3074 O O . ILE A 1 394 ? -13.878 -5.404 -25.871 1.00 88.69 394 ILE A O 1
ATOM 3078 N N . ASP A 1 395 ? -12.840 -4.009 -27.300 1.00 91.62 395 ASP A N 1
ATOM 3079 C CA . ASP A 1 395 ? -14.077 -3.416 -27.821 1.00 91.62 395 ASP A CA 1
ATOM 3080 C C . ASP A 1 395 ? -14.711 -4.260 -28.944 1.00 91.62 395 ASP A C 1
ATOM 3082 O O . ASP A 1 395 ? -14.252 -5.343 -29.308 1.00 91.62 395 ASP A O 1
ATOM 3086 N N . VAL A 1 396 ? -15.802 -3.751 -29.515 1.00 93.81 396 VAL A N 1
ATOM 3087 C CA . VAL A 1 396 ? -16.520 -4.412 -30.614 1.00 93.81 396 VAL A CA 1
ATOM 3088 C C . VAL A 1 396 ? -15.746 -4.389 -31.940 1.00 93.81 396 VAL A C 1
ATOM 3090 O O . VAL A 1 396 ? -16.113 -5.113 -32.861 1.00 93.81 396 VAL A O 1
ATOM 3093 N N . GLN A 1 397 ? -14.695 -3.571 -32.051 1.00 92.75 397 GLN A N 1
ATOM 3094 C CA . GLN A 1 397 ? -13.809 -3.465 -33.209 1.00 92.75 397 GLN A CA 1
ATOM 3095 C C . GLN A 1 397 ? -12.564 -4.355 -33.085 1.00 92.75 397 GLN A C 1
ATOM 3097 O O . GLN A 1 397 ? -11.815 -4.479 -34.053 1.00 92.75 397 GLN A O 1
ATOM 3102 N N . GLY A 1 398 ? -12.344 -4.988 -31.930 1.00 86.81 398 GLY A N 1
ATOM 3103 C CA . GLY A 1 398 ? -11.152 -5.791 -31.667 1.00 86.81 398 GLY A CA 1
ATOM 3104 C C . GLY A 1 398 ? -9.974 -4.994 -31.097 1.00 86.81 398 GLY A C 1
ATOM 3105 O O . GLY A 1 398 ? -8.872 -5.530 -31.022 1.00 86.81 398 GLY A O 1
ATOM 3106 N N . CYS A 1 399 ? -10.164 -3.732 -30.697 1.00 86.19 399 CYS A N 1
ATOM 3107 C CA . CYS A 1 399 ? -9.109 -2.937 -30.072 1.00 86.19 399 CYS A CA 1
ATOM 3108 C C . CYS A 1 399 ? -8.949 -3.318 -28.599 1.00 86.19 399 CYS A C 1
ATOM 3110 O O . CYS A 1 399 ? -9.925 -3.405 -27.854 1.00 86.19 399 CYS A O 1
ATOM 3112 N N . HIS A 1 400 ? -7.701 -3.490 -28.172 1.00 85.38 400 HIS A N 1
ATOM 3113 C CA . HIS A 1 400 ? -7.332 -3.813 -26.798 1.00 85.38 400 HIS A CA 1
ATOM 3114 C C . HIS A 1 400 ? -7.155 -2.544 -25.951 1.00 85.38 400 HIS A C 1
ATOM 3116 O O . HIS A 1 400 ? -6.595 -1.554 -26.419 1.00 85.38 400 HIS A O 1
ATOM 3122 N N . TYR A 1 401 ? -7.572 -2.594 -24.684 1.00 87.75 401 TYR A N 1
ATOM 3123 C CA . TYR A 1 401 ? -7.472 -1.470 -23.746 1.00 87.75 401 TYR A CA 1
ATOM 3124 C C . TYR A 1 401 ? -6.628 -1.818 -22.526 1.00 87.75 401 TYR A C 1
ATOM 3126 O O . TYR A 1 401 ? -6.805 -2.882 -21.934 1.00 87.75 401 TYR A O 1
ATOM 3134 N N . ALA A 1 402 ? -5.767 -0.899 -22.088 1.00 88.31 402 ALA A N 1
ATOM 3135 C CA . ALA A 1 402 ? -5.117 -1.014 -20.786 1.00 88.31 402 ALA A CA 1
ATOM 3136 C C . ALA A 1 402 ? -6.178 -1.139 -19.678 1.00 88.31 402 ALA A C 1
ATOM 3138 O O . ALA A 1 402 ? -7.222 -0.483 -19.724 1.00 88.31 402 ALA A O 1
ATOM 3139 N N . HIS A 1 403 ? -5.929 -2.004 -18.699 1.00 90.62 403 HIS A N 1
ATOM 3140 C CA . HIS A 1 403 ? -6.896 -2.292 -17.650 1.00 90.62 403 HIS A CA 1
ATOM 3141 C C . HIS A 1 403 ? -6.202 -2.630 -16.335 1.00 90.62 403 HIS A C 1
ATOM 3143 O O . HIS A 1 403 ? -5.114 -3.196 -16.305 1.00 90.62 403 HIS A O 1
ATOM 3149 N N . GLU A 1 404 ? -6.907 -2.354 -15.247 1.00 92.50 404 GLU A N 1
ATOM 3150 C CA . GLU A 1 404 ? -6.604 -2.873 -13.923 1.00 92.50 404 GLU A CA 1
ATOM 3151 C C . GLU A 1 404 ? -7.883 -3.474 -13.348 1.00 92.50 404 GLU A C 1
ATOM 3153 O O . GLU A 1 404 ? -8.993 -2.991 -13.595 1.00 92.50 404 GLU A O 1
ATOM 3158 N N . VAL A 1 405 ? -7.735 -4.536 -12.565 1.00 92.38 405 VAL A N 1
ATOM 3159 C CA . VAL A 1 405 ? -8.826 -5.146 -11.814 1.00 92.38 405 VAL A CA 1
ATOM 3160 C C . VAL A 1 405 ? -8.615 -4.917 -10.327 1.00 92.38 405 VAL A C 1
ATOM 3162 O O . VAL A 1 405 ? -7.522 -5.110 -9.797 1.00 92.38 405 VAL A O 1
ATOM 3165 N N . PHE A 1 406 ? -9.693 -4.529 -9.649 1.00 92.44 406 PHE A N 1
ATOM 3166 C CA . PHE A 1 406 ? -9.750 -4.440 -8.197 1.00 92.44 406 PHE A CA 1
ATOM 3167 C C . PHE A 1 406 ? -10.592 -5.599 -7.661 1.00 92.44 406 PHE A C 1
ATOM 3169 O O . PHE A 1 406 ? -11.788 -5.697 -7.946 1.00 92.44 406 PHE A O 1
ATOM 3176 N N . LEU A 1 407 ? -9.980 -6.471 -6.868 1.00 90.81 407 LEU A N 1
ATOM 3177 C CA . LEU A 1 407 ? -10.575 -7.696 -6.349 1.00 90.81 407 LEU A CA 1
ATOM 3178 C C . LEU A 1 407 ? -10.617 -7.641 -4.814 1.00 90.81 407 LEU A C 1
ATOM 3180 O O . LEU A 1 407 ? -9.578 -7.777 -4.169 1.00 90.81 407 LEU A O 1
ATOM 3184 N N . PRO A 1 408 ? -11.792 -7.455 -4.186 1.00 90.25 408 PRO A N 1
ATOM 3185 C CA . PRO A 1 408 ? -11.945 -7.679 -2.753 1.00 90.25 408 PRO A CA 1
ATOM 3186 C C . PRO A 1 408 ? -11.703 -9.157 -2.427 1.00 90.25 408 PRO A C 1
ATOM 3188 O O . PRO A 1 408 ? -12.375 -10.032 -2.974 1.00 90.25 408 PRO A O 1
ATOM 3191 N N . MET A 1 409 ? -10.765 -9.439 -1.528 1.00 87.75 409 MET A N 1
ATOM 3192 C CA . MET A 1 409 ? -10.374 -10.792 -1.139 1.00 87.75 409 MET A CA 1
ATOM 3193 C C . MET A 1 409 ? -10.522 -10.992 0.363 1.00 87.75 409 MET A C 1
ATOM 3195 O O . MET A 1 409 ? -10.143 -10.131 1.151 1.00 87.75 409 MET A O 1
ATOM 3199 N N . LEU A 1 410 ? -11.045 -12.153 0.753 1.00 87.25 410 LEU A N 1
ATOM 3200 C CA . LEU A 1 410 ? -11.028 -12.613 2.136 1.00 87.25 410 LEU A CA 1
ATOM 3201 C C . LEU A 1 410 ? -9.794 -13.491 2.342 1.00 87.25 410 LEU A C 1
ATOM 3203 O O . LEU A 1 410 ? -9.731 -14.596 1.807 1.00 87.25 410 LEU A O 1
ATOM 3207 N N . LEU A 1 411 ? -8.850 -13.010 3.143 1.00 82.88 411 LEU A N 1
ATOM 3208 C CA . LEU A 1 411 ? -7.753 -13.818 3.656 1.00 82.88 411 LEU A CA 1
ATOM 3209 C C . LEU A 1 411 ? -8.287 -14.632 4.833 1.00 82.88 411 LEU A C 1
ATOM 3211 O O . LEU A 1 411 ? -8.813 -14.057 5.791 1.00 82.88 411 LEU A O 1
ATOM 3215 N N . ARG A 1 412 ? -8.204 -15.960 4.725 1.00 77.25 412 ARG A N 1
ATOM 3216 C CA . ARG A 1 412 ? -8.594 -16.891 5.785 1.00 77.25 412 ARG A CA 1
ATOM 3217 C C . ARG A 1 412 ? -7.358 -17.458 6.457 1.00 77.25 412 ARG A C 1
ATOM 3219 O O . ARG A 1 412 ? -6.396 -17.798 5.779 1.00 77.25 412 ARG A O 1
ATOM 3226 N N . THR A 1 413 ? -7.420 -17.566 7.771 1.00 67.81 413 THR A N 1
ATOM 3227 C CA . THR A 1 413 ? -6.371 -18.143 8.602 1.00 67.81 413 THR A CA 1
ATOM 3228 C C . THR A 1 413 ? -6.970 -19.359 9.293 1.00 67.81 413 THR A C 1
ATOM 3230 O O . THR A 1 413 ? -8.002 -19.244 9.957 1.00 67.81 413 THR A O 1
ATOM 3233 N N . ASP A 1 414 ? -6.354 -20.529 9.119 1.00 55.09 414 ASP A N 1
ATOM 3234 C CA . ASP A 1 414 ? -6.827 -21.776 9.742 1.00 55.09 414 ASP A CA 1
ATOM 3235 C C . ASP A 1 414 ? -6.615 -21.773 11.266 1.00 55.09 414 ASP A C 1
ATOM 3237 O O . ASP A 1 414 ? -7.235 -22.537 12.007 1.00 55.09 414 ASP A O 1
ATOM 3241 N N . THR A 1 415 ? -5.786 -20.854 11.761 1.00 47.84 415 THR A N 1
ATOM 3242 C CA . THR A 1 415 ? -5.528 -20.642 13.178 1.00 47.84 415 THR A CA 1
ATOM 3243 C C . THR A 1 415 ? -6.573 -19.710 13.796 1.00 47.84 415 THR A C 1
ATOM 3245 O O . THR A 1 415 ? -6.641 -18.509 13.533 1.00 47.84 415 THR A O 1
ATOM 3248 N N . THR A 1 416 ? -7.382 -20.256 14.708 1.00 40.44 416 THR A N 1
ATOM 3249 C CA . THR A 1 416 ? -8.192 -19.496 15.674 1.00 40.44 416 THR A CA 1
ATOM 3250 C C . THR A 1 416 ? -7.283 -18.878 16.745 1.00 40.44 416 THR A C 1
ATOM 3252 O O . THR A 1 416 ? -7.400 -19.179 17.931 1.00 40.44 416 THR A O 1
ATOM 3255 N N . ALA A 1 417 ? -6.303 -18.069 16.350 1.00 37.22 417 ALA A N 1
ATOM 3256 C CA . ALA A 1 417 ? -5.321 -17.506 17.268 1.00 37.22 417 ALA A CA 1
ATOM 3257 C C . ALA A 1 417 ? -5.764 -16.116 17.736 1.00 37.22 417 ALA A C 1
ATOM 3259 O O . ALA A 1 417 ? -5.328 -15.091 17.216 1.00 37.22 417 ALA A O 1
ATOM 3260 N N . ASN A 1 418 ? -6.688 -16.102 18.699 1.00 42.84 418 ASN A N 1
ATOM 3261 C CA . ASN A 1 418 ? -6.761 -15.205 19.861 1.00 42.84 418 ASN A CA 1
ATOM 3262 C C . ASN A 1 418 ? -8.137 -15.388 20.516 1.00 42.84 418 ASN A C 1
ATOM 3264 O O . ASN A 1 418 ? -9.164 -15.240 19.855 1.00 42.84 418 ASN A O 1
ATOM 3268 N N . GLY A 1 419 ? -8.153 -15.695 21.816 1.00 39.75 419 GLY A N 1
ATOM 3269 C CA . GLY A 1 419 ? -9.374 -15.637 22.619 1.00 39.75 419 GLY A CA 1
ATOM 3270 C C . GLY A 1 419 ? -9.963 -14.218 22.640 1.00 39.75 419 GLY A C 1
ATOM 3271 O O . GLY A 1 419 ? -9.281 -13.265 22.241 1.00 39.75 419 GLY A O 1
ATOM 3272 N N . PRO A 1 420 ? -11.224 -14.057 23.078 1.00 41.19 420 PRO A N 1
ATOM 3273 C CA . PRO A 1 420 ? -11.846 -12.743 23.203 1.00 41.19 420 PRO A CA 1
ATOM 3274 C C . PRO A 1 420 ? -10.922 -11.806 23.986 1.00 41.19 420 PRO A C 1
ATOM 3276 O O . PRO A 1 420 ? -10.303 -12.214 24.967 1.00 41.19 420 PRO A O 1
ATOM 3279 N N . TYR A 1 421 ? -10.810 -10.554 23.538 1.00 45.56 421 TYR A N 1
ATOM 3280 C CA . TYR A 1 421 ? -10.110 -9.517 24.292 1.00 45.56 421 TYR A CA 1
ATOM 3281 C C . TYR A 1 421 ? -10.748 -9.424 25.683 1.00 45.56 421 TYR A C 1
ATOM 3283 O O . TYR A 1 421 ? -11.870 -8.929 25.819 1.00 45.56 421 TYR A O 1
ATOM 3291 N N 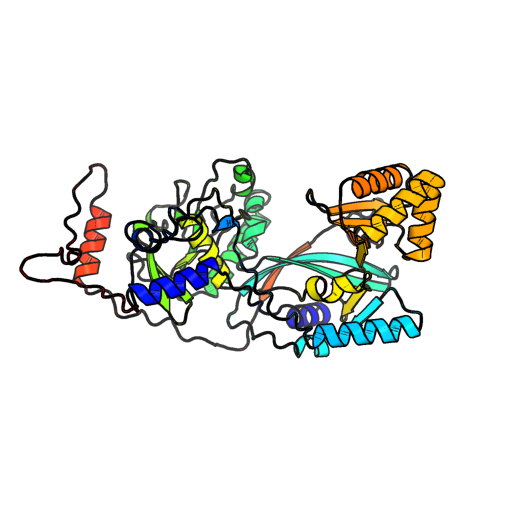. GLU A 1 422 ? -10.059 -9.929 26.706 1.00 41.03 422 GLU A N 1
ATOM 3292 C CA . GLU A 1 422 ? -10.474 -9.725 28.085 1.00 41.03 422 GLU A CA 1
ATOM 3293 C C . GLU A 1 422 ? -10.302 -8.245 28.399 1.00 41.03 422 GLU A C 1
ATOM 3295 O O . GLU A 1 422 ? -9.210 -7.689 28.302 1.00 41.03 422 GLU A O 1
ATOM 3300 N N . VAL A 1 423 ? -11.418 -7.595 28.723 1.00 43.06 423 VAL A N 1
ATOM 3301 C CA . VAL A 1 423 ? -11.443 -6.196 29.139 1.00 43.06 423 VAL A CA 1
ATOM 3302 C C . VAL A 1 423 ? -10.509 -6.064 30.347 1.00 43.06 423 VAL A C 1
ATOM 3304 O O . VAL A 1 423 ? -10.831 -6.644 31.389 1.00 43.06 423 VAL A O 1
ATOM 3307 N N . PRO A 1 424 ? -9.388 -5.318 30.252 1.00 41.56 424 PRO A N 1
ATOM 3308 C CA . PRO A 1 424 ? -8.572 -5.007 31.415 1.00 41.56 424 PRO A CA 1
ATOM 3309 C C . PRO A 1 424 ? -9.499 -4.392 32.458 1.00 41.56 424 PRO A C 1
ATOM 3311 O O . PRO A 1 424 ? -10.306 -3.531 32.105 1.00 41.56 424 PRO A O 1
ATOM 3314 N N . ASN A 1 425 ? -9.463 -4.935 33.680 1.00 38.97 425 ASN A N 1
ATOM 3315 C CA . ASN A 1 425 ? -10.376 -4.664 34.794 1.00 38.97 425 ASN A CA 1
ATOM 3316 C C . ASN A 1 425 ? -11.239 -3.406 34.618 1.00 38.97 425 ASN A C 1
ATOM 3318 O O . ASN A 1 425 ? -10.722 -2.291 34.599 1.00 38.97 425 ASN A O 1
ATOM 3322 N N . LYS A 1 426 ? -12.564 -3.614 34.514 1.00 42.56 426 LYS A N 1
ATOM 3323 C CA . LYS A 1 426 ? -13.595 -2.564 34.429 1.00 42.56 426 LYS A CA 1
ATOM 3324 C C . LYS A 1 426 ? -13.171 -1.334 35.237 1.00 42.56 426 LYS A C 1
ATOM 3326 O O . LYS A 1 426 ? -12.977 -1.462 36.445 1.00 42.56 426 LYS A O 1
ATOM 3331 N N . LEU A 1 427 ? -13.104 -0.162 34.589 1.00 41.97 427 LEU A N 1
ATOM 3332 C CA . LEU A 1 427 ? -12.986 1.135 35.270 1.00 41.97 427 LEU A CA 1
ATOM 3333 C C . LEU A 1 427 ? -13.837 1.108 36.551 1.00 41.97 427 LEU A C 1
ATOM 3335 O O . LEU A 1 427 ? -15.026 0.757 36.461 1.00 41.97 427 LEU A O 1
ATOM 3339 N N . PRO A 1 428 ? -13.276 1.462 37.723 1.00 40.62 428 PRO A N 1
ATOM 3340 C CA . PRO A 1 428 ? -14.043 1.570 38.952 1.00 40.62 428 PRO A CA 1
ATOM 3341 C C . PRO A 1 428 ? -15.327 2.346 38.675 1.00 40.62 428 PRO A C 1
ATOM 3343 O O . PRO A 1 428 ? -15.302 3.370 37.990 1.00 40.62 428 PRO A O 1
ATOM 3346 N N . ARG A 1 429 ? -16.465 1.862 39.186 1.00 40.28 429 ARG A N 1
ATOM 3347 C CA . ARG A 1 429 ? -17.809 2.409 38.907 1.00 40.28 429 ARG A CA 1
ATOM 3348 C C . ARG A 1 429 ? -17.876 3.944 39.054 1.00 40.28 429 ARG A C 1
ATOM 3350 O O . ARG A 1 429 ? -18.620 4.587 38.322 1.00 40.28 429 ARG A O 1
ATOM 3357 N N . ILE A 1 430 ? -17.026 4.501 39.922 1.00 38.19 430 ILE A N 1
ATOM 3358 C CA . ILE A 1 430 ? -16.800 5.931 40.186 1.00 38.19 430 ILE A CA 1
ATOM 3359 C C . ILE A 1 430 ? -16.259 6.705 38.966 1.00 38.19 430 ILE A C 1
ATOM 3361 O O . ILE A 1 430 ? -16.738 7.801 38.677 1.00 38.19 430 ILE A O 1
ATOM 3365 N N . LEU A 1 431 ? -15.292 6.160 38.222 1.00 41.69 431 LEU A N 1
ATOM 3366 C CA . LEU A 1 431 ? -14.749 6.798 37.014 1.00 41.69 431 LEU A CA 1
ATOM 3367 C C . LEU A 1 431 ? -15.756 6.757 35.862 1.00 41.69 431 LEU A C 1
ATOM 3369 O O . LEU A 1 431 ? -15.877 7.727 35.123 1.00 41.69 431 LEU A O 1
ATOM 3373 N N . ARG A 1 432 ? -16.552 5.685 35.766 1.00 40.06 432 ARG A N 1
ATOM 3374 C CA . ARG A 1 432 ? -17.640 5.571 34.782 1.00 40.06 432 ARG A CA 1
ATOM 3375 C C . ARG A 1 432 ? -18.754 6.594 35.033 1.00 40.06 432 ARG A C 1
ATOM 3377 O O . ARG A 1 432 ? -19.233 7.204 34.086 1.00 40.06 432 ARG A O 1
ATOM 3384 N N . SER A 1 433 ? -19.122 6.836 36.296 1.00 41.75 433 SER A N 1
ATOM 3385 C CA . SER A 1 433 ? -20.067 7.905 36.652 1.00 41.75 433 SER A CA 1
ATOM 3386 C C . SER A 1 433 ? -19.500 9.307 36.418 1.00 41.75 433 SER A C 1
ATOM 3388 O O . SER A 1 433 ? -20.241 10.180 35.982 1.00 41.75 433 SER A O 1
ATOM 3390 N N . LYS A 1 434 ? -18.196 9.527 36.649 1.00 44.62 434 LYS A N 1
ATOM 3391 C CA . LYS A 1 434 ? -17.541 10.821 36.381 1.00 44.62 434 LYS A CA 1
ATOM 3392 C C . LYS A 1 434 ? -17.396 11.107 34.879 1.00 44.62 434 LYS A C 1
ATOM 3394 O O . LYS A 1 434 ? -17.604 12.241 34.470 1.00 44.62 434 LYS A O 1
ATOM 3399 N N . LEU A 1 435 ? -17.102 10.092 34.061 1.00 44.62 435 LEU A N 1
ATOM 3400 C CA . LEU A 1 435 ? -17.010 10.215 32.599 1.00 44.62 435 LEU A CA 1
ATOM 3401 C C . LEU A 1 435 ? -18.379 10.401 31.932 1.00 44.62 435 LEU A C 1
ATOM 3403 O O . LEU A 1 435 ? -18.500 11.232 31.039 1.00 44.62 435 LEU A O 1
ATOM 3407 N N . ASN A 1 436 ? -19.417 9.694 32.392 1.00 42.62 436 ASN A N 1
ATOM 3408 C CA . ASN A 1 436 ? -20.785 9.938 31.921 1.00 42.62 436 ASN A CA 1
ATOM 3409 C C . ASN A 1 436 ? -21.263 11.346 32.314 1.00 42.62 436 ASN A C 1
ATOM 3411 O O . ASN A 1 436 ? -21.801 12.051 31.472 1.00 42.62 436 ASN A O 1
ATOM 3415 N N . ALA A 1 437 ? -20.960 11.804 33.537 1.00 43.31 437 ALA A N 1
ATOM 3416 C CA . ALA A 1 437 ? -21.219 13.188 33.932 1.00 43.31 437 ALA A CA 1
ATOM 3417 C C . ALA A 1 437 ? -20.457 14.195 33.049 1.00 43.31 437 ALA A C 1
ATOM 3419 O O . ALA A 1 437 ? -21.010 15.224 32.693 1.00 43.31 437 ALA A O 1
ATOM 3420 N N . TRP A 1 438 ? -19.218 13.895 32.643 1.00 38.50 438 TRP A N 1
ATOM 3421 C CA . TRP A 1 438 ? -18.452 14.708 31.686 1.00 38.50 438 TRP A CA 1
ATOM 3422 C C . TRP A 1 438 ? -19.064 14.753 30.281 1.00 38.50 438 TRP A C 1
ATOM 3424 O O . TRP A 1 438 ? -19.016 15.800 29.640 1.00 38.50 438 TRP A O 1
ATOM 3434 N N . ALA A 1 439 ? -19.634 13.647 29.801 1.00 38.22 439 ALA A N 1
ATOM 3435 C CA . ALA A 1 439 ? -20.318 13.594 28.510 1.00 38.22 439 ALA A CA 1
ATOM 3436 C C . ALA A 1 439 ? -21.657 14.358 28.529 1.00 38.22 439 ALA A C 1
ATOM 3438 O O . ALA A 1 439 ? -21.994 15.014 27.546 1.00 38.22 439 ALA A O 1
ATOM 3439 N N . ASP A 1 440 ? -22.367 14.338 29.661 1.00 40.91 440 ASP A N 1
ATOM 3440 C CA . ASP A 1 440 ? -23.635 15.055 29.862 1.00 40.91 440 ASP A CA 1
ATOM 3441 C C . ASP A 1 440 ? -23.449 16.571 30.119 1.00 40.91 440 ASP A C 1
ATOM 3443 O O . ASP A 1 440 ? -24.405 17.342 30.035 1.00 40.91 440 ASP A O 1
ATOM 3447 N N . LEU A 1 441 ? -22.223 17.029 30.411 1.00 40.03 441 LEU A N 1
ATOM 3448 C CA . LEU A 1 441 ? -21.915 18.410 30.817 1.00 40.03 441 LEU A CA 1
ATOM 3449 C C . LEU A 1 441 ? -21.754 19.422 29.665 1.00 40.03 441 LEU A C 1
ATOM 3451 O O . LEU A 1 441 ? -21.499 20.594 29.941 1.00 40.03 441 LEU A O 1
ATOM 3455 N N . PHE A 1 442 ? -21.918 19.031 28.395 1.00 42.16 442 PHE A N 1
ATOM 3456 C CA . PHE A 1 442 ? -21.718 19.956 27.269 1.00 42.16 442 PHE A CA 1
ATOM 3457 C C . PHE A 1 442 ? -22.867 19.990 26.248 1.00 42.16 442 PHE A C 1
ATOM 3459 O O . PHE A 1 442 ? -22.737 19.491 25.130 1.00 42.16 442 PHE A O 1
ATOM 3466 N N . PRO A 1 443 ? -23.916 20.773 26.551 1.00 36.75 443 PRO A N 1
ATOM 3467 C CA . PRO A 1 443 ? -24.475 21.731 25.615 1.00 36.75 443 PRO A CA 1
ATOM 3468 C C . PRO A 1 443 ? -24.188 23.154 26.129 1.00 36.75 443 PRO A C 1
ATOM 3470 O O . PRO A 1 443 ? -24.888 23.678 26.986 1.00 36.75 443 PRO A O 1
ATOM 3473 N N . GLY A 1 444 ? -23.134 23.781 25.597 1.00 39.41 444 GLY A N 1
ATOM 3474 C CA . GLY A 1 444 ? -22.969 25.240 25.603 1.00 39.41 444 GLY A CA 1
ATOM 3475 C C . GLY A 1 444 ? -22.828 25.955 26.956 1.00 39.41 444 GLY A C 1
ATOM 3476 O O . GLY A 1 444 ? -23.660 26.796 27.273 1.00 39.41 444 GLY A O 1
ATOM 3477 N N . ASN A 1 445 ? -21.749 25.716 27.710 1.00 28.12 445 ASN A N 1
ATOM 3478 C CA . ASN A 1 445 ? -21.034 26.762 28.470 1.00 28.12 445 ASN A CA 1
ATOM 3479 C C . ASN A 1 445 ? -19.731 26.206 29.085 1.00 28.12 445 ASN A C 1
ATOM 3481 O O . ASN A 1 445 ? -19.667 25.013 29.382 1.00 28.12 445 ASN A O 1
ATOM 3485 N N . PRO A 1 446 ? -18.680 27.028 29.280 1.00 37.41 446 PRO A N 1
ATOM 3486 C CA . PRO A 1 446 ? -17.400 26.565 29.797 1.00 37.41 446 PRO A CA 1
ATOM 3487 C C . PRO A 1 446 ? -17.470 26.455 31.323 1.00 37.41 446 PRO A C 1
ATOM 3489 O O . PRO A 1 446 ? -17.721 27.448 32.004 1.00 37.41 446 PRO A O 1
ATOM 3492 N N . VAL A 1 447 ? -17.225 25.266 31.877 1.00 33.09 447 VAL A N 1
ATOM 3493 C CA . VAL A 1 447 ? -17.037 25.104 33.326 1.00 33.09 447 VAL A CA 1
ATOM 3494 C C . VAL A 1 447 ? -15.735 24.370 33.621 1.00 33.09 447 VAL A C 1
ATOM 3496 O O . VAL A 1 447 ? -15.358 23.401 32.965 1.00 33.09 447 VAL A O 1
ATOM 3499 N N . SER A 1 448 ? -15.055 24.925 34.619 1.00 37.28 448 SER A N 1
ATOM 3500 C CA . SER A 1 448 ? -13.773 24.561 35.199 1.00 37.28 448 SER A CA 1
ATOM 3501 C C . SER A 1 448 ? -13.657 23.082 35.569 1.00 37.28 448 SER A C 1
ATOM 3503 O O . SER A 1 448 ? -14.520 22.482 36.210 1.00 37.28 448 SER A O 1
ATOM 3505 N N . VAL A 1 449 ? -12.518 22.504 35.200 1.00 32.81 449 VAL A N 1
ATOM 3506 C CA . VAL A 1 449 ? -12.163 21.117 35.488 1.00 32.81 449 VAL A CA 1
ATOM 3507 C C . VAL A 1 449 ? -11.708 20.996 36.946 1.00 32.81 449 VAL A C 1
ATOM 3509 O O . VAL A 1 449 ? -10.555 21.258 37.259 1.00 32.81 449 VAL A O 1
ATOM 3512 N N . ASN A 1 450 ? -12.606 20.547 37.827 1.00 32.72 450 ASN A N 1
ATOM 3513 C CA . ASN A 1 450 ? -12.262 19.944 39.124 1.00 32.72 450 ASN A CA 1
ATOM 3514 C C . ASN A 1 450 ? -12.289 18.408 39.009 1.00 32.72 450 ASN A C 1
ATOM 3516 O O . ASN A 1 450 ? -13.006 17.713 39.730 1.00 32.72 450 ASN A O 1
ATOM 3520 N N . ALA A 1 451 ? -11.527 17.860 38.062 1.00 35.97 451 ALA A N 1
ATOM 3521 C CA . ALA A 1 451 ? -11.099 16.474 38.158 1.00 35.97 451 ALA A CA 1
ATOM 3522 C C . ALA A 1 451 ? -9.825 16.480 39.004 1.00 35.97 451 ALA A C 1
ATOM 3524 O O . ALA A 1 451 ? -8.822 17.049 38.582 1.00 35.97 451 ALA A O 1
ATOM 3525 N N . GLU A 1 452 ? -9.874 15.885 40.196 1.00 34.31 452 GLU A N 1
ATOM 3526 C CA . GLU A 1 452 ? -8.681 15.545 40.974 1.00 34.31 452 GLU A CA 1
ATOM 3527 C C . GLU A 1 452 ? -7.815 14.577 40.150 1.00 34.31 452 GLU A C 1
ATOM 3529 O O . GLU A 1 452 ? -7.857 13.360 40.317 1.00 34.31 452 GLU A O 1
ATOM 3534 N N . PHE A 1 453 ? -7.025 15.128 39.228 1.00 35.06 453 PHE A N 1
ATOM 3535 C CA . PHE A 1 453 ? -5.673 14.646 39.018 1.00 35.06 453 PHE A CA 1
ATOM 3536 C C . PHE A 1 453 ? -5.039 14.631 40.403 1.00 35.06 453 PHE A C 1
ATOM 3538 O O . PHE A 1 453 ? -5.080 15.656 41.090 1.00 35.06 453 PHE A O 1
ATOM 3545 N N . GLN A 1 454 ? -4.480 13.497 40.835 1.00 39.81 454 GLN A N 1
ATOM 3546 C CA . GLN A 1 454 ? -3.538 13.570 41.944 1.00 39.81 454 GLN A CA 1
ATOM 3547 C C . GLN A 1 454 ? -2.532 14.660 41.570 1.00 39.81 454 GLN A C 1
ATOM 3549 O O . GLN A 1 454 ? -1.944 14.575 40.484 1.00 39.81 454 GLN A O 1
ATOM 3554 N N . PRO A 1 455 ? -2.418 15.735 42.367 1.00 41.47 455 PRO A N 1
ATOM 3555 C CA . PRO A 1 455 ? -1.550 16.827 41.997 1.00 41.47 455 PRO A CA 1
ATOM 3556 C C . PRO A 1 455 ? -0.157 16.234 41.862 1.00 41.47 455 PRO A C 1
ATOM 3558 O O . PRO A 1 455 ? 0.292 15.491 42.737 1.00 41.47 455 PRO A O 1
ATOM 3561 N N . ALA A 1 456 ? 0.527 16.556 40.763 1.00 47.25 456 ALA A N 1
ATOM 3562 C CA . ALA A 1 456 ? 1.976 16.488 40.765 1.00 47.25 456 ALA A CA 1
ATOM 3563 C C . ALA A 1 456 ? 2.411 17.174 42.064 1.00 47.25 456 ALA A C 1
ATOM 3565 O O . ALA A 1 456 ? 2.083 18.350 42.256 1.00 47.25 456 ALA A O 1
ATOM 3566 N N . PHE A 1 457 ? 3.003 16.421 42.997 1.00 52.50 457 PHE A N 1
ATOM 3567 C CA . PHE A 1 457 ? 3.415 16.977 44.277 1.00 52.50 457 PHE A CA 1
ATOM 3568 C C . PHE A 1 457 ? 4.380 18.111 43.960 1.00 52.50 457 PHE A C 1
ATOM 3570 O O . PHE A 1 457 ? 5.507 17.888 43.519 1.00 52.50 457 PHE A O 1
ATOM 3577 N N . GLN A 1 458 ? 3.894 19.341 44.109 1.00 53.94 458 GLN A N 1
ATOM 3578 C CA . GLN A 1 458 ? 4.730 20.520 44.001 1.00 53.94 458 GLN A CA 1
ATOM 3579 C C . GLN A 1 458 ? 5.819 20.373 45.070 1.00 53.94 458 GLN A C 1
ATOM 3581 O O . GLN A 1 458 ? 5.504 19.886 46.167 1.00 53.94 458 GLN A O 1
ATOM 3586 N N . PRO A 1 459 ? 7.072 20.777 44.792 1.00 54.91 459 PRO A N 1
ATOM 3587 C CA . PRO A 1 459 ? 8.089 20.876 45.827 1.00 54.91 459 PRO A CA 1
ATOM 3588 C C . PRO A 1 459 ? 7.536 21.760 46.947 1.00 54.91 459 PRO A C 1
ATOM 3590 O O . PRO A 1 459 ? 7.374 22.968 46.797 1.00 54.91 459 PRO A O 1
ATOM 3593 N N . THR A 1 460 ? 7.140 21.128 48.041 1.00 60.34 460 THR A N 1
ATOM 3594 C CA . THR A 1 460 ? 6.457 21.750 49.178 1.00 60.34 460 THR A CA 1
ATOM 3595 C C . THR A 1 460 ? 7.109 21.234 50.449 1.00 60.34 460 THR A C 1
ATOM 3597 O O . THR A 1 460 ? 7.930 20.319 50.414 1.00 60.34 460 THR A O 1
ATOM 3600 N N . SER A 1 461 ? 6.721 21.779 51.600 1.00 57.00 461 SER A N 1
ATOM 3601 C CA . SER A 1 461 ? 7.200 21.323 52.912 1.00 57.00 461 SER A CA 1
ATOM 3602 C C . SER A 1 461 ? 6.981 19.828 53.182 1.00 57.00 461 SER A C 1
ATOM 3604 O O . SER A 1 461 ? 7.597 19.289 54.094 1.00 57.00 461 SER A O 1
ATOM 3606 N N . ASN A 1 462 ? 6.110 19.162 52.415 1.00 66.75 462 ASN A N 1
ATOM 3607 C CA . ASN A 1 462 ? 5.738 17.766 52.629 1.00 66.75 462 ASN A CA 1
ATOM 3608 C C . ASN A 1 462 ? 6.514 16.787 51.734 1.00 66.75 462 ASN A C 1
ATOM 3610 O O . ASN A 1 462 ? 6.642 15.625 52.102 1.00 66.75 462 ASN A O 1
ATOM 3614 N N . TRP A 1 463 ? 7.029 17.236 50.581 1.00 61.03 463 TRP A N 1
ATOM 3615 C CA . TRP A 1 463 ? 7.769 16.396 49.635 1.00 61.03 463 TRP A CA 1
ATOM 3616 C C . TRP A 1 463 ? 8.819 17.215 48.878 1.00 61.03 463 TRP A C 1
ATOM 3618 O O . TRP A 1 463 ? 8.501 18.231 48.257 1.00 61.03 463 TRP A O 1
ATOM 3628 N N . LEU A 1 464 ? 10.064 16.731 48.888 1.00 74.19 464 LEU A N 1
ATOM 3629 C CA . LEU A 1 464 ? 11.172 17.253 48.089 1.00 74.19 464 LEU A CA 1
ATOM 3630 C C . LEU A 1 464 ? 11.642 16.162 47.119 1.00 74.19 464 LEU A C 1
ATOM 3632 O O . LEU A 1 464 ? 12.087 15.100 47.550 1.00 74.19 464 LEU A O 1
ATOM 3636 N N . TYR A 1 465 ? 11.556 16.429 45.816 1.00 73.44 465 TYR A N 1
ATOM 3637 C CA . TYR A 1 465 ? 12.086 15.550 44.774 1.00 73.44 465 TYR A CA 1
ATOM 3638 C C . TYR A 1 465 ? 13.434 16.085 44.284 1.00 73.44 465 TYR A C 1
ATOM 3640 O O . TYR A 1 465 ? 13.510 17.191 43.750 1.00 73.44 465 TYR A O 1
ATOM 3648 N N . LEU A 1 466 ? 14.497 15.301 44.471 1.00 74.50 466 LEU A N 1
ATOM 3649 C CA . LEU A 1 466 ? 15.848 15.624 44.017 1.00 74.50 466 LEU A CA 1
ATOM 3650 C C . LEU A 1 466 ? 16.268 14.623 42.940 1.00 74.50 466 LEU A C 1
ATOM 3652 O O . LEU A 1 466 ? 16.312 13.421 43.190 1.00 74.50 466 LEU A O 1
ATOM 3656 N N . LYS A 1 467 ? 16.619 15.124 41.753 1.00 72.81 467 LYS A N 1
ATOM 3657 C CA . LYS A 1 467 ? 17.237 14.330 40.686 1.00 72.81 467 LYS A CA 1
ATOM 3658 C C . LYS A 1 467 ? 18.745 14.577 40.716 1.00 72.81 467 LYS A C 1
ATOM 3660 O O . LYS A 1 467 ? 19.221 15.573 40.179 1.00 72.81 467 LYS A O 1
ATOM 3665 N N . SER A 1 468 ? 19.498 13.714 41.400 1.00 66.50 468 SER A N 1
ATOM 3666 C CA . SER A 1 468 ? 20.960 13.822 41.442 1.00 66.50 468 SER A CA 1
ATOM 3667 C C . SER A 1 468 ? 21.568 13.206 40.184 1.00 66.50 468 SER A C 1
ATOM 3669 O O . SER A 1 468 ? 21.451 12.001 39.961 1.00 66.50 468 SER A O 1
ATOM 3671 N N . HIS A 1 469 ? 22.246 14.019 39.384 1.00 62.38 469 HIS A N 1
ATOM 3672 C CA . HIS A 1 469 ? 23.086 13.536 38.297 1.00 62.38 469 HIS A CA 1
ATOM 3673 C C . HIS A 1 469 ? 24.489 13.300 38.865 1.00 62.38 469 HIS A C 1
ATOM 3675 O O . HIS A 1 469 ? 25.196 14.258 39.170 1.00 62.38 469 HIS A O 1
ATOM 3681 N N . ALA A 1 470 ? 24.857 12.038 39.092 1.00 59.31 470 ALA A N 1
ATOM 3682 C CA . ALA A 1 470 ? 26.238 11.686 39.410 1.00 59.31 470 ALA A CA 1
ATOM 3683 C C . ALA A 1 470 ? 27.065 11.792 38.120 1.00 59.31 470 ALA A C 1
ATOM 3685 O O . ALA A 1 470 ? 26.651 11.252 37.093 1.00 59.31 470 ALA A O 1
ATOM 3686 N N . ALA A 1 471 ? 28.157 12.557 38.183 1.00 46.09 471 ALA A N 1
ATOM 3687 C CA . ALA A 1 471 ? 29.095 12.770 37.083 1.00 46.09 471 ALA A CA 1
ATOM 3688 C C . ALA A 1 471 ? 29.973 11.541 36.828 1.00 46.09 471 ALA A C 1
ATOM 3690 O O . ALA A 1 471 ? 30.294 10.842 37.820 1.00 46.09 471 ALA A O 1
#

Radius of gyration: 27.09 Å; chains: 1; bounding box: 57×50×86 Å

InterPro domains:
  IPR006827 Lantibiotic dehydratase, N-terminal [PF04738] (11-368)

Foldseek 3Di:
DVLQVLLVLLFWFFDPPPPVQLLVLLVQCCVPPNFDWAQLCQCQQCPRHQHTDPNGDDPPPPDDPCVVVDPPPPPDPDDQFPLLVVLVVQCVVCVVVVNNAEDADASVSSNVRPRDFQQFKAKKKWKWAWFFPDPPPAIFIETDWIGWRALLAACQLCLVVDVVSVVVLLVRQVVRCVRVVQAAAAAEDDQDPDPCNSQQDGDDNGQAYEDDPDDDPDDPVRYQYSLQWIWGADPSAIWIAGLVVRGTYQYGHSTNDDQCDPPHPRSSVNSVVNNCSNGRIIGDDSCVPCVVVQWRHFYHYRRYGSAFTKGKAAQVNLVVLLVCCVPPNLVVSLVCCCPVVVADQWKWKQDPVGIDIARNVDPVSSVVVNVVSVVDRMTMMGHDRQPPGAHPDADPVGDGDRDMDIDTDIDDDPDPPDDNPDDDPPDDVVVSVVSVVVVVVDDDDDDDDPPPPVPPPDCDPVDDDDDDDDD